Protein AF-A0A0C2DGY7-F1 (afdb_monomer)

InterPro domains:
  IPR026483 CRISPR-associated protein Csx17, subtype I-G [TIGR04113] (2-370)

Solvent-accessible surface area (backbone atoms only — not comparable to full-atom values): 21453 Å² total; per-residue (Å²): 132,53,58,65,59,46,35,42,36,33,30,48,56,20,58,80,65,73,42,65,65,50,71,46,67,45,74,46,78,76,55,97,91,42,62,47,76,42,79,75,48,71,31,62,41,46,85,46,78,60,42,63,58,50,61,74,48,40,79,58,50,55,52,51,49,53,44,41,73,67,69,76,46,54,72,65,42,49,49,31,48,52,50,29,45,48,28,46,50,47,27,54,62,42,89,42,41,67,33,53,42,45,31,33,28,26,50,24,48,32,48,51,43,45,58,69,40,89,80,64,87,67,68,54,75,74,70,35,61,45,66,60,52,73,50,36,69,76,61,86,47,53,43,51,44,46,16,42,6,36,18,22,52,37,40,43,39,28,64,28,57,45,39,65,44,100,83,71,42,64,31,71,40,61,92,85,65,80,67,43,50,54,51,92,90,52,54,72,52,55,30,32,42,41,44,47,53,50,50,53,54,51,54,57,56,49,76,76,47,76,88,85,67,53,45,71,80,68,60,50,39,88,84,31,75,27,38,86,66,59,56,36,43,34,48,57,46,46,49,35,34,59,38,62,24,49,93,70,56,64,50,51,64,68,59,20,52,39,43,20,46,14,49,29,42,43,29,40,72,75,42,82,64,77,78,70,78,87,62,94,52,84,52,56,66,64,38,48,47,46,45,48,52,73,64,39,52,32,88,92,39,86,92,36,71,52,78,79,60,82,62,26,65,62,31,13,60,72,19,36,26,42,61,17,36,30,51,26,41,55,51,32,41,76,66,78,45,75,58,97,62,76,59,43,77,60,57,51,68,48,20,25,28,39,43,19,51,65,58,50,40,66,41,71,68,56,53,54,47,45,47,39,72,71,34,56,77,65,50,59,59,59,60,57,62,60,61,69,72,77,117

Radius of gyration: 24.47 Å; Cα contacts (8 Å, |Δi|>4): 579; chains: 1; bounding box: 64×59×69 Å

Secondary structure (DSSP, 8-state):
--HHHHHHIIIIIHHHTT--EEEEEEEEEEETTEEEEEEEEEEE----THHHHHHHHHHHHHHHHHHHHTT-S-HHHHHHHHHHHHHHHHHTT--SHHHHHHHHHHHHHHHHHHHH-SS--SPPPPPBPHHH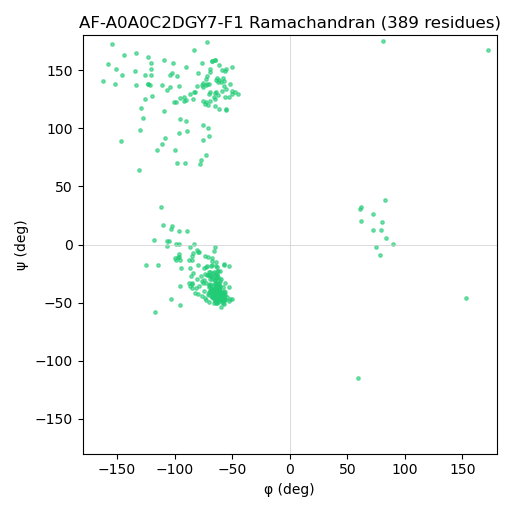HHHHTT---HHHHHHHHHHHTT-HHHHSSEEE-TTS-EEEPPTT-------TTS-HHHHHHHHHHHHHHHHHHHHTS-TTSHHHHTT--TTSTT-SS-SS-B-HHHHHHHHH-HHHH---HHHHHHHHHHHTTB-GGG--PPPPP-------HHHHHHHHHHHPBPTTSTT-BPPP-TTHHHHHHTT-HHHHHHHHHHHHHHTT---S-S-----HHHHHHHHHHTTSPBPHHHHHHHHHHH-HHHHHHHHHHHHTT--

Nearest PDB structures (foldseek):
  8b9z-assembly1_L  TM=2.444E-01  e=4.241E+00  Drosophila melanogaster
  6khi-assembly1_F  TM=2.194E-01  e=5.618E+00  Thermosynechococcus vestitus BP-1

Foldseek 3Di:
DALLVVLCCLQPVCVVVVNQKDWDWDWDDDDDPDTDTDTPDMFGRHNAPVSVQSVLQVVQLVVLCVCVVVVVDPPQLVVLNVQLSVLSNVCRRPVALVSLLSNLLSLLSNQLSLLPDPDNPGFRGWQGELVSVVRNVPPPDLLLLQLLLLLLQQCQVQSGQWAADPVLTIGGHDPPDPSHQDDPPDALLNSLLSVVVVVLVVVVVVVVDDPPPPCNVRVQDLPHQRHDDRQGFRALVSLQLLLVHCVGNVDDRVSSVSSSSSSSSHRSSPHNDDHDDHDDDDHDLLLLLLLCLQADDQPVDPPHGDRRQPCLLVCLLQLNSFVNSQSSQVSCVVSVQHFPDNGDHDGSSSSSSSSSSSSTHHDPVNNVVSSCVRRVPVNVVVVVVVVVVPD

pLDDT: mean 81.15, std 16.97, range [32.69, 97.81]

Mean predicted aligned error: 9.57 Å

Organism: NCBI:txid215803

Structure (mmCIF, N/CA/C/O backbone):
data_AF-A0A0C2DGY7-F1
#
_entry.id   AF-A0A0C2DGY7-F1
#
loop_
_atom_site.group_PDB
_atom_site.id
_atom_site.type_symbol
_atom_site.label_atom_id
_atom_site.label_alt_id
_atom_site.label_comp_id
_atom_site.label_asym_id
_atom_site.label_entity_id
_atom_site.label_seq_id
_atom_site.pdbx_PDB_ins_code
_atom_site.Cartn_x
_atom_site.Cartn_y
_atom_site.Cartn_z
_atom_site.occupancy
_atom_site.B_iso_or_equiv
_atom_site.auth_seq_id
_atom_site.auth_comp_id
_atom_site.auth_asym_id
_atom_site.auth_atom_id
_atom_site.pdbx_PDB_model_num
ATOM 1 N N . MET A 1 1 ? -19.886 1.806 26.743 1.00 57.03 1 MET A N 1
ATOM 2 C CA . MET A 1 1 ? -19.989 0.828 25.649 1.00 57.03 1 MET A CA 1
ATOM 3 C C . MET A 1 1 ? -19.011 1.264 24.586 1.00 57.03 1 MET A C 1
ATOM 5 O O . MET A 1 1 ? -19.081 2.422 24.180 1.00 57.03 1 MET A O 1
ATOM 9 N N . ASP A 1 2 ? -18.044 0.418 24.258 1.00 69.75 2 ASP A N 1
ATOM 10 C CA . ASP A 1 2 ? -17.039 0.745 23.247 1.00 69.75 2 ASP A CA 1
ATOM 11 C C . ASP A 1 2 ? -17.565 0.466 21.818 1.00 69.75 2 ASP A C 1
ATOM 13 O O . ASP A 1 2 ? -18.619 -0.149 21.670 1.00 69.75 2 ASP A O 1
ATOM 17 N N . SER A 1 3 ? -16.888 0.947 20.766 1.00 70.12 3 SER A N 1
ATOM 18 C CA . SER A 1 3 ? -17.344 0.783 19.370 1.00 70.12 3 SER A CA 1
ATOM 19 C C . SER A 1 3 ? -17.321 -0.662 18.844 1.00 70.12 3 SER A C 1
ATOM 21 O O . SER A 1 3 ? -18.153 -1.018 18.018 1.00 70.12 3 SER A O 1
ATOM 23 N N . VAL A 1 4 ? -16.413 -1.504 19.332 1.00 71.94 4 VAL A N 1
ATOM 24 C CA . VAL A 1 4 ? -16.310 -2.944 19.043 1.00 71.94 4 VAL A CA 1
ATOM 25 C C . VAL A 1 4 ? -17.316 -3.730 19.882 1.00 71.94 4 VAL A C 1
ATOM 27 O O . VAL A 1 4 ? -18.007 -4.582 19.338 1.00 71.94 4 VAL A O 1
ATOM 30 N N . ASP A 1 5 ? -17.479 -3.412 21.168 1.00 76.06 5 ASP A N 1
ATOM 31 C CA . ASP A 1 5 ? -18.565 -3.940 22.006 1.00 76.06 5 ASP A CA 1
ATOM 32 C C . ASP A 1 5 ? -19.931 -3.633 21.386 1.00 76.06 5 ASP A C 1
ATOM 34 O O . ASP A 1 5 ? -20.824 -4.477 21.366 1.0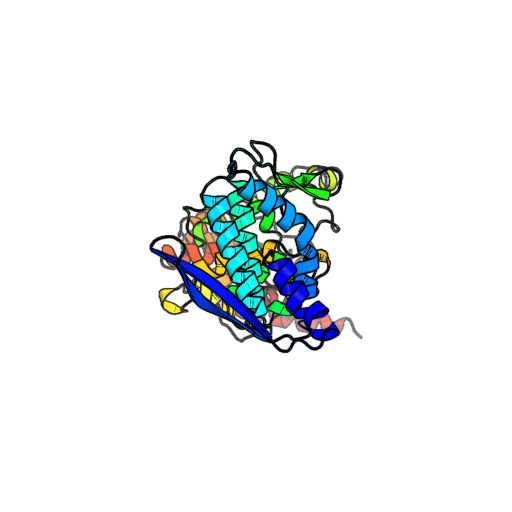0 76.06 5 ASP A O 1
ATOM 38 N N . PHE A 1 6 ? -20.089 -2.423 20.852 1.00 77.06 6 PHE A N 1
ATOM 39 C CA . PHE A 1 6 ? -21.272 -2.005 20.115 1.00 77.06 6 PHE A CA 1
ATOM 40 C C . PHE A 1 6 ? -21.431 -2.781 18.803 1.00 77.06 6 PHE A C 1
ATOM 42 O O . PHE A 1 6 ? -22.516 -3.296 18.544 1.00 77.06 6 PHE A O 1
ATOM 49 N N . ALA A 1 7 ? -20.356 -2.965 18.030 1.00 74.00 7 ALA A N 1
ATOM 50 C CA . ALA A 1 7 ? -20.363 -3.806 16.831 1.00 74.00 7 ALA A CA 1
ATOM 51 C C . ALA A 1 7 ? -20.767 -5.261 17.134 1.00 74.00 7 ALA A C 1
ATOM 53 O O . ALA A 1 7 ? -21.577 -5.853 16.420 1.00 74.00 7 ALA A O 1
ATOM 54 N N . ARG A 1 8 ? -20.245 -5.842 18.222 1.00 73.62 8 ARG A N 1
ATOM 55 C CA . ARG A 1 8 ? -20.605 -7.186 18.704 1.00 73.62 8 ARG A CA 1
ATOM 56 C C . ARG A 1 8 ? -22.051 -7.236 19.188 1.00 73.62 8 ARG A C 1
ATOM 58 O O . ARG A 1 8 ? -22.778 -8.174 18.879 1.00 73.62 8 ARG A O 1
ATOM 65 N N . ALA A 1 9 ? -22.508 -6.209 19.899 1.00 77.69 9 ALA A N 1
ATOM 66 C CA . ALA A 1 9 ? -23.890 -6.136 20.350 1.00 77.69 9 ALA A CA 1
ATOM 67 C C . ALA A 1 9 ? -24.881 -6.057 19.180 1.00 77.69 9 ALA A C 1
ATOM 69 O O . ALA A 1 9 ? -25.907 -6.725 19.224 1.00 77.69 9 ALA A O 1
ATOM 70 N N . ILE A 1 10 ? -24.560 -5.306 18.123 1.00 76.56 10 ILE A N 1
ATOM 71 C CA . ILE A 1 10 ? -25.376 -5.229 16.903 1.00 76.56 10 ILE A CA 1
ATOM 72 C C . ILE A 1 10 ? -25.369 -6.549 16.130 1.00 76.56 10 ILE A C 1
ATOM 74 O O . ILE A 1 10 ? -26.388 -6.920 15.563 1.00 76.56 10 ILE A O 1
ATOM 78 N N . SER A 1 11 ? -24.234 -7.246 16.077 1.00 70.94 11 SER A N 1
ATOM 79 C CA . SER A 1 11 ? -24.074 -8.419 15.206 1.00 70.94 11 SER A CA 1
ATOM 80 C C . SER A 1 11 ? -24.539 -9.735 15.816 1.00 70.94 11 SER A C 1
ATOM 82 O O . SER A 1 11 ? -25.067 -10.582 15.104 1.00 70.94 11 SER A O 1
ATOM 84 N N . THR A 1 12 ? -24.351 -9.916 17.124 1.00 71.38 12 THR A N 1
ATOM 85 C CA . THR A 1 12 ? -24.652 -11.176 17.824 1.00 71.38 12 THR A CA 1
ATOM 86 C C . THR A 1 12 ? -25.738 -10.973 18.872 1.00 71.38 12 THR A C 1
ATOM 88 O O . THR A 1 12 ? -26.809 -11.566 18.799 1.00 71.38 12 THR A O 1
ATOM 91 N N . LEU A 1 13 ? -25.499 -10.072 19.827 1.00 66.94 13 LEU A N 1
ATOM 92 C CA . LEU A 1 13 ? -26.346 -9.953 21.017 1.00 66.94 13 LEU A CA 1
ATOM 93 C C . LEU A 1 13 ? -27.769 -9.465 20.718 1.00 66.94 13 LEU A C 1
ATOM 95 O O . LEU A 1 13 ? -28.711 -9.861 21.401 1.00 66.94 13 LEU A O 1
ATOM 99 N N . GLY A 1 14 ? -27.904 -8.565 19.745 1.00 68.31 14 GLY A N 1
ATOM 100 C CA . GLY A 1 14 ? -29.179 -8.031 19.288 1.00 68.31 14 GLY A CA 1
ATOM 101 C C . GLY A 1 14 ? -29.995 -9.084 18.550 1.00 68.31 14 GLY A C 1
ATOM 102 O O . GLY A 1 14 ? -31.189 -9.197 18.804 1.00 68.31 14 GLY A O 1
ATOM 103 N N . VAL A 1 15 ? -29.337 -9.915 17.731 1.00 70.31 15 VAL A N 1
ATOM 104 C CA . VAL A 1 15 ? -29.977 -11.026 17.009 1.00 70.31 15 VAL A CA 1
ATOM 105 C C . VAL A 1 15 ? -30.527 -12.045 18.005 1.00 70.31 15 VAL A C 1
ATOM 107 O O . VAL A 1 15 ? -31.712 -12.366 17.965 1.00 70.31 15 VAL A O 1
ATOM 110 N N . ASP A 1 16 ? -29.700 -12.472 18.963 1.00 73.88 16 ASP A N 1
ATOM 111 C CA . ASP A 1 16 ? -30.080 -13.464 19.978 1.00 73.88 16 ASP A CA 1
ATOM 112 C C . ASP A 1 16 ? -31.212 -12.979 20.902 1.00 73.88 16 ASP A C 1
ATOM 114 O O . ASP A 1 16 ? -31.904 -13.785 21.524 1.00 73.88 16 ASP A O 1
ATOM 118 N N . ARG A 1 17 ? -31.401 -11.658 21.017 1.00 79.25 17 ARG A N 1
ATOM 119 C CA . ARG A 1 17 ? -32.424 -11.033 21.869 1.00 79.25 17 ARG A CA 1
ATOM 120 C C . ARG A 1 17 ? -33.625 -10.467 21.112 1.00 79.25 17 ARG A C 1
ATOM 122 O O . ARG A 1 17 ? -34.487 -9.877 21.759 1.00 79.25 17 ARG A O 1
ATOM 129 N N . GLY A 1 18 ? -33.695 -10.627 19.789 1.00 79.31 18 GLY A N 1
ATOM 130 C CA . GLY A 1 18 ? -34.777 -10.063 18.974 1.00 79.31 18 GLY A CA 1
ATOM 131 C C . GLY A 1 18 ? -34.839 -8.531 19.016 1.00 79.31 18 GLY A C 1
ATOM 132 O O . GLY A 1 18 ? -35.922 -7.958 18.992 1.00 79.31 18 GLY A O 1
ATOM 133 N N . VAL A 1 19 ? -33.688 -7.866 19.154 1.00 82.38 19 VAL A N 1
ATOM 134 C CA . VAL A 1 19 ? -33.574 -6.407 19.043 1.00 82.38 19 VAL A CA 1
ATOM 135 C C . VAL A 1 19 ? -33.433 -6.060 17.568 1.00 82.38 19 VAL A C 1
ATOM 137 O O . VAL A 1 19 ? -32.510 -6.545 16.925 1.00 82.38 19 VAL A O 1
ATOM 140 N N . ASP A 1 20 ? -34.300 -5.194 17.046 1.00 79.00 20 ASP A N 1
ATOM 141 C CA . ASP A 1 20 ? -34.264 -4.803 15.629 1.00 79.00 20 ASP A CA 1
ATOM 142 C C . ASP A 1 20 ? -33.280 -3.653 15.354 1.00 79.00 20 ASP A C 1
ATOM 144 O O . ASP A 1 20 ? -32.640 -3.595 14.301 1.00 79.00 20 ASP A O 1
ATOM 148 N N . GLU A 1 21 ? -33.127 -2.725 16.304 1.00 83.19 21 GLU A N 1
ATOM 149 C CA . GLU A 1 21 ? -32.278 -1.545 16.139 1.00 83.19 21 GLU A CA 1
ATOM 150 C C . GLU A 1 21 ? -31.681 -1.016 17.449 1.00 83.19 21 GLU A C 1
ATOM 152 O O . GLU A 1 21 ? -32.274 -1.088 18.525 1.00 83.19 21 GLU A O 1
ATOM 157 N N . PHE A 1 22 ? -30.505 -0.403 17.329 1.00 82.38 22 PHE A N 1
ATOM 158 C CA . PHE A 1 22 ? -29.874 0.414 18.357 1.00 82.38 22 PHE A CA 1
ATOM 159 C C . PHE A 1 22 ? -29.872 1.884 17.923 1.00 82.38 22 PHE A C 1
ATOM 161 O O . PHE A 1 22 ? -29.539 2.207 16.783 1.00 82.38 22 PHE A O 1
ATOM 168 N N . VAL A 1 23 ? -30.180 2.803 18.843 1.00 84.38 23 VAL A N 1
ATOM 169 C CA . VAL A 1 23 ? -30.115 4.257 18.611 1.00 84.38 23 VAL A CA 1
ATOM 170 C C . VAL A 1 23 ? -29.124 4.880 19.590 1.00 84.38 23 VAL A C 1
ATOM 172 O O . VAL A 1 23 ? -29.221 4.685 20.802 1.00 84.38 23 VAL A O 1
ATOM 175 N N . ARG A 1 24 ? -28.163 5.656 19.079 1.00 82.94 24 ARG A N 1
ATOM 176 C CA . ARG A 1 24 ? -27.201 6.392 19.913 1.00 82.94 24 ARG A CA 1
ATOM 177 C C . ARG A 1 24 ? -27.749 7.780 20.182 1.00 82.94 24 ARG A C 1
ATOM 179 O O . ARG A 1 24 ? -27.960 8.538 19.242 1.00 82.94 24 ARG A O 1
ATOM 186 N N . TYR A 1 25 ? -27.889 8.142 21.451 1.00 84.19 25 TYR A N 1
ATOM 187 C CA . TYR A 1 25 ? -28.253 9.497 21.857 1.00 84.19 25 TYR A CA 1
ATOM 188 C C . TYR A 1 25 ? -27.041 10.263 22.388 1.00 84.19 25 TYR A C 1
ATOM 190 O O . TYR A 1 25 ? -26.248 9.747 23.176 1.00 84.19 25 TYR A O 1
ATOM 198 N N . GLY A 1 26 ? -26.904 11.511 21.954 1.00 82.44 26 GLY A N 1
ATOM 199 C CA . GLY A 1 26 ? -26.020 12.503 22.546 1.00 82.44 26 GLY A CA 1
ATOM 200 C C . GLY A 1 26 ? -26.806 13.348 23.532 1.00 82.44 26 GLY A C 1
ATOM 201 O O . GLY A 1 26 ? -27.833 13.915 23.168 1.00 82.44 26 GLY A O 1
ATOM 202 N N . PHE A 1 27 ? -26.329 13.443 24.771 1.00 85.06 27 PHE A N 1
ATOM 203 C CA . PHE A 1 27 ? -26.957 14.282 25.785 1.00 85.06 27 PHE A CA 1
ATOM 204 C C . PHE A 1 27 ? -26.263 15.639 25.845 1.00 85.06 27 PHE A C 1
ATOM 206 O O . PHE A 1 27 ? -25.139 15.745 26.336 1.00 85.06 27 PHE A O 1
ATOM 213 N N . GLN A 1 28 ? -26.931 16.686 25.360 1.00 82.69 28 GLN A N 1
ATOM 214 C CA . GLN A 1 28 ? -26.417 18.052 25.428 1.00 82.69 28 GLN A CA 1
ATOM 215 C C . GLN A 1 28 ? -27.073 18.811 26.579 1.00 82.69 28 GLN A C 1
ATOM 217 O O . GLN A 1 28 ? -28.296 18.935 26.662 1.00 82.69 28 GLN A O 1
ATOM 222 N N . LYS A 1 29 ? -26.243 19.319 27.490 1.00 84.38 29 LYS A N 1
ATOM 223 C CA . LYS A 1 29 ? -26.687 20.073 28.661 1.00 84.38 29 LYS A CA 1
ATOM 224 C C . LYS A 1 29 ? -27.171 21.461 28.237 1.00 84.38 29 LYS A C 1
ATOM 226 O O . LYS A 1 29 ? -26.403 22.221 27.657 1.00 84.38 29 LYS A O 1
ATOM 231 N N . ARG A 1 30 ? -28.424 21.795 28.558 1.00 79.44 30 ARG A N 1
ATOM 232 C CA . ARG A 1 30 ? -29.032 23.096 28.228 1.00 79.44 30 ARG A CA 1
ATOM 233 C C . ARG A 1 30 ? -28.926 24.086 29.389 1.00 79.44 30 ARG A C 1
ATOM 235 O O . ARG A 1 30 ? -28.458 25.201 29.207 1.00 79.44 30 ARG A O 1
ATOM 242 N N . PHE A 1 31 ? -29.353 23.673 30.584 1.00 67.12 31 PHE A N 1
ATOM 243 C CA . PHE A 1 31 ? -29.282 24.469 31.815 1.00 67.12 31 PHE A CA 1
ATOM 244 C C . PHE A 1 31 ? -29.442 23.560 33.044 1.00 67.12 31 PHE A C 1
ATOM 246 O O . PHE A 1 31 ? -30.256 22.638 33.028 1.00 67.12 31 PHE A O 1
ATOM 253 N N . GLY A 1 32 ? -28.692 23.791 34.125 1.00 81.56 32 GLY A N 1
ATOM 254 C CA . GLY A 1 32 ? -28.857 23.030 35.375 1.00 81.56 32 GLY A CA 1
ATOM 255 C C . GLY A 1 32 ? -28.642 21.513 35.221 1.00 81.56 32 GLY A C 1
ATOM 256 O O . GLY A 1 32 ? -27.528 21.081 34.951 1.00 81.56 32 GLY A O 1
ATOM 257 N N . ARG A 1 33 ? -29.685 20.694 35.419 1.00 77.62 33 ARG A N 1
ATOM 258 C CA . ARG A 1 33 ? -29.692 19.232 35.166 1.00 77.62 33 ARG A CA 1
ATOM 259 C C . ARG A 1 33 ? -30.566 18.839 33.960 1.00 77.62 33 ARG A C 1
ATOM 261 O O . ARG A 1 33 ? -30.934 17.680 33.827 1.00 77.62 33 ARG A O 1
ATOM 268 N N . MET A 1 34 ? -30.913 19.794 33.095 1.00 76.81 34 MET A N 1
ATOM 269 C CA . MET A 1 34 ? -31.733 19.551 31.904 1.00 76.81 34 MET A CA 1
ATOM 270 C C . MET A 1 34 ? -30.850 19.214 30.699 1.00 76.81 34 MET A C 1
ATOM 272 O O . MET A 1 34 ? -29.966 19.997 30.329 1.00 76.81 34 MET A O 1
ATOM 276 N N . PHE A 1 35 ? -31.117 18.063 30.082 1.00 82.69 35 PHE A N 1
ATOM 277 C CA . PHE A 1 35 ? -30.387 17.543 28.927 1.00 82.69 35 PHE A CA 1
ATOM 278 C C . PHE A 1 35 ? -31.336 17.334 27.747 1.00 82.69 35 PHE A C 1
ATOM 280 O O . PHE A 1 35 ? -32.427 16.797 27.919 1.00 82.69 35 PHE A O 1
ATOM 287 N N . PHE A 1 36 ? -30.907 17.718 26.547 1.00 85.56 36 PHE A N 1
ATOM 288 C CA . PHE A 1 36 ? -31.528 17.258 25.310 1.00 85.56 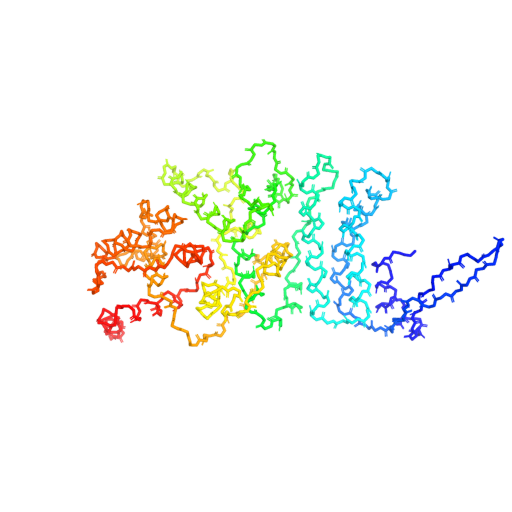36 PHE A CA 1
ATOM 289 C C . PHE A 1 36 ? -30.896 15.939 24.889 1.00 85.56 36 PHE A C 1
ATOM 291 O O . PHE A 1 36 ? -29.672 15.859 24.807 1.00 85.56 36 PHE A O 1
ATOM 298 N N . ALA A 1 37 ? -31.722 14.934 24.602 1.00 87.00 37 ALA A N 1
ATOM 299 C CA . ALA A 1 37 ? -31.288 13.713 23.940 1.00 87.00 37 ALA A CA 1
ATOM 300 C C . ALA A 1 37 ? -31.426 13.906 22.425 1.00 87.00 37 ALA A C 1
ATOM 302 O O . ALA A 1 37 ? -32.534 13.923 21.894 1.00 87.00 37 ALA A O 1
ATOM 303 N N . VAL A 1 38 ? -30.304 14.079 21.733 1.00 84.38 38 VAL A N 1
ATOM 304 C CA . VAL A 1 38 ? -30.269 14.202 20.272 1.00 84.38 38 VAL A CA 1
ATOM 305 C C . VAL A 1 38 ? -29.896 12.840 19.690 1.00 84.38 38 VAL A C 1
ATOM 307 O O . VAL A 1 38 ? -28.849 12.309 20.071 1.00 84.38 38 VAL A O 1
ATOM 310 N N . PRO A 1 39 ? -30.712 12.237 18.807 1.00 82.38 39 PRO A N 1
ATOM 311 C CA . PRO A 1 39 ? -30.316 11.011 18.130 1.00 82.38 39 PRO A CA 1
ATOM 312 C C . PRO A 1 39 ? -29.119 11.315 17.221 1.00 82.38 39 PRO A C 1
ATOM 314 O O . PRO A 1 39 ? -29.192 12.152 16.329 1.00 82.38 39 PRO A O 1
ATOM 317 N N . LEU A 1 40 ? -28.000 10.648 17.481 1.00 81.56 40 LEU A N 1
ATOM 318 C CA . LEU A 1 40 ? -26.749 10.774 16.730 1.00 81.56 40 LEU A CA 1
ATOM 319 C C . LEU A 1 40 ? -26.614 9.706 15.639 1.00 81.56 40 LEU A C 1
ATOM 321 O O . LEU A 1 40 ? -25.730 9.803 14.796 1.00 81.56 40 LEU A O 1
ATOM 325 N N . GLY A 1 41 ? -27.451 8.671 15.674 1.00 80.31 41 GLY A N 1
ATOM 326 C CA . GLY A 1 41 ? -27.474 7.623 14.664 1.00 80.31 41 GLY A CA 1
ATOM 327 C C . GLY A 1 41 ? -28.388 6.470 15.052 1.00 80.31 41 GLY A C 1
ATOM 328 O O . GLY A 1 41 ? -28.815 6.356 16.206 1.00 80.31 41 GLY A O 1
ATOM 329 N N . ARG A 1 42 ? -28.658 5.614 14.072 1.00 81.81 42 ARG A N 1
ATOM 330 C CA . ARG A 1 42 ? -29.452 4.394 14.193 1.00 81.81 42 ARG A CA 1
ATOM 331 C C . ARG A 1 42 ? -28.702 3.264 13.492 1.00 81.81 42 ARG A C 1
ATOM 333 O O . ARG A 1 42 ? -28.142 3.483 12.421 1.00 81.81 42 ARG A O 1
ATOM 340 N N . TRP A 1 43 ? -28.678 2.093 14.111 1.00 83.81 43 TRP A N 1
ATOM 341 C CA . TRP A 1 43 ? -27.994 0.900 13.626 1.00 83.81 43 TRP A CA 1
ATOM 342 C C . TRP A 1 43 ? -28.972 -0.259 13.665 1.00 83.81 43 TRP A C 1
ATOM 344 O O . TRP A 1 43 ? -29.447 -0.623 14.738 1.00 83.81 43 TRP A O 1
ATOM 354 N N . THR A 1 44 ? -29.278 -0.824 12.507 1.00 79.94 44 THR A N 1
ATOM 355 C CA . THR A 1 44 ? -30.095 -2.030 12.422 1.00 79.94 44 THR A CA 1
ATOM 356 C C . THR A 1 44 ? -29.261 -3.241 12.815 1.00 79.94 44 THR A C 1
ATOM 358 O O . THR A 1 44 ? -28.094 -3.374 12.438 1.00 79.94 44 THR A O 1
ATOM 361 N N . VAL A 1 45 ? -29.856 -4.126 13.606 1.00 78.25 45 VAL A N 1
ATOM 362 C CA . VAL A 1 45 ? -29.239 -5.396 13.980 1.00 78.25 45 VAL A CA 1
ATOM 363 C C . VAL A 1 45 ? -29.189 -6.278 12.742 1.00 78.25 45 VAL A C 1
ATOM 365 O O . VAL A 1 45 ? -30.195 -6.526 12.083 1.00 78.25 45 VAL A O 1
ATOM 368 N N . SER A 1 46 ? -27.991 -6.729 12.392 1.00 71.00 46 SER A N 1
ATOM 369 C CA . SER A 1 46 ? -27.775 -7.635 11.270 1.00 71.00 46 SER A CA 1
ATOM 370 C C . SER A 1 46 ? -26.629 -8.571 11.603 1.00 71.00 46 SER A C 1
ATOM 372 O O . SER A 1 46 ? -25.684 -8.178 12.283 1.00 71.00 46 SER A O 1
ATOM 374 N N . ASN A 1 47 ? -26.703 -9.811 11.120 1.00 64.56 47 ASN A N 1
ATOM 375 C CA . ASN A 1 47 ? -25.637 -10.791 11.292 1.00 64.56 47 ASN A CA 1
ATOM 376 C C . ASN A 1 47 ? -24.459 -10.410 10.372 1.00 64.56 47 ASN A C 1
ATOM 378 O O . ASN A 1 47 ? -24.324 -10.920 9.256 1.00 64.56 47 ASN A O 1
ATOM 382 N N . SER A 1 48 ? -23.694 -9.398 10.789 1.00 64.44 48 SER A N 1
ATOM 383 C CA . SER A 1 48 ? -22.690 -8.737 9.962 1.00 64.44 48 SER A CA 1
ATOM 384 C C . SER A 1 48 ? -21.385 -9.516 9.976 1.00 64.44 48 SER A C 1
ATOM 386 O O . SER A 1 48 ? -20.836 -9.871 11.021 1.00 64.44 48 SER A O 1
ATOM 388 N N . LYS A 1 49 ? -20.835 -9.763 8.788 1.00 65.19 49 LYS A N 1
ATOM 389 C CA . LYS A 1 49 ? -19.576 -10.510 8.677 1.00 65.19 49 LYS A CA 1
ATOM 390 C C . LYS A 1 49 ? -18.353 -9.633 8.976 1.00 65.19 49 LYS A C 1
ATOM 392 O O . LYS A 1 49 ? -17.227 -10.134 8.979 1.00 65.19 49 LYS A O 1
ATOM 397 N N . GLY A 1 50 ? -18.553 -8.325 9.158 1.00 65.38 50 GLY A N 1
ATOM 398 C CA . GLY A 1 50 ? -17.540 -7.382 9.630 1.00 65.38 50 GLY A CA 1
ATOM 399 C C . GLY A 1 50 ? -17.222 -7.524 11.124 1.00 65.38 50 GLY A C 1
ATOM 400 O O . GLY A 1 50 ? -16.099 -7.232 11.530 1.00 65.38 50 GLY A O 1
ATOM 401 N N . ALA A 1 51 ? -18.152 -8.035 11.940 1.00 70.06 51 ALA A N 1
ATOM 402 C CA . ALA A 1 51 ? -17.927 -8.219 13.376 1.00 70.06 51 ALA A CA 1
ATOM 403 C C . ALA A 1 51 ? -16.805 -9.228 13.680 1.00 70.06 51 ALA A C 1
ATOM 405 O O . ALA A 1 51 ? -15.995 -8.995 14.580 1.00 70.06 51 ALA A O 1
ATOM 406 N N . ASP A 1 52 ? -16.692 -10.288 12.876 1.00 78.50 52 ASP A N 1
ATOM 407 C CA . ASP A 1 52 ? -15.614 -11.279 12.987 1.00 78.50 52 ASP A CA 1
ATOM 408 C C . ASP A 1 52 ? -14.230 -10.664 12.726 1.00 78.50 52 ASP A C 1
ATOM 410 O O . ASP A 1 52 ? -13.256 -11.009 13.395 1.00 78.50 52 ASP A O 1
ATOM 414 N N . LEU A 1 53 ? -14.135 -9.717 11.783 1.00 87.38 53 LEU A N 1
ATOM 415 C CA . LEU A 1 53 ? -12.891 -8.990 11.510 1.00 87.38 53 LEU A CA 1
ATOM 416 C C . LEU A 1 53 ? -12.498 -8.104 12.696 1.00 87.38 53 LEU A C 1
ATOM 418 O O . LEU A 1 53 ? -11.333 -8.063 13.087 1.00 87.38 53 LEU A O 1
ATOM 422 N N . LEU A 1 54 ? -13.467 -7.415 13.304 1.00 88.06 54 LEU A N 1
ATOM 423 C CA . LEU A 1 54 ? -13.215 -6.565 14.468 1.00 88.06 54 LEU A CA 1
ATOM 424 C C . LEU A 1 54 ? -12.785 -7.376 15.697 1.00 88.06 54 LEU A C 1
ATOM 426 O O . LEU A 1 54 ? -11.926 -6.919 16.451 1.00 88.06 54 LEU A O 1
ATOM 430 N N . ALA A 1 55 ? -13.309 -8.594 15.867 1.00 87.50 55 ALA A N 1
ATOM 431 C CA . ALA A 1 55 ? -12.889 -9.499 16.936 1.00 87.50 55 ALA A CA 1
ATOM 432 C C . ALA A 1 55 ? -11.393 -9.864 16.849 1.00 87.50 55 ALA A C 1
ATOM 434 O O . ALA A 1 55 ? -10.743 -10.041 17.879 1.00 87.50 55 ALA A O 1
ATOM 435 N N . GLU A 1 56 ? -10.824 -9.922 15.640 1.00 91.25 56 GLU A N 1
ATOM 436 C CA . GLU A 1 56 ? -9.396 -10.189 15.424 1.00 91.25 56 GLU A CA 1
ATOM 437 C C . GLU A 1 56 ? -8.497 -9.100 16.038 1.00 91.25 56 GLU A C 1
ATOM 439 O O . GLU A 1 56 ? -7.445 -9.395 16.611 1.00 91.25 56 GLU A O 1
ATOM 444 N N . ILE A 1 57 ? -8.914 -7.835 15.941 1.00 92.12 57 ILE A N 1
ATOM 445 C CA . ILE A 1 57 ? -8.129 -6.674 16.390 1.00 92.12 57 ILE A CA 1
ATOM 446 C C . ILE A 1 57 ? -8.490 -6.197 17.801 1.00 92.12 57 ILE A C 1
ATOM 448 O O . ILE A 1 57 ? -7.746 -5.404 18.386 1.00 92.12 57 ILE A O 1
ATOM 452 N N . ASP A 1 58 ? -9.581 -6.697 18.379 1.00 90.44 58 ASP A N 1
ATOM 453 C CA . ASP A 1 58 ? -10.127 -6.266 19.671 1.00 90.44 58 ASP A CA 1
ATOM 454 C C . ASP A 1 58 ? -9.095 -6.267 20.827 1.00 90.44 58 ASP A C 1
ATOM 456 O O . ASP A 1 58 ? -8.926 -5.238 21.492 1.00 90.44 58 ASP A O 1
ATOM 460 N N . PRO A 1 59 ? -8.265 -7.316 21.032 1.00 92.56 59 PRO A N 1
ATOM 461 C CA . PRO A 1 59 ? -7.264 -7.301 22.105 1.00 92.56 59 PRO A CA 1
ATOM 462 C C . PRO A 1 59 ? -6.192 -6.215 21.944 1.00 92.56 59 PRO A C 1
ATOM 464 O O . PRO A 1 59 ? -5.550 -5.805 22.918 1.00 92.56 59 PRO A O 1
ATOM 467 N N . TRP A 1 60 ? -5.916 -5.787 20.711 1.00 94.62 60 TRP A N 1
ATOM 468 C CA . TRP A 1 60 ? -4.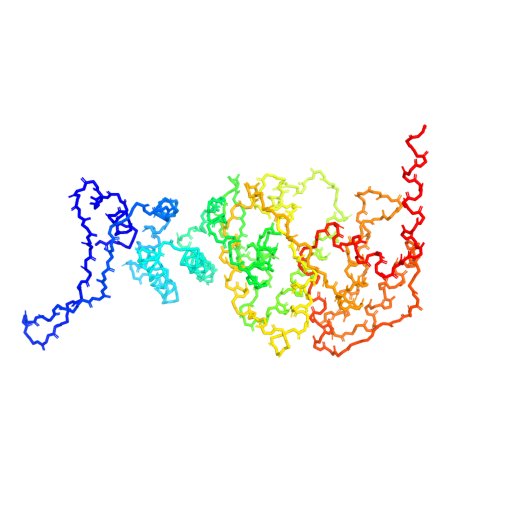995 -4.685 20.442 1.00 94.62 60 TRP A CA 1
ATOM 469 C C . TRP A 1 60 ? -5.695 -3.332 20.616 1.00 94.62 60 TRP A C 1
ATOM 471 O O . TRP A 1 60 ? -5.137 -2.449 21.271 1.00 94.62 60 TRP A O 1
ATOM 481 N N . LEU A 1 61 ? -6.937 -3.198 20.137 1.00 92.88 61 LEU A N 1
ATOM 482 C CA . LEU A 1 61 ? -7.752 -1.991 20.306 1.00 92.88 61 LEU A CA 1
ATOM 483 C C . LEU A 1 61 ? -7.997 -1.655 21.778 1.00 92.88 61 LEU A C 1
ATOM 485 O O . LEU A 1 61 ? -7.862 -0.498 22.169 1.00 92.88 61 LEU A O 1
ATOM 489 N N . ASN A 1 62 ? -8.267 -2.648 22.622 1.00 92.62 62 ASN A N 1
ATOM 490 C CA . ASN A 1 62 ? -8.474 -2.421 24.054 1.00 92.62 62 ASN A CA 1
ATOM 491 C C . ASN A 1 62 ? -7.221 -1.874 24.747 1.00 92.62 62 ASN A C 1
ATOM 493 O O . ASN A 1 62 ? -7.309 -0.983 25.595 1.00 92.62 62 ASN A O 1
ATOM 497 N N . ARG A 1 63 ? -6.030 -2.315 24.323 1.00 93.56 63 ARG A N 1
ATOM 498 C CA . ARG A 1 63 ? -4.762 -1.745 24.803 1.00 93.56 63 ARG A CA 1
ATOM 499 C C . ARG A 1 63 ? -4.529 -0.329 24.276 1.00 93.56 63 ARG A C 1
ATOM 501 O O . ARG A 1 63 ? -4.095 0.527 25.045 1.00 93.56 63 ARG A O 1
ATOM 508 N N . LEU A 1 64 ? -4.851 -0.064 23.008 1.00 92.88 64 LEU A N 1
ATOM 509 C CA . LEU A 1 64 ? -4.796 1.282 22.427 1.00 92.88 64 LEU A CA 1
ATOM 510 C C . LEU A 1 64 ? -5.702 2.255 23.191 1.00 92.88 64 LEU A C 1
ATOM 512 O O . LEU A 1 64 ? -5.261 3.333 23.584 1.00 92.88 64 LEU A O 1
ATOM 516 N N . ARG A 1 65 ? -6.948 1.860 23.458 1.00 91.12 65 ARG A N 1
ATOM 517 C CA . ARG A 1 65 ? -7.906 2.666 24.220 1.00 91.12 65 ARG A CA 1
ATOM 518 C C . ARG A 1 65 ? -7.457 2.885 25.653 1.00 91.12 65 ARG A C 1
ATOM 520 O O . ARG A 1 65 ? -7.542 4.010 26.128 1.00 91.12 65 ARG A O 1
ATOM 527 N N . GLY A 1 66 ? -6.928 1.860 26.323 1.00 91.00 66 GLY A N 1
ATOM 528 C CA . GLY A 1 66 ? -6.336 2.016 27.654 1.00 91.00 66 GLY A CA 1
ATOM 529 C C . GLY A 1 66 ? -5.198 3.042 27.658 1.00 91.00 66 GLY A C 1
ATOM 530 O O . GLY A 1 66 ? -5.137 3.905 28.534 1.00 91.00 66 GLY A O 1
ATOM 531 N N . PHE A 1 67 ? -4.338 3.014 26.635 1.00 90.50 67 PHE A N 1
ATOM 532 C CA . PHE A 1 67 ? -3.265 3.993 26.474 1.00 90.50 67 PHE A CA 1
ATOM 533 C C . PHE A 1 67 ? -3.799 5.416 26.248 1.00 90.50 67 PHE A C 1
ATOM 535 O O . PHE A 1 67 ? -3.377 6.339 26.945 1.00 90.50 67 PHE A O 1
ATOM 542 N N . VAL A 1 68 ? -4.765 5.603 25.343 1.00 91.12 68 VAL A N 1
ATOM 543 C CA . VAL A 1 68 ? -5.382 6.916 25.079 1.00 91.12 68 VAL A CA 1
ATOM 544 C C . VAL A 1 68 ? -6.156 7.432 26.296 1.00 91.12 68 VAL A C 1
ATOM 546 O O . VAL A 1 68 ? -5.980 8.582 26.692 1.00 91.12 68 VAL A O 1
ATOM 549 N N . GLY A 1 69 ? -6.947 6.575 26.941 1.00 89.81 69 GLY A N 1
ATOM 550 C CA . GLY A 1 69 ? -7.738 6.895 28.131 1.00 89.81 69 GLY A CA 1
ATOM 551 C C . GLY A 1 69 ? -6.895 7.231 29.361 1.00 89.81 69 GLY A C 1
ATOM 552 O O . GLY A 1 69 ? -7.353 7.971 30.225 1.00 89.81 69 GLY A O 1
ATOM 553 N N . SER A 1 70 ? -5.641 6.769 29.420 1.00 89.44 70 SER A N 1
ATOM 554 C CA . SER A 1 70 ? -4.700 7.161 30.479 1.00 89.44 70 SER A CA 1
ATOM 555 C C . SER A 1 70 ? -4.276 8.637 30.422 1.00 89.44 70 SER A C 1
ATOM 557 O O . SER A 1 70 ? -3.615 9.115 31.342 1.00 89.44 70 SER A O 1
ATOM 559 N N . GLY A 1 71 ? -4.588 9.352 29.332 1.00 86.06 71 GLY A N 1
ATOM 560 C CA . GLY A 1 71 ? -4.185 10.744 29.112 1.00 86.06 71 GLY A CA 1
ATOM 561 C C . GLY A 1 71 ? -2.708 10.930 28.746 1.00 86.06 71 GLY A C 1
ATOM 562 O O . GLY A 1 71 ? -2.284 12.050 28.483 1.00 86.06 71 GLY A O 1
ATOM 563 N N . LYS A 1 72 ? -1.917 9.849 28.696 1.00 85.88 72 LYS A N 1
ATOM 564 C CA . LYS A 1 72 ? -0.487 9.884 28.339 1.00 85.88 72 LYS A CA 1
ATOM 565 C C . LYS A 1 72 ? -0.231 9.843 26.830 1.00 85.88 72 LYS A C 1
ATOM 567 O O . LYS A 1 72 ? 0.895 10.072 26.396 1.00 85.88 72 LYS A O 1
ATOM 572 N N . ALA A 1 73 ? -1.243 9.518 26.026 1.00 88.50 73 ALA A N 1
ATOM 573 C CA . ALA A 1 73 ? -1.089 9.418 24.581 1.00 88.50 73 ALA A CA 1
ATOM 574 C C . ALA A 1 73 ? -0.929 10.807 23.930 1.00 88.50 73 ALA A C 1
ATOM 576 O O . ALA A 1 73 ? -1.684 11.725 24.258 1.00 88.50 73 ALA A O 1
ATOM 577 N N . PRO A 1 74 ? -0.013 10.971 22.955 1.00 91.81 74 PRO A N 1
ATOM 578 C CA . PRO A 1 74 ? 0.069 12.193 22.163 1.00 91.81 74 PRO A CA 1
ATOM 579 C C . PRO A 1 74 ? -1.259 12.530 21.471 1.00 91.81 74 PRO A C 1
ATOM 581 O O . PRO A 1 74 ? -1.995 11.637 21.042 1.00 91.81 74 PRO A O 1
ATOM 584 N N . ALA A 1 75 ? -1.528 13.824 21.274 1.00 92.38 75 ALA A N 1
ATOM 585 C CA . ALA A 1 75 ? -2.764 14.296 20.643 1.00 92.38 75 ALA A CA 1
ATOM 586 C C . ALA A 1 75 ? -2.999 13.699 19.240 1.00 92.38 75 ALA A C 1
ATOM 588 O O . ALA A 1 75 ? -4.142 13.429 18.872 1.00 92.38 75 ALA A O 1
ATOM 589 N N . SER A 1 76 ? -1.929 13.439 18.479 1.00 92.62 76 SER A N 1
ATOM 590 C CA . SER A 1 76 ? -1.994 12.779 17.168 1.00 92.62 76 SER A CA 1
ATOM 591 C C . SER A 1 76 ? -2.516 11.343 17.261 1.00 92.62 76 SER A C 1
ATOM 593 O O . SER A 1 76 ? -3.402 10.973 16.495 1.00 92.62 76 SER A O 1
ATOM 595 N N . VAL A 1 77 ? -2.048 10.564 18.241 1.00 93.44 77 VAL A N 1
ATOM 596 C CA . VAL A 1 77 ? -2.515 9.190 18.495 1.00 93.44 77 VAL A CA 1
ATOM 597 C C . VAL A 1 77 ? -3.973 9.200 18.954 1.00 93.44 77 VAL A C 1
ATOM 599 O O . VAL A 1 77 ? -4.786 8.424 18.453 1.00 93.44 77 VAL A O 1
ATOM 602 N N . ALA A 1 78 ? -4.341 10.120 19.849 1.00 93.50 78 ALA A N 1
ATOM 603 C CA . ALA A 1 78 ? -5.728 10.281 20.288 1.00 93.50 78 ALA A CA 1
ATOM 604 C C . ALA A 1 78 ? -6.663 10.718 19.142 1.00 93.50 78 ALA A C 1
ATOM 606 O O . ALA A 1 78 ? -7.835 10.349 19.117 1.00 93.50 78 ALA A O 1
ATOM 607 N N . SER A 1 79 ? -6.172 11.516 18.190 1.00 94.81 79 SER A N 1
ATOM 608 C CA . SER A 1 79 ? -6.920 11.912 16.990 1.00 94.81 79 SER A CA 1
ATOM 609 C C . SER A 1 79 ? -7.119 10.740 16.027 1.00 94.81 79 SER A C 1
ATOM 611 O O . SER A 1 79 ? -8.252 10.458 15.645 1.00 94.81 79 SER A O 1
ATOM 613 N N . ALA A 1 80 ? -6.050 10.006 15.703 1.00 95.56 80 ALA A N 1
ATOM 614 C CA . ALA A 1 80 ? -6.121 8.828 14.838 1.00 95.56 80 ALA A CA 1
ATOM 615 C C . ALA A 1 80 ? -7.024 7.733 15.437 1.00 95.56 80 ALA A C 1
ATOM 617 O O . ALA A 1 80 ? -7.829 7.133 14.731 1.00 95.56 80 ALA A O 1
ATOM 618 N N . THR A 1 81 ? -6.974 7.539 16.760 1.00 95.06 81 THR A N 1
ATOM 619 C CA . THR A 1 81 ? -7.854 6.589 17.464 1.00 95.06 81 THR A CA 1
ATOM 620 C C . THR A 1 81 ? -9.328 6.980 17.329 1.00 95.06 81 THR A C 1
ATOM 622 O O . THR A 1 81 ? -10.159 6.127 17.043 1.00 95.06 81 THR A O 1
ATOM 625 N N . ARG A 1 82 ? -9.667 8.272 17.448 1.00 93.94 82 ARG A N 1
ATOM 626 C CA . ARG A 1 82 ? -11.045 8.752 17.232 1.00 93.94 82 ARG A CA 1
ATOM 627 C C . ARG A 1 82 ? -11.523 8.543 15.793 1.00 93.94 82 ARG A C 1
ATOM 629 O O . ARG A 1 82 ? -12.688 8.211 15.596 1.00 93.94 82 ARG A O 1
ATOM 636 N N . ARG A 1 83 ? -10.646 8.716 14.796 1.00 95.56 83 ARG A N 1
ATOM 637 C CA . ARG A 1 83 ? -10.972 8.420 13.387 1.00 95.56 83 ARG A CA 1
ATOM 638 C C . ARG A 1 83 ? -11.253 6.936 13.178 1.00 95.56 83 ARG A C 1
ATOM 640 O O . ARG A 1 83 ? -12.256 6.599 12.562 1.00 95.56 83 ARG A O 1
ATOM 647 N N . LEU A 1 84 ? -10.427 6.068 13.762 1.00 95.81 84 LEU A N 1
ATOM 648 C CA . LEU A 1 84 ? -10.644 4.623 13.745 1.00 95.81 84 LEU A CA 1
ATOM 649 C C . LEU A 1 84 ? -11.975 4.232 14.399 1.00 95.81 84 LEU A C 1
ATOM 651 O O . LEU A 1 84 ? -12.727 3.446 13.834 1.00 95.81 84 LEU A O 1
ATOM 655 N N . GLU A 1 85 ? -12.304 4.805 15.558 1.00 92.38 85 GLU A N 1
ATOM 656 C CA . GLU A 1 85 ? -13.601 4.566 16.199 1.00 92.38 85 GLU A CA 1
ATOM 657 C C . GLU A 1 85 ? -14.770 5.029 15.322 1.00 92.38 85 GLU A C 1
ATOM 659 O O . GLU A 1 85 ? -15.770 4.321 15.235 1.00 92.38 85 GLU A O 1
ATOM 664 N N . GLY A 1 86 ? -14.634 6.165 14.631 1.00 91.44 86 GLY A N 1
ATOM 665 C CA . GLY A 1 86 ? -15.605 6.630 13.639 1.00 91.44 86 GLY A CA 1
ATOM 666 C C . GLY A 1 86 ? -15.809 5.633 12.495 1.00 91.44 86 GLY A C 1
ATOM 667 O O . GLY A 1 86 ? -16.946 5.247 12.234 1.00 91.44 86 GLY A O 1
ATOM 668 N N . ALA A 1 87 ? -14.719 5.153 11.888 1.00 92.50 87 ALA A N 1
ATOM 669 C CA . ALA A 1 87 ? -14.766 4.173 10.800 1.00 92.50 87 ALA A CA 1
ATOM 670 C C . ALA A 1 87 ? -15.418 2.847 11.234 1.00 92.50 87 ALA A C 1
ATOM 672 O O . ALA A 1 87 ? -16.220 2.275 10.500 1.00 92.50 87 ALA A O 1
ATOM 673 N N . ILE A 1 88 ? -15.143 2.382 12.459 1.00 90.12 88 ILE A N 1
ATOM 674 C CA . ILE A 1 88 ? -15.797 1.193 13.031 1.00 90.12 88 ILE A CA 1
ATOM 675 C C . ILE A 1 88 ? -17.306 1.421 13.181 1.00 90.12 88 ILE A C 1
ATOM 677 O O . ILE A 1 88 ? -18.102 0.568 12.793 1.00 90.12 88 ILE A O 1
ATOM 681 N N . MET A 1 89 ? -17.713 2.572 13.726 1.00 85.19 89 MET A N 1
ATOM 682 C CA . MET A 1 89 ? -19.131 2.900 13.910 1.00 85.19 89 MET A CA 1
ATOM 683 C C . MET A 1 89 ? -19.882 2.996 12.579 1.00 85.19 89 MET A C 1
ATOM 685 O O . MET A 1 89 ? -21.049 2.608 12.513 1.00 85.19 89 MET A O 1
ATOM 689 N N . GLU A 1 90 ? -19.223 3.497 11.536 1.00 87.00 90 GLU A N 1
ATOM 690 C CA . GLU A 1 90 ? -19.762 3.590 10.181 1.00 87.00 90 GLU A CA 1
ATOM 691 C C . GLU A 1 90 ? -19.881 2.216 9.511 1.00 87.00 90 GLU A C 1
ATOM 693 O O . GLU A 1 90 ? -20.925 1.904 8.939 1.00 87.00 90 GLU A O 1
ATOM 698 N N . ALA A 1 91 ? -18.879 1.346 9.663 1.00 85.25 91 ALA A N 1
ATOM 699 C CA . ALA A 1 91 ? -18.955 -0.038 9.195 1.00 85.25 91 ALA A CA 1
ATOM 700 C C . ALA A 1 91 ? -20.072 -0.840 9.878 1.00 85.25 91 ALA A C 1
ATOM 702 O O . ALA A 1 91 ? -20.650 -1.737 9.273 1.00 85.25 91 ALA A O 1
ATOM 703 N N . CYS A 1 92 ? -20.432 -0.489 11.116 1.00 80.62 92 CYS A N 1
ATOM 704 C CA . CYS A 1 92 ? -21.595 -1.075 11.785 1.00 80.62 92 CYS A CA 1
ATOM 705 C C . CYS A 1 92 ? -22.933 -0.617 11.183 1.00 80.62 92 CYS A C 1
ATOM 707 O O . CYS A 1 92 ? -23.935 -1.295 11.385 1.00 80.62 92 CYS A O 1
ATOM 709 N N . GLN A 1 93 ? -22.987 0.538 10.507 1.00 80.88 93 GLN A N 1
ATOM 710 C CA . GLN A 1 93 ? -24.195 0.999 9.801 1.00 80.88 93 GLN A CA 1
ATOM 711 C C . GLN A 1 93 ? -24.288 0.396 8.403 1.00 80.88 93 GLN A C 1
ATOM 713 O O . GLN A 1 93 ? -25.382 0.101 7.928 1.00 80.88 93 GLN A O 1
ATOM 718 N N . ARG A 1 94 ? -23.139 0.256 7.735 1.00 80.44 94 ARG A N 1
ATOM 719 C CA . ARG A 1 94 ? -23.022 -0.199 6.349 1.00 80.44 94 ARG A CA 1
ATOM 720 C C . ARG A 1 94 ? -21.978 -1.313 6.282 1.00 80.44 94 ARG A C 1
ATOM 722 O O . ARG A 1 94 ? -20.781 -1.025 6.261 1.00 80.44 94 ARG A O 1
ATOM 729 N N . ASP A 1 95 ? -22.424 -2.573 6.264 1.00 79.44 95 ASP A N 1
ATOM 730 C CA . ASP A 1 95 ? -21.547 -3.753 6.120 1.00 79.44 95 ASP A CA 1
ATOM 731 C C . ASP A 1 95 ? -21.116 -3.917 4.650 1.00 79.44 95 ASP A C 1
ATOM 733 O O . ASP A 1 95 ? -21.606 -4.767 3.906 1.00 79.44 95 ASP A O 1
ATOM 737 N N . GLU A 1 96 ? -20.226 -3.027 4.211 1.00 86.62 96 GLU A N 1
ATOM 738 C CA . GLU A 1 96 ? -19.743 -2.913 2.837 1.00 86.62 96 GLU A CA 1
ATOM 739 C C . GLU A 1 96 ? -18.212 -3.039 2.773 1.00 86.62 96 GLU A C 1
ATOM 741 O O . GLU A 1 96 ? -17.473 -2.845 3.744 1.00 86.62 96 GLU A O 1
ATOM 746 N N . TRP A 1 97 ? -17.697 -3.341 1.580 1.00 87.69 97 TRP A N 1
ATOM 747 C CA . TRP A 1 97 ? -16.252 -3.393 1.344 1.00 87.69 97 TRP A CA 1
ATOM 748 C C . TRP A 1 97 ? -15.582 -2.030 1.581 1.00 87.69 97 TRP A C 1
ATOM 750 O O . TRP A 1 97 ? -14.464 -1.981 2.090 1.00 87.69 97 TRP A O 1
ATOM 760 N N . ALA A 1 98 ? -16.276 -0.933 1.256 1.00 90.50 98 ALA A N 1
ATOM 761 C CA . ALA A 1 98 ? -15.759 0.426 1.380 1.00 90.50 98 ALA A CA 1
ATOM 762 C C . ALA A 1 98 ? -15.547 0.827 2.846 1.00 90.50 98 ALA A C 1
ATOM 764 O O . ALA A 1 98 ? -14.489 1.334 3.199 1.00 90.50 98 ALA A O 1
ATOM 765 N N . THR A 1 99 ? -16.496 0.524 3.734 1.00 90.62 99 THR A N 1
ATOM 766 C CA . THR A 1 99 ? -16.353 0.826 5.167 1.00 90.62 99 THR A CA 1
ATOM 767 C C . THR A 1 99 ? -15.280 -0.037 5.835 1.00 90.62 99 THR A C 1
ATOM 769 O O . THR A 1 99 ? -14.534 0.446 6.685 1.00 90.62 99 THR A O 1
ATOM 772 N N . THR A 1 100 ? -15.115 -1.291 5.397 1.00 92.75 100 THR A N 1
ATOM 773 C CA . THR A 1 100 ? -13.989 -2.143 5.831 1.00 92.75 100 THR A CA 1
ATOM 774 C C . THR A 1 100 ? -12.639 -1.552 5.405 1.00 92.75 100 THR A C 1
ATOM 776 O O . THR A 1 100 ? -11.656 -1.627 6.146 1.00 92.75 100 THR A O 1
ATOM 779 N N . LEU A 1 101 ? -12.582 -0.943 4.219 1.00 94.69 101 LEU A N 1
ATOM 780 C CA . LEU A 1 101 ? -11.381 -0.294 3.704 1.00 94.69 101 LEU A CA 1
ATOM 781 C C . LEU A 1 101 ? -11.016 0.957 4.512 1.00 94.69 101 LEU A C 1
ATOM 783 O O . LEU A 1 101 ? -9.846 1.129 4.850 1.00 94.69 101 LEU A O 1
ATOM 787 N N . GLU A 1 102 ? -12.005 1.758 4.911 1.00 95.62 102 GLU A N 1
ATOM 788 C CA . GLU A 1 102 ? -11.797 2.903 5.809 1.00 95.62 102 GLU A CA 1
ATOM 789 C C . GLU A 1 102 ? -11.258 2.475 7.181 1.00 95.62 102 GLU A C 1
ATOM 791 O O . GLU A 1 102 ? -10.366 3.125 7.729 1.00 95.62 102 GLU A O 1
ATOM 796 N N . ILE A 1 103 ? -11.710 1.332 7.718 1.00 96.00 103 ILE A N 1
ATOM 797 C CA . ILE A 1 103 ? -11.123 0.764 8.942 1.00 96.00 103 ILE A CA 1
ATOM 798 C C . ILE A 1 103 ? -9.640 0.429 8.726 1.00 96.00 103 ILE A C 1
ATOM 800 O O . ILE A 1 103 ? -8.811 0.777 9.569 1.00 96.00 103 ILE A O 1
ATOM 804 N N . LEU A 1 104 ? -9.278 -0.217 7.610 1.00 97.00 104 LEU A N 1
ATOM 805 C CA . LEU A 1 104 ? -7.875 -0.532 7.302 1.00 97.00 104 LEU A CA 1
ATOM 806 C C . LEU A 1 104 ? -7.020 0.731 7.164 1.00 97.00 104 LEU A C 1
ATOM 808 O O . LEU A 1 104 ? -5.919 0.779 7.717 1.00 97.00 104 LEU A O 1
ATOM 812 N N . ILE A 1 105 ? -7.517 1.751 6.460 1.00 97.75 105 ILE A N 1
ATOM 813 C CA . ILE A 1 105 ? -6.844 3.048 6.322 1.00 97.75 105 ILE A CA 1
ATOM 814 C C . ILE A 1 105 ? -6.608 3.666 7.706 1.00 97.75 105 ILE A C 1
ATOM 816 O O . ILE A 1 105 ? -5.474 4.022 8.040 1.00 97.75 105 ILE A O 1
ATOM 820 N N . ALA A 1 106 ? -7.647 3.725 8.543 1.00 97.75 106 ALA A N 1
ATOM 821 C CA . ALA A 1 106 ? -7.560 4.293 9.884 1.00 97.75 106 ALA A CA 1
ATOM 822 C C . ALA A 1 106 ? -6.605 3.502 10.797 1.00 97.75 106 ALA A C 1
ATOM 824 O O . ALA A 1 106 ? -5.818 4.101 11.531 1.00 97.75 106 ALA A O 1
ATOM 825 N N . LEU A 1 107 ? -6.596 2.166 10.724 1.00 97.38 107 LEU A N 1
ATOM 826 C CA . LEU A 1 107 ? -5.616 1.329 11.428 1.00 97.38 107 LEU A CA 1
ATOM 827 C C . LEU A 1 107 ? -4.184 1.639 10.977 1.00 97.38 107 LEU A C 1
ATOM 829 O O . LEU A 1 107 ? -3.281 1.764 11.810 1.00 97.38 107 LEU A O 1
ATOM 833 N N . GLY A 1 108 ? -3.978 1.794 9.666 1.00 96.44 108 GLY A N 1
ATOM 834 C CA . GLY A 1 108 ? -2.693 2.181 9.094 1.00 96.44 108 GLY A CA 1
ATOM 835 C C . GLY A 1 108 ? -2.227 3.546 9.600 1.00 96.44 108 GLY A C 1
ATOM 836 O O . GLY A 1 108 ? -1.047 3.714 9.919 1.00 96.44 108 GLY A O 1
ATOM 837 N N . GLU A 1 109 ? -3.146 4.506 9.731 1.00 95.69 109 GLU A N 1
ATOM 838 C CA . GLU A 1 109 ? -2.874 5.822 10.311 1.00 95.69 109 GLU A CA 1
ATOM 839 C C . GLU A 1 109 ? -2.487 5.724 11.796 1.00 95.69 109 GLU A C 1
ATOM 841 O O . GLU A 1 109 ? -1.476 6.304 12.212 1.00 95.69 109 GLU A O 1
ATOM 846 N N . VAL A 1 110 ? -3.235 4.960 12.600 1.00 95.75 110 VAL A N 1
ATOM 847 C CA . VAL A 1 110 ? -2.913 4.758 14.021 1.00 95.75 110 VAL A CA 1
ATOM 848 C C . VAL A 1 110 ? -1.522 4.144 14.173 1.00 95.75 110 VAL A C 1
ATOM 850 O O . VAL A 1 110 ? -0.709 4.662 14.936 1.00 95.75 110 VAL A O 1
ATOM 853 N N . GLU A 1 111 ? -1.191 3.089 13.428 1.00 94.56 111 GLU A N 1
ATOM 854 C CA . GLU A 1 111 ? 0.136 2.478 13.536 1.00 94.56 111 GLU A CA 1
ATOM 855 C C . GLU A 1 111 ? 1.256 3.441 13.113 1.00 94.56 111 GLU A C 1
ATOM 857 O O . GLU A 1 111 ? 2.280 3.540 13.793 1.00 94.56 111 GLU A O 1
ATOM 862 N N . SER A 1 112 ? 1.065 4.196 12.029 1.00 92.62 112 SER A N 1
ATOM 863 C CA . SER A 1 112 ? 2.045 5.193 11.590 1.00 92.62 112 SER A CA 1
ATOM 864 C C . SER A 1 112 ? 2.231 6.311 12.625 1.00 92.62 112 SER A C 1
ATOM 866 O O . SER A 1 112 ? 3.359 6.724 12.891 1.00 92.62 112 SER A O 1
ATOM 868 N N . THR A 1 113 ? 1.156 6.786 13.266 1.00 93.19 113 THR A N 1
ATOM 869 C CA . THR A 1 113 ? 1.256 7.793 14.341 1.00 93.19 113 THR A CA 1
ATOM 870 C C . THR A 1 113 ? 1.939 7.244 15.594 1.00 93.19 113 THR A C 1
ATOM 872 O O . THR A 1 113 ? 2.775 7.942 16.172 1.00 93.19 113 THR A O 1
ATOM 875 N N . LEU A 1 114 ? 1.681 5.987 15.968 1.00 92.44 114 LEU A N 1
ATOM 876 C CA . LEU A 1 114 ? 2.391 5.300 17.054 1.00 92.44 114 LEU A CA 1
ATOM 877 C C . LEU A 1 114 ? 3.888 5.148 16.756 1.00 92.44 114 LEU A C 1
ATOM 879 O O . LEU A 1 114 ? 4.711 5.390 17.636 1.00 92.44 114 LEU A O 1
ATOM 883 N N . GLY A 1 115 ? 4.262 4.824 15.515 1.00 89.75 115 GLY A N 1
ATOM 884 C CA . GLY A 1 115 ? 5.668 4.683 15.119 1.00 89.75 115 GLY A CA 1
ATOM 885 C C . GLY A 1 115 ? 6.480 5.976 15.237 1.00 89.75 115 GLY A C 1
ATOM 886 O O . GLY A 1 115 ? 7.693 5.931 15.461 1.00 89.75 115 GLY A O 1
ATOM 887 N N . ARG A 1 116 ? 5.816 7.132 15.145 1.00 87.75 116 ARG A N 1
ATOM 888 C CA . ARG A 1 116 ? 6.422 8.464 15.313 1.00 87.75 116 ARG A CA 1
ATOM 889 C C . ARG A 1 116 ? 6.466 8.926 16.767 1.00 87.75 116 ARG A C 1
ATOM 891 O O . ARG A 1 116 ? 7.243 9.821 17.094 1.00 87.75 116 ARG A O 1
ATOM 898 N N . ALA A 1 117 ? 5.637 8.351 17.635 1.00 86.44 117 ALA A N 1
ATOM 899 C CA . ALA A 1 117 ? 5.637 8.696 19.047 1.00 86.44 117 ALA A CA 1
ATOM 900 C C . ALA A 1 117 ? 6.982 8.317 19.688 1.00 86.44 117 ALA A C 1
ATOM 902 O O . ALA A 1 117 ? 7.566 7.275 19.375 1.00 86.44 117 ALA A O 1
ATOM 903 N N . LYS A 1 118 ? 7.470 9.174 20.595 1.00 78.19 118 LYS A N 1
ATOM 904 C CA . LYS A 1 118 ? 8.684 8.904 21.382 1.00 78.19 118 LYS A CA 1
ATOM 905 C C . LYS A 1 118 ? 8.466 7.716 22.320 1.00 78.19 118 LYS A C 1
ATOM 907 O O . LYS A 1 118 ? 9.269 6.789 22.336 1.00 78.19 118 LYS A O 1
ATOM 912 N N . ASP A 1 119 ? 7.333 7.720 23.019 1.00 76.31 119 ASP A N 1
ATOM 913 C CA . ASP A 1 119 ? 6.962 6.676 23.968 1.00 76.31 119 ASP A CA 1
ATOM 914 C C . ASP A 1 119 ? 6.052 5.643 23.300 1.00 76.31 119 ASP A C 1
ATOM 916 O O . ASP A 1 119 ? 4.834 5.807 23.196 1.00 76.31 119 ASP A O 1
ATOM 920 N N . ARG A 1 120 ? 6.661 4.555 22.826 1.00 80.25 120 ARG A N 1
ATOM 921 C CA . ARG A 1 120 ? 5.979 3.483 22.090 1.00 80.25 120 ARG A CA 1
ATOM 922 C C . ARG A 1 120 ? 5.476 2.389 23.034 1.00 80.25 120 ARG A C 1
ATOM 924 O O . ARG A 1 120 ? 6.002 1.281 23.066 1.00 80.25 120 ARG A O 1
ATOM 931 N N . TRP A 1 121 ? 4.450 2.719 23.818 1.00 77.56 121 TRP A N 1
ATOM 932 C CA . TRP A 1 121 ? 3.864 1.828 24.834 1.00 77.56 121 TRP A CA 1
ATOM 933 C C . TRP A 1 121 ? 3.152 0.599 24.262 1.00 77.56 121 TRP A C 1
ATOM 935 O O . TRP A 1 121 ? 3.063 -0.438 24.919 1.00 77.56 121 TRP A O 1
ATOM 945 N N . LEU A 1 122 ? 2.625 0.715 23.046 1.00 89.69 122 LEU A N 1
ATOM 946 C CA . LEU A 1 122 ? 1.901 -0.351 22.369 1.00 89.69 122 LEU A CA 1
ATOM 947 C C . LEU A 1 122 ? 2.771 -0.931 21.261 1.00 89.69 122 LEU A C 1
ATOM 949 O O . LEU A 1 122 ? 3.325 -0.175 20.466 1.00 89.69 122 LEU A O 1
ATOM 953 N N . ARG A 1 123 ? 2.866 -2.261 21.179 1.00 91.44 123 ARG A N 1
ATOM 954 C CA . ARG A 1 123 ? 3.497 -2.929 20.032 1.00 91.44 123 ARG A CA 1
ATOM 955 C C . ARG A 1 123 ? 2.742 -2.612 18.731 1.00 91.44 123 ARG A C 1
ATOM 957 O O . ARG A 1 123 ? 1.531 -2.364 18.790 1.00 91.44 123 ARG A O 1
ATOM 964 N N . PRO A 1 124 ? 3.414 -2.677 17.568 1.00 93.75 124 PRO A N 1
ATOM 965 C CA . PRO A 1 124 ? 2.732 -2.627 16.280 1.00 93.75 124 PRO A CA 1
ATOM 966 C C . PRO A 1 124 ? 1.574 -3.634 16.217 1.00 93.75 124 PRO A C 1
ATOM 968 O O . PRO A 1 124 ? 1.586 -4.664 16.902 1.00 93.75 124 PRO A O 1
ATOM 971 N N . LEU A 1 125 ? 0.572 -3.329 15.399 1.00 93.88 125 LEU A N 1
ATOM 972 C CA . LEU A 1 125 ? -0.581 -4.187 15.172 1.00 93.88 125 LEU A CA 1
ATOM 973 C C . LEU A 1 125 ? -0.101 -5.576 14.707 1.00 93.88 125 LEU A C 1
ATOM 975 O O . LEU A 1 125 ? 0.762 -5.675 13.828 1.00 93.88 125 LEU A O 1
ATOM 979 N N . PRO A 1 126 ? -0.623 -6.680 15.256 1.00 92.31 126 PRO A N 1
ATOM 980 C CA . PRO A 1 126 ? -0.378 -7.996 14.681 1.00 92.31 126 PRO A CA 1
ATOM 981 C C . PRO A 1 126 ? -0.783 -8.033 13.195 1.00 92.31 126 PRO A C 1
ATOM 983 O O . PRO A 1 126 ? -1.650 -7.265 12.777 1.00 92.31 126 PRO A O 1
ATOM 986 N N . PRO A 1 127 ? -0.139 -8.865 12.362 1.00 92.06 127 PRO A N 1
ATOM 987 C CA . PRO A 1 127 ? -0.510 -8.954 10.958 1.00 92.06 127 PRO A CA 1
ATOM 988 C C . PRO A 1 127 ? -1.944 -9.492 10.825 1.00 92.06 127 PRO A C 1
ATOM 990 O O . PRO A 1 127 ? -2.293 -10.479 11.470 1.00 92.06 127 PRO A O 1
ATOM 993 N N . LEU A 1 128 ? -2.756 -8.815 10.014 1.00 94.50 128 LEU A N 1
ATOM 994 C CA . LEU A 1 128 ? -4.183 -9.090 9.858 1.00 94.50 128 LEU A CA 1
ATOM 995 C C . LEU A 1 128 ? -4.432 -10.279 8.931 1.00 94.50 128 LEU A C 1
ATOM 997 O O . LEU A 1 128 ? -3.710 -10.494 7.959 1.00 94.50 128 LEU A O 1
ATOM 1001 N N . SER A 1 129 ? -5.489 -11.035 9.184 1.00 93.50 129 SER A N 1
ATOM 1002 C CA . SER A 1 129 ? -5.839 -12.209 8.399 1.00 93.50 129 SER A CA 1
ATOM 1003 C C . SER A 1 129 ? -6.204 -11.865 6.948 1.00 93.50 129 SER A C 1
ATOM 1005 O O . SER A 1 129 ? -6.646 -10.765 6.609 1.00 93.50 129 SER A O 1
ATOM 1007 N N . LYS A 1 130 ? -6.108 -12.866 6.062 1.00 93.19 130 LYS A N 1
ATOM 1008 C CA . LYS A 1 130 ? -6.527 -12.758 4.652 1.00 93.19 130 LYS A CA 1
ATOM 1009 C C . LYS A 1 130 ? -8.002 -12.363 4.466 1.00 93.19 130 LYS A C 1
ATOM 1011 O O . LYS A 1 130 ? -8.380 -11.955 3.372 1.00 93.19 130 LYS A O 1
ATOM 1016 N N . ALA A 1 131 ? -8.837 -12.510 5.500 1.00 92.88 131 ALA A N 1
ATOM 1017 C CA . ALA A 1 131 ? -10.254 -12.161 5.445 1.00 92.88 131 ALA A CA 1
ATOM 1018 C C . ALA A 1 131 ? -10.465 -10.657 5.199 1.00 92.88 131 ALA A C 1
ATOM 1020 O O . ALA A 1 131 ? -11.368 -10.296 4.445 1.00 92.88 131 ALA A O 1
ATOM 1021 N N . TRP A 1 132 ? -9.581 -9.807 5.735 1.00 94.75 132 TRP A N 1
ATOM 1022 C CA . TRP A 1 132 ? -9.575 -8.367 5.471 1.00 94.75 132 TRP A CA 1
ATOM 1023 C C . TRP A 1 132 ? -9.407 -8.062 3.981 1.00 94.75 132 TRP A C 1
ATOM 1025 O O . TRP A 1 132 ? -10.190 -7.303 3.422 1.00 94.75 132 TRP A O 1
ATOM 1035 N N . PHE A 1 133 ? -8.458 -8.728 3.310 1.00 94.25 133 PHE A N 1
ATOM 1036 C CA . PHE A 1 133 ? -8.242 -8.559 1.870 1.00 94.25 133 PHE A CA 1
ATOM 1037 C C . PHE A 1 133 ? -9.463 -8.983 1.046 1.00 94.25 133 PHE A C 1
ATOM 1039 O O . PHE A 1 133 ? -9.899 -8.243 0.171 1.00 94.25 133 PHE A O 1
ATOM 1046 N N . TYR A 1 134 ? -10.038 -10.161 1.312 1.00 92.75 134 TYR A N 1
ATOM 1047 C CA . TYR A 1 134 ? -11.180 -10.652 0.525 1.00 92.75 134 TYR A CA 1
ATOM 1048 C C . TYR A 1 134 ? -12.460 -9.834 0.724 1.00 92.75 134 TYR A C 1
ATOM 1050 O O . TYR A 1 134 ? -13.376 -9.926 -0.090 1.00 92.75 134 TYR A O 1
ATOM 1058 N N . ARG A 1 135 ? -12.538 -9.037 1.794 1.00 91.00 135 ARG A N 1
ATOM 1059 C CA . ARG A 1 135 ? -13.618 -8.068 1.985 1.00 91.00 135 ARG A CA 1
ATOM 1060 C C . ARG A 1 135 ? -13.412 -6.803 1.173 1.00 91.00 135 ARG A C 1
ATOM 1062 O O . ARG A 1 135 ? -14.395 -6.279 0.671 1.00 91.00 135 ARG A O 1
ATOM 1069 N N . THR A 1 136 ? -12.177 -6.340 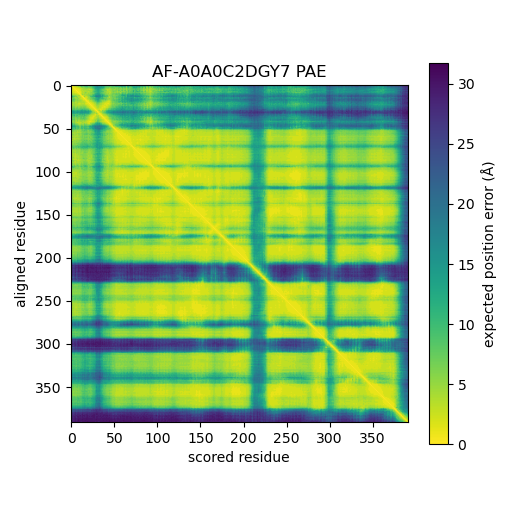1.012 1.00 92.69 136 THR A N 1
ATOM 1070 C CA . THR A 1 136 ? -11.875 -5.059 0.359 1.00 92.69 136 THR A CA 1
ATOM 1071 C C . THR A 1 136 ? -11.460 -5.178 -1.107 1.00 92.69 136 THR A C 1
ATOM 1073 O O . THR A 1 136 ? -11.491 -4.184 -1.825 1.00 92.69 136 THR A O 1
ATOM 1076 N N . CYS A 1 137 ? -11.143 -6.380 -1.603 1.00 90.06 137 CYS A N 1
ATOM 1077 C CA . CYS A 1 137 ? -10.633 -6.602 -2.963 1.00 90.06 137 CYS A CA 1
ATOM 1078 C C . CYS A 1 137 ? -11.597 -6.257 -4.111 1.00 90.06 137 CYS A C 1
ATOM 1080 O O . CYS A 1 137 ? -11.225 -6.423 -5.270 1.00 90.06 137 CYS A O 1
ATOM 1082 N N . ASN A 1 138 ? -12.822 -5.828 -3.804 1.00 87.56 138 ASN A N 1
ATOM 1083 C CA . ASN A 1 138 ? -13.815 -5.402 -4.788 1.00 87.56 138 ASN A CA 1
ATOM 1084 C C . ASN A 1 138 ? -13.658 -3.936 -5.214 1.00 87.56 138 ASN A C 1
ATOM 1086 O O . ASN A 1 138 ? -14.359 -3.522 -6.134 1.00 87.56 138 ASN A O 1
ATOM 1090 N N . ASP A 1 139 ? -12.774 -3.162 -4.574 1.00 90.31 139 ASP A N 1
ATOM 1091 C CA . ASP A 1 139 ? -12.481 -1.792 -4.996 1.00 90.31 139 ASP A CA 1
ATOM 1092 C C . ASP A 1 139 ? -11.895 -1.802 -6.430 1.00 90.31 139 ASP A C 1
ATOM 1094 O O . ASP A 1 139 ? -10.830 -2.389 -6.663 1.00 90.31 139 ASP A O 1
ATOM 1098 N N . PRO A 1 140 ? -12.587 -1.196 -7.418 1.00 89.50 140 PRO A N 1
ATOM 1099 C CA . PRO A 1 140 ? -12.157 -1.215 -8.811 1.00 89.50 140 PRO A CA 1
ATOM 1100 C C . PRO A 1 140 ? -11.111 -0.140 -9.133 1.00 89.50 140 PRO A C 1
ATOM 1102 O O . PRO A 1 140 ? -10.698 -0.037 -10.290 1.00 89.50 140 PRO A O 1
ATOM 1105 N N . SER A 1 141 ? -10.704 0.674 -8.159 1.00 92.88 141 SER A N 1
ATOM 1106 C CA . SER A 1 141 ? -9.830 1.821 -8.379 1.00 92.88 141 SER A CA 1
ATOM 1107 C C . SER A 1 141 ? -8.380 1.414 -8.702 1.00 92.88 141 SER A C 1
ATOM 1109 O O . SER A 1 141 ? -7.871 0.411 -8.174 1.00 92.88 141 SER A O 1
ATOM 1111 N N . PRO A 1 142 ? -7.679 2.170 -9.570 1.00 93.75 142 PRO A N 1
ATOM 1112 C CA . PRO A 1 142 ? -6.254 1.959 -9.813 1.00 93.75 142 PRO A CA 1
ATOM 1113 C C . PRO A 1 142 ? -5.420 2.182 -8.541 1.00 93.75 142 PRO A C 1
ATOM 1115 O O . PRO A 1 142 ? -4.448 1.458 -8.317 1.00 93.75 142 PRO A O 1
ATOM 1118 N N . GLU A 1 143 ? -5.823 3.108 -7.664 1.00 96.75 143 GLU A N 1
ATOM 1119 C CA . GLU A 1 143 ? -5.176 3.384 -6.377 1.00 96.75 143 GLU A CA 1
ATOM 1120 C C . GLU A 1 143 ? -5.135 2.131 -5.505 1.00 96.75 143 GLU A C 1
ATOM 1122 O O . GLU A 1 143 ? -4.076 1.786 -4.978 1.00 96.75 143 GLU A O 1
ATOM 1127 N N . TYR A 1 144 ? -6.259 1.411 -5.392 1.00 96.31 144 TYR A N 1
ATOM 1128 C CA . TYR A 1 144 ? -6.327 0.171 -4.624 1.00 96.31 144 TYR A CA 1
ATOM 1129 C C . TYR A 1 144 ? -5.405 -0.906 -5.199 1.00 96.31 144 TYR A C 1
ATOM 1131 O O . TYR A 1 144 ? -4.650 -1.536 -4.453 1.00 96.31 144 TYR A O 1
ATOM 1139 N N . ARG A 1 145 ? -5.419 -1.115 -6.522 1.00 94.56 145 ARG A N 1
ATOM 1140 C CA . ARG A 1 145 ? -4.579 -2.135 -7.175 1.00 94.56 145 ARG A CA 1
ATOM 1141 C C . ARG A 1 145 ? -3.086 -1.836 -7.023 1.00 94.56 145 ARG A C 1
ATOM 1143 O O . ARG A 1 145 ? -2.311 -2.733 -6.675 1.00 94.56 145 ARG A O 1
ATOM 1150 N N . LEU A 1 146 ? -2.683 -0.580 -7.210 1.00 95.81 146 LEU A N 1
ATOM 1151 C CA . LEU A 1 146 ? -1.303 -0.130 -7.009 1.00 95.81 146 LEU A CA 1
ATOM 1152 C C . LEU A 1 146 ? -0.878 -0.269 -5.544 1.00 95.81 146 LEU A C 1
ATOM 1154 O O . LEU A 1 146 ? 0.171 -0.857 -5.264 1.00 95.81 146 LEU A O 1
ATOM 1158 N N . ALA A 1 147 ? -1.713 0.184 -4.607 1.00 97.12 147 ALA A N 1
ATOM 1159 C CA . ALA A 1 147 ? -1.477 0.051 -3.174 1.00 97.12 147 ALA A CA 1
ATOM 1160 C C . ALA A 1 147 ? -1.337 -1.416 -2.742 1.00 97.12 147 ALA A C 1
ATOM 1162 O O . ALA A 1 147 ? -0.402 -1.757 -2.015 1.00 97.12 147 ALA A O 1
ATOM 1163 N N . ALA A 1 148 ? -2.213 -2.302 -3.227 1.00 95.25 148 ALA A N 1
ATOM 1164 C CA . ALA A 1 148 ? -2.159 -3.734 -2.951 1.00 95.25 148 ALA A CA 1
ATOM 1165 C C . ALA A 1 148 ? -0.867 -4.373 -3.486 1.00 95.25 148 ALA A C 1
ATOM 1167 O O . ALA A 1 148 ? -0.263 -5.204 -2.801 1.00 95.25 148 ALA A O 1
ATOM 1168 N N . SER A 1 149 ? -0.403 -3.967 -4.676 1.00 92.56 149 SER A N 1
ATOM 1169 C CA . SER A 1 149 ? 0.858 -4.458 -5.247 1.00 92.56 149 SER A CA 1
ATOM 1170 C C . SER A 1 149 ? 2.055 -4.122 -4.343 1.00 92.56 149 SER A C 1
ATOM 1172 O O . SER A 1 149 ? 2.820 -5.018 -3.982 1.00 92.56 149 SER A O 1
ATOM 1174 N N . LEU A 1 150 ? 2.154 -2.877 -3.858 1.00 93.25 150 LEU A N 1
ATOM 1175 C CA . LEU A 1 150 ? 3.204 -2.446 -2.929 1.00 93.25 150 LEU A CA 1
ATOM 1176 C C . LEU A 1 150 ? 3.073 -3.110 -1.554 1.00 93.25 150 LEU A C 1
ATOM 1178 O O . LEU A 1 150 ? 4.063 -3.610 -1.014 1.00 93.25 150 LEU A O 1
ATOM 1182 N N . ALA A 1 151 ? 1.861 -3.155 -0.996 1.00 93.69 151 ALA A N 1
ATOM 1183 C CA . ALA A 1 151 ? 1.579 -3.784 0.291 1.00 93.69 151 ALA A CA 1
ATOM 1184 C C . ALA A 1 151 ? 2.024 -5.251 0.313 1.00 93.69 151 ALA A C 1
ATOM 1186 O O . ALA A 1 151 ? 2.768 -5.665 1.208 1.00 93.69 151 ALA A O 1
ATOM 1187 N N . SER A 1 152 ? 1.658 -6.001 -0.728 1.00 90.12 152 SER A N 1
ATOM 1188 C CA . SER A 1 152 ? 2.025 -7.408 -0.877 1.00 90.12 152 SER A CA 1
ATOM 1189 C C . SER A 1 152 ? 3.518 -7.645 -1.129 1.00 90.12 152 SER A C 1
ATOM 1191 O O . SER A 1 152 ? 4.010 -8.747 -0.905 1.00 90.12 152 SER A O 1
ATOM 1193 N N . ALA A 1 153 ? 4.252 -6.613 -1.557 1.00 84.56 153 ALA A N 1
ATOM 1194 C CA . ALA A 1 153 ? 5.698 -6.638 -1.763 1.00 84.56 153 ALA A CA 1
ATOM 1195 C C . ALA A 1 153 ? 6.507 -6.256 -0.508 1.00 84.56 153 ALA A C 1
ATOM 1197 O O . ALA A 1 153 ? 7.714 -6.010 -0.603 1.00 84.56 153 ALA A O 1
ATOM 1198 N N . GLY A 1 154 ? 5.862 -6.173 0.661 1.00 84.94 154 GLY A N 1
ATOM 1199 C CA . GLY A 1 154 ? 6.551 -5.966 1.936 1.00 84.94 154 GLY A CA 1
ATOM 1200 C C . GLY A 1 154 ? 6.888 -4.511 2.246 1.00 84.94 154 GLY A C 1
ATOM 1201 O O . GLY A 1 154 ? 7.957 -4.224 2.786 1.00 84.94 154 GLY A O 1
ATOM 1202 N N . ILE A 1 155 ? 5.999 -3.572 1.914 1.00 89.25 155 ILE A N 1
ATOM 1203 C CA . ILE A 1 155 ? 6.242 -2.136 2.135 1.00 89.25 155 ILE A CA 1
ATOM 1204 C C . ILE A 1 155 ? 6.156 -1.703 3.612 1.00 89.25 155 ILE A C 1
ATOM 1206 O O . ILE A 1 155 ? 6.717 -0.675 3.984 1.00 89.25 155 ILE A O 1
ATOM 1210 N N . ARG A 1 156 ? 5.513 -2.486 4.490 1.00 91.88 156 ARG A N 1
ATOM 1211 C CA . ARG A 1 156 ? 5.240 -2.100 5.890 1.00 91.88 156 ARG A CA 1
ATOM 1212 C C . ARG A 1 156 ? 6.489 -1.633 6.673 1.00 91.88 156 ARG A C 1
ATOM 1214 O O . ARG A 1 156 ? 6.440 -0.542 7.241 1.00 91.88 156 ARG A O 1
ATOM 1221 N N . PRO A 1 157 ? 7.637 -2.351 6.661 1.00 90.19 157 PRO A N 1
ATOM 1222 C CA . PRO A 1 157 ? 8.859 -1.916 7.356 1.00 90.19 157 PRO A CA 1
ATOM 1223 C C . PRO A 1 157 ? 9.584 -0.751 6.671 1.00 90.19 157 PRO A C 1
ATOM 1225 O O . PRO A 1 157 ? 10.533 -0.196 7.218 1.00 90.19 157 PRO A O 1
ATOM 1228 N N . ARG A 1 158 ? 9.168 -0.394 5.450 1.00 89.81 158 ARG A N 1
ATOM 1229 C CA . ARG A 1 158 ? 9.663 0.779 4.719 1.00 89.81 158 ARG A CA 1
ATOM 1230 C C . ARG A 1 158 ? 8.908 2.035 5.129 1.00 89.81 158 ARG A C 1
ATOM 1232 O O . ARG A 1 158 ? 9.520 3.097 5.175 1.00 89.81 158 ARG A O 1
ATOM 1239 N N . GLN A 1 159 ? 7.621 1.887 5.452 1.00 90.81 159 GLN A N 1
ATOM 1240 C CA . GLN A 1 159 ? 6.734 2.956 5.924 1.00 90.81 159 GLN A CA 1
ATOM 1241 C C . GLN A 1 159 ? 6.901 3.274 7.407 1.00 90.81 159 GLN A C 1
ATOM 1243 O O . GLN A 1 159 ? 6.638 4.395 7.830 1.00 90.81 159 GLN A O 1
ATOM 1248 N N . ARG A 1 160 ? 7.283 2.280 8.214 1.00 90.38 160 ARG A N 1
ATOM 1249 C CA . ARG A 1 160 ? 7.267 2.386 9.674 1.00 90.38 160 ARG A CA 1
ATOM 1250 C C . ARG A 1 160 ? 8.559 1.837 10.270 1.00 90.38 160 ARG A C 1
ATOM 1252 O O . ARG A 1 160 ? 9.122 0.892 9.716 1.00 90.38 160 ARG A O 1
ATOM 1259 N N . PRO A 1 161 ? 9.013 2.362 11.421 1.00 90.94 161 PRO A N 1
ATOM 1260 C CA . PRO A 1 161 ? 10.219 1.884 12.080 1.00 90.94 161 PRO A CA 1
ATOM 1261 C C . PRO A 1 161 ? 9.913 0.583 12.831 1.00 90.94 161 PRO A C 1
ATOM 1263 O O . PRO A 1 161 ? 9.881 0.567 14.058 1.00 90.94 161 PRO A O 1
ATOM 1266 N N . ILE A 1 162 ? 9.648 -0.499 12.099 1.00 90.31 162 ILE A N 1
ATOM 1267 C CA . ILE A 1 162 ? 9.310 -1.820 12.642 1.00 90.31 162 ILE A CA 1
ATOM 1268 C C . ILE A 1 162 ? 10.317 -2.877 12.189 1.00 90.31 162 ILE A C 1
ATOM 1270 O O . ILE A 1 162 ? 10.919 -2.775 11.119 1.00 90.31 162 ILE A O 1
ATOM 1274 N N . ALA A 1 163 ? 10.493 -3.898 13.017 1.00 89.00 163 ALA A N 1
ATOM 1275 C CA . ALA A 1 163 ? 11.307 -5.072 12.743 1.00 89.00 163 ALA A CA 1
ATOM 1276 C C . ALA A 1 163 ? 10.640 -6.312 13.354 1.00 89.00 163 ALA A C 1
ATOM 1278 O O . ALA A 1 163 ? 9.747 -6.196 14.194 1.00 89.00 163 ALA A O 1
ATOM 1279 N N . LEU A 1 164 ? 11.052 -7.501 12.922 1.00 85.19 164 LEU A N 1
ATOM 1280 C CA . LEU A 1 164 ? 10.605 -8.742 13.546 1.00 85.19 164 LEU A CA 1
ATOM 1281 C C . LEU A 1 164 ? 11.446 -9.019 14.798 1.00 85.19 164 LEU A C 1
ATOM 1283 O O . LEU A 1 164 ? 12.673 -8.964 14.744 1.00 85.19 164 LEU A O 1
ATOM 1287 N N . ASP A 1 165 ? 10.788 -9.324 15.918 1.00 85.06 165 ASP A N 1
ATOM 1288 C CA . ASP A 1 165 ? 11.453 -9.833 17.118 1.00 85.06 165 ASP A CA 1
ATOM 1289 C C . ASP A 1 165 ? 11.929 -11.288 16.914 1.00 85.06 165 ASP A C 1
ATOM 1291 O O . ASP A 1 165 ? 11.617 -11.945 15.916 1.00 85.06 165 ASP A O 1
ATOM 1295 N N . LYS A 1 166 ? 12.658 -11.836 17.894 1.00 83.06 166 LYS A N 1
ATOM 1296 C CA . LYS A 1 166 ? 13.131 -13.237 17.881 1.00 83.06 166 LYS A CA 1
ATOM 1297 C C . LYS A 1 166 ? 12.014 -14.287 17.751 1.00 83.06 166 LYS A C 1
ATOM 1299 O O . LYS A 1 166 ? 12.289 -15.441 17.446 1.00 83.06 166 LYS A O 1
ATOM 1304 N N . HIS A 1 167 ? 10.762 -13.902 18.002 1.00 82.75 167 HIS A N 1
ATOM 1305 C CA . HIS A 1 167 ? 9.573 -14.744 17.869 1.00 82.75 167 HIS A CA 1
ATOM 1306 C C . HIS A 1 167 ? 8.776 -14.431 16.597 1.00 82.75 167 HIS A C 1
ATOM 1308 O O . HIS A 1 167 ? 7.638 -14.879 16.469 1.00 82.75 167 HIS A O 1
ATOM 1314 N N . ARG A 1 168 ? 9.359 -13.674 15.658 1.00 81.19 168 ARG A N 1
ATOM 1315 C CA . ARG A 1 168 ? 8.752 -13.286 14.378 1.00 81.19 168 ARG A CA 1
ATOM 1316 C C . ARG A 1 168 ? 7.479 -12.458 14.530 1.00 81.19 168 ARG A C 1
ATOM 1318 O O . ARG A 1 168 ? 6.588 -12.516 13.684 1.00 81.19 168 ARG A O 1
ATOM 1325 N N . ARG A 1 169 ? 7.383 -11.676 15.601 1.00 85.44 169 ARG A N 1
ATOM 1326 C CA . ARG A 1 169 ? 6.303 -10.704 15.791 1.00 85.44 169 ARG A CA 1
ATOM 1327 C C . ARG A 1 169 ? 6.819 -9.316 15.481 1.00 85.44 169 ARG A C 1
ATOM 1329 O O . ARG A 1 169 ? 7.977 -9.016 15.756 1.00 85.44 169 ARG A O 1
ATOM 1336 N N . TRP A 1 170 ? 5.951 -8.463 14.953 1.00 89.00 170 TRP A N 1
ATOM 1337 C CA . TRP A 1 170 ? 6.298 -7.063 14.762 1.00 89.00 170 TRP A CA 1
ATOM 1338 C C . TRP A 1 170 ? 6.582 -6.393 16.105 1.00 89.00 170 TRP A C 1
ATOM 1340 O O . TRP A 1 170 ? 5.784 -6.468 17.044 1.00 89.00 170 TRP A O 1
ATOM 1350 N N . ASP A 1 171 ? 7.731 -5.739 16.170 1.00 91.81 171 ASP A N 1
ATOM 1351 C CA . ASP A 1 171 ? 8.136 -4.853 17.247 1.00 91.81 171 ASP A CA 1
ATOM 1352 C C . ASP A 1 171 ? 8.704 -3.564 16.648 1.00 91.81 171 ASP A C 1
ATOM 1354 O O . ASP A 1 171 ? 9.006 -3.481 15.451 1.00 91.81 171 ASP A O 1
ATOM 1358 N N . TRP A 1 172 ? 8.827 -2.532 17.469 1.00 92.06 172 TRP A N 1
ATOM 1359 C CA . TRP A 1 172 ? 9.442 -1.290 17.032 1.00 92.06 172 TRP A CA 1
ATOM 1360 C C . TRP A 1 172 ? 10.939 -1.494 16.827 1.00 92.06 172 TRP A C 1
ATOM 1362 O O . TRP A 1 172 ? 11.645 -2.001 17.696 1.00 92.06 172 TRP A O 1
ATOM 1372 N N . ALA A 1 173 ? 11.431 -1.077 15.666 1.00 88.25 173 ALA A N 1
ATOM 1373 C CA . ALA A 1 173 ? 12.839 -1.163 15.339 1.00 88.25 173 ALA A CA 1
ATOM 1374 C C . ALA A 1 173 ? 13.666 -0.300 16.300 1.00 88.25 173 ALA A C 1
ATOM 1376 O O . ALA A 1 173 ? 13.264 0.810 16.677 1.00 88.25 173 ALA A O 1
ATOM 1377 N N . SER A 1 174 ? 14.848 -0.805 16.653 1.00 82.69 174 SER A N 1
ATOM 1378 C CA . SER A 1 174 ? 15.816 -0.080 17.469 1.00 82.69 174 SER A CA 1
ATOM 1379 C C . SER A 1 174 ? 16.226 1.242 16.803 1.00 82.69 174 SER A C 1
ATOM 1381 O O . SER A 1 174 ? 16.251 1.332 15.566 1.00 82.69 174 SER A O 1
ATOM 1383 N N . PRO A 1 175 ? 16.578 2.271 17.597 1.00 75.69 175 PRO A N 1
ATOM 1384 C CA . PRO A 1 175 ? 17.112 3.521 17.068 1.00 75.69 175 PRO A CA 1
ATOM 1385 C C . PRO A 1 175 ? 18.272 3.266 16.093 1.00 75.69 175 PRO A C 1
ATOM 1387 O O . PRO A 1 175 ? 19.168 2.477 16.382 1.00 75.69 175 PRO A O 1
ATOM 1390 N N . GLY A 1 176 ? 18.243 3.912 14.924 1.00 70.81 176 GLY A N 1
ATOM 1391 C CA . GLY A 1 176 ? 19.267 3.749 13.884 1.00 70.81 176 GLY A CA 1
ATOM 1392 C C . GLY A 1 176 ? 19.012 2.631 12.865 1.00 70.81 176 GLY A C 1
ATOM 1393 O O . GLY A 1 176 ? 19.815 2.474 11.942 1.00 70.81 176 GLY A O 1
ATOM 1394 N N . SER A 1 177 ? 17.902 1.887 12.969 1.00 77.50 177 SER A N 1
ATOM 1395 C CA . SER A 1 177 ? 17.473 0.976 11.898 1.00 77.50 177 SER A CA 1
ATOM 1396 C C . SER A 1 177 ? 17.314 1.724 10.570 1.00 77.50 177 SER A C 1
ATOM 1398 O O . SER A 1 177 ? 16.609 2.728 10.488 1.00 77.50 177 SER A O 1
ATOM 1400 N N . LYS A 1 178 ? 17.968 1.219 9.518 1.00 79.56 178 LYS A N 1
ATOM 1401 C CA . LYS A 1 178 ? 17.987 1.827 8.174 1.00 79.56 178 LYS A CA 1
ATOM 1402 C C . LYS A 1 178 ? 16.945 1.220 7.226 1.00 79.56 178 LYS A C 1
ATOM 1404 O O . LYS A 1 178 ? 17.033 1.424 6.018 1.00 79.56 178 LYS A O 1
ATOM 1409 N N . THR A 1 179 ? 16.011 0.424 7.747 1.00 80.88 179 THR A N 1
ATOM 1410 C CA . THR A 1 179 ? 15.001 -0.266 6.930 1.00 80.88 179 THR A CA 1
ATOM 1411 C C . THR A 1 179 ? 13.920 0.692 6.436 1.00 80.88 179 THR A C 1
ATOM 1413 O O . THR A 1 179 ? 13.515 0.596 5.275 1.00 80.88 179 THR A O 1
ATOM 1416 N N . MET A 1 180 ? 13.493 1.622 7.296 1.00 88.62 180 MET A N 1
ATOM 1417 C CA . MET A 1 180 ? 12.498 2.643 6.974 1.00 88.62 180 MET A CA 1
ATOM 1418 C C . MET A 1 180 ? 13.078 3.653 5.981 1.00 88.62 180 MET A C 1
ATOM 1420 O O . MET A 1 180 ? 14.181 4.163 6.172 1.00 88.62 180 MET A O 1
ATOM 1424 N N . THR A 1 181 ? 12.326 3.934 4.921 1.00 87.50 181 THR A N 1
ATOM 1425 C CA . THR A 1 181 ? 12.697 4.892 3.867 1.00 87.50 181 THR A CA 1
ATOM 1426 C C . THR A 1 181 ? 11.649 5.973 3.659 1.00 87.50 181 THR A C 1
ATOM 1428 O O . THR A 1 181 ? 11.950 6.974 3.019 1.00 87.50 181 THR A O 1
ATOM 1431 N N . TRP A 1 182 ? 10.423 5.748 4.135 1.00 91.06 182 TRP A N 1
ATOM 1432 C CA . TRP A 1 182 ? 9.297 6.645 3.917 1.00 91.06 182 TRP A CA 1
ATOM 1433 C C . TRP A 1 182 ? 9.411 7.883 4.799 1.00 91.06 182 TRP A C 1
ATOM 1435 O O . TRP A 1 182 ? 9.711 7.779 5.990 1.00 91.06 182 TRP A O 1
ATOM 1445 N N . VAL A 1 183 ? 9.151 9.044 4.210 1.00 89.94 183 VAL A N 1
ATOM 1446 C CA . VAL A 1 183 ? 9.136 10.343 4.876 1.00 89.94 183 VAL A CA 1
ATOM 1447 C C . VAL A 1 183 ? 7.795 11.000 4.587 1.00 89.94 183 VAL A C 1
ATOM 1449 O O . VAL A 1 183 ? 7.427 11.182 3.431 1.00 89.94 183 VAL A O 1
ATOM 1452 N N . ASP A 1 184 ? 7.071 11.388 5.633 1.00 84.69 184 ASP A N 1
ATOM 1453 C CA . ASP A 1 184 ? 5.691 11.883 5.498 1.00 84.69 184 ASP A CA 1
ATOM 1454 C C . ASP A 1 184 ? 5.584 13.246 4.813 1.00 84.69 184 ASP A C 1
ATOM 1456 O O . ASP A 1 184 ? 4.536 13.598 4.289 1.00 84.69 184 ASP A O 1
ATOM 1460 N N . THR A 1 185 ? 6.657 14.037 4.850 1.00 88.50 185 THR A N 1
ATOM 1461 C CA . THR A 1 185 ? 6.713 15.344 4.182 1.00 88.50 185 THR A CA 1
ATOM 1462 C C . THR A 1 185 ? 7.103 15.236 2.710 1.00 88.50 185 THR A C 1
ATOM 1464 O O . THR A 1 185 ? 7.081 16.245 2.012 1.00 88.50 185 THR A O 1
ATOM 1467 N N . ALA A 1 186 ? 7.536 14.057 2.257 1.00 92.44 186 ALA A N 1
ATOM 1468 C CA . ALA A 1 186 ? 7.934 13.819 0.877 1.00 92.44 186 ALA A CA 1
ATOM 1469 C C . ALA A 1 186 ? 6.732 13.363 0.042 1.00 92.44 186 ALA A C 1
ATOM 1471 O O . ALA A 1 186 ? 5.802 12.747 0.556 1.00 92.44 186 ALA A O 1
ATOM 1472 N N . SER A 1 187 ? 6.773 13.641 -1.259 1.00 95.19 187 SER A N 1
ATOM 1473 C CA . SER A 1 187 ? 5.754 13.145 -2.194 1.00 95.19 187 SER A CA 1
ATOM 1474 C C . SER A 1 187 ? 5.814 11.618 -2.357 1.00 95.19 187 SER A C 1
ATOM 1476 O O . SER A 1 187 ? 6.879 11.012 -2.187 1.00 95.19 187 SER A O 1
ATOM 1478 N N . LEU A 1 188 ? 4.711 10.996 -2.796 1.00 96.12 188 LEU A N 1
ATOM 1479 C CA . LEU A 1 188 ? 4.665 9.568 -3.140 1.00 96.12 188 LEU A CA 1
ATOM 1480 C C . LEU A 1 188 ? 5.808 9.181 -4.088 1.00 96.12 188 LEU A C 1
ATOM 1482 O O . LEU A 1 188 ? 6.536 8.216 -3.850 1.00 96.12 188 LEU A O 1
ATOM 1486 N N . VAL A 1 189 ? 6.019 9.979 -5.139 1.00 97.00 189 VAL A N 1
ATOM 1487 C CA . VAL A 1 189 ? 7.101 9.784 -6.115 1.00 97.00 189 VAL A CA 1
ATOM 1488 C C . VAL A 1 189 ? 8.469 9.747 -5.422 1.00 97.00 189 VAL A C 1
ATOM 1490 O O . VAL A 1 189 ? 9.269 8.851 -5.684 1.00 97.00 189 VAL A O 1
ATOM 1493 N N . GLU A 1 190 ? 8.759 10.676 -4.511 1.00 96.25 190 GLU A N 1
ATOM 1494 C CA . GLU A 1 190 ? 10.039 10.720 -3.789 1.00 96.25 190 GLU A CA 1
ATOM 1495 C C . GLU A 1 190 ? 10.237 9.543 -2.838 1.00 96.25 190 GLU A C 1
ATOM 1497 O O . GLU A 1 190 ? 11.345 8.996 -2.753 1.00 96.25 190 GLU A O 1
ATOM 1502 N N . ASN A 1 191 ? 9.173 9.122 -2.160 1.00 96.25 191 ASN A N 1
ATOM 1503 C CA . ASN A 1 191 ? 9.197 7.966 -1.277 1.00 96.25 191 ASN A CA 1
ATOM 1504 C C . ASN A 1 191 ? 9.444 6.663 -2.052 1.00 96.25 191 ASN A C 1
ATOM 1506 O O . ASN A 1 191 ? 10.287 5.856 -1.648 1.00 96.25 191 ASN A O 1
ATOM 1510 N N . LEU A 1 192 ? 8.809 6.487 -3.216 1.00 95.50 192 LEU A N 1
ATOM 1511 C CA . LEU A 1 192 ? 9.048 5.343 -4.103 1.00 95.50 192 LEU A CA 1
ATOM 1512 C C . LEU A 1 192 ? 10.469 5.345 -4.686 1.00 95.50 192 LEU A C 1
ATOM 1514 O O . LEU A 1 192 ? 11.124 4.303 -4.733 1.00 95.50 192 LEU A O 1
ATOM 1518 N N . LEU A 1 193 ? 11.004 6.509 -5.067 1.00 94.12 193 LEU A N 1
ATOM 1519 C CA . LEU A 1 193 ? 12.402 6.619 -5.502 1.00 94.12 193 LEU A CA 1
ATOM 1520 C C . LEU A 1 193 ? 13.385 6.284 -4.370 1.00 94.12 193 LEU A C 1
ATOM 1522 O O . LEU A 1 193 ? 14.402 5.629 -4.606 1.00 94.12 193 LEU A O 1
ATOM 1526 N N . SER A 1 194 ? 13.090 6.708 -3.140 1.00 92.06 194 SER A N 1
ATOM 1527 C CA . SER A 1 194 ? 13.909 6.406 -1.959 1.00 92.06 194 SER A CA 1
ATOM 1528 C C . SER A 1 194 ? 13.874 4.916 -1.614 1.00 92.06 194 SER A C 1
ATOM 1530 O O . SER A 1 194 ? 14.917 4.329 -1.319 1.00 92.06 194 SER A O 1
ATOM 1532 N N . LEU A 1 195 ? 12.704 4.283 -1.745 1.00 89.56 195 LEU A N 1
ATOM 1533 C CA . LEU A 1 195 ? 12.535 2.835 -1.643 1.00 89.56 195 LEU A CA 1
ATOM 1534 C C . LEU A 1 195 ? 13.412 2.094 -2.660 1.00 89.56 195 LEU A C 1
ATOM 1536 O O . LEU A 1 195 ? 14.152 1.185 -2.283 1.00 89.56 195 LEU A O 1
ATOM 1540 N N . LEU A 1 196 ? 13.348 2.476 -3.938 1.00 87.38 196 LEU A N 1
ATOM 1541 C CA . LEU A 1 196 ? 14.113 1.828 -5.007 1.00 87.38 196 LEU A CA 1
ATOM 1542 C C . LEU A 1 196 ? 15.624 1.967 -4.796 1.00 87.38 196 LEU A C 1
ATOM 1544 O O . LEU A 1 196 ? 16.351 0.979 -4.877 1.00 87.38 196 LEU A O 1
ATOM 1548 N N . ARG A 1 197 ? 16.098 3.168 -4.441 1.00 86.56 197 ARG A N 1
ATOM 1549 C CA . ARG A 1 197 ? 17.515 3.406 -4.110 1.00 86.56 197 ARG A CA 1
ATOM 1550 C C . ARG A 1 197 ? 17.969 2.546 -2.939 1.00 86.56 197 ARG A C 1
ATOM 1552 O O . ARG A 1 197 ? 19.068 1.997 -2.959 1.00 86.56 197 ARG A O 1
ATOM 1559 N N . ARG A 1 198 ? 17.126 2.413 -1.912 1.00 85.44 198 ARG A N 1
ATOM 1560 C CA . ARG A 1 198 ? 17.439 1.574 -0.757 1.00 85.44 198 ARG A CA 1
ATOM 1561 C C . ARG A 1 198 ? 17.534 0.096 -1.139 1.00 85.44 198 ARG A C 1
ATOM 1563 O O . ARG A 1 198 ? 18.461 -0.563 -0.677 1.00 85.44 198 ARG A O 1
ATOM 1570 N N . ARG A 1 199 ? 16.625 -0.401 -1.986 1.00 80.19 199 ARG A N 1
ATOM 1571 C CA . ARG A 1 199 ? 16.675 -1.775 -2.518 1.00 80.19 199 ARG A CA 1
ATOM 1572 C C . ARG A 1 199 ? 17.962 -2.025 -3.308 1.00 80.19 199 ARG A C 1
ATOM 1574 O O . ARG A 1 199 ? 18.628 -3.018 -3.054 1.00 80.19 199 ARG A O 1
ATOM 1581 N N . GLU A 1 200 ? 18.371 -1.089 -4.166 1.00 77.81 200 GLU A N 1
ATOM 1582 C CA . GLU A 1 200 ? 19.618 -1.204 -4.938 1.00 77.81 200 GLU A CA 1
ATOM 1583 C C . GLU A 1 200 ? 20.856 -1.328 -4.030 1.00 77.81 200 GLU A C 1
ATOM 1585 O O . GLU A 1 200 ? 21.702 -2.196 -4.248 1.00 77.81 200 GLU A O 1
ATOM 1590 N N . VAL A 1 201 ? 20.938 -0.518 -2.967 1.00 79.94 201 VAL A N 1
ATOM 1591 C CA . VAL A 1 201 ? 22.026 -0.603 -1.974 1.00 79.94 201 VAL A CA 1
ATOM 1592 C C . VAL A 1 201 ? 22.015 -1.946 -1.238 1.00 79.94 201 VAL A C 1
ATOM 1594 O O . VAL A 1 201 ? 23.069 -2.548 -1.038 1.00 79.94 201 VAL A O 1
ATOM 1597 N N . GLU A 1 202 ? 20.843 -2.431 -0.830 1.00 77.38 202 GLU A N 1
ATOM 1598 C CA . GLU A 1 202 ? 20.708 -3.722 -0.143 1.00 77.38 202 GLU A CA 1
ATOM 1599 C C . GLU A 1 202 ? 21.091 -4.899 -1.052 1.00 77.38 202 GLU A C 1
ATOM 1601 O O . GLU A 1 202 ? 21.777 -5.819 -0.607 1.00 77.38 202 GLU A O 1
ATOM 1606 N N . ASP A 1 203 ? 20.736 -4.854 -2.336 1.00 69.81 203 ASP A N 1
ATOM 1607 C CA . ASP A 1 203 ? 21.100 -5.891 -3.303 1.00 69.81 203 ASP A CA 1
ATOM 1608 C C . ASP A 1 203 ? 22.601 -5.889 -3.630 1.00 69.81 203 ASP A C 1
ATOM 1610 O O . ASP A 1 203 ? 23.200 -6.954 -3.795 1.00 69.81 203 ASP A O 1
ATOM 1614 N N . GLN A 1 204 ? 23.246 -4.717 -3.658 1.00 70.31 204 GLN A N 1
ATOM 1615 C CA . GLN A 1 204 ? 24.708 -4.617 -3.755 1.00 70.31 204 GLN A CA 1
ATOM 1616 C C . GLN A 1 204 ? 25.400 -5.210 -2.519 1.00 70.31 204 GLN A C 1
ATOM 1618 O O . GLN A 1 204 ? 26.374 -5.950 -2.656 1.00 70.31 204 GLN A O 1
ATOM 1623 N N . GLN A 1 205 ? 24.878 -4.942 -1.317 1.00 69.94 205 GLN A N 1
ATOM 1624 C CA . GLN A 1 205 ? 25.410 -5.503 -0.069 1.00 69.94 205 GLN A CA 1
ATOM 1625 C C . GLN A 1 205 ? 25.258 -7.029 -0.006 1.00 69.94 205 GLN A C 1
ATOM 1627 O O . GLN A 1 205 ? 26.179 -7.712 0.441 1.00 69.94 205 GLN A O 1
ATOM 1632 N N . ARG A 1 206 ? 24.133 -7.570 -0.494 1.00 65.44 206 ARG A N 1
ATOM 1633 C CA . ARG A 1 206 ? 23.884 -9.020 -0.577 1.00 65.44 206 ARG A CA 1
ATOM 1634 C C . ARG A 1 206 ? 24.856 -9.729 -1.513 1.00 65.44 206 ARG A C 1
ATOM 1636 O O . ARG A 1 206 ? 25.371 -10.778 -1.154 1.00 65.44 206 ARG A O 1
ATOM 1643 N N . LYS A 1 207 ? 25.156 -9.154 -2.684 1.00 59.41 207 LYS A N 1
ATOM 1644 C CA . LYS A 1 207 ? 26.109 -9.739 -3.650 1.00 59.41 207 LYS A CA 1
ATOM 1645 C C . LYS A 1 207 ? 27.533 -9.873 -3.099 1.00 59.41 207 LYS A C 1
ATOM 1647 O O . LYS A 1 207 ? 28.290 -10.700 -3.593 1.00 59.41 207 LYS A O 1
ATOM 1652 N N . GLY A 1 208 ? 27.887 -9.089 -2.079 1.00 50.88 208 GLY A N 1
ATOM 1653 C CA . GLY A 1 208 ? 29.168 -9.181 -1.376 1.00 50.88 208 GLY A CA 1
ATOM 1654 C C . GLY A 1 208 ? 29.209 -10.188 -0.218 1.00 50.88 208 GLY A C 1
ATOM 1655 O O . GLY A 1 208 ? 30.261 -10.325 0.402 1.00 50.88 208 GLY A O 1
ATOM 1656 N N . ARG A 1 209 ? 28.103 -10.873 0.115 1.00 44.47 209 ARG A N 1
ATOM 1657 C CA . ARG A 1 209 ? 28.011 -11.809 1.251 1.00 44.47 209 ARG A CA 1
ATOM 1658 C C . ARG A 1 209 ? 27.579 -13.203 0.795 1.00 44.47 209 ARG A C 1
ATOM 1660 O O . ARG A 1 209 ? 26.691 -13.352 -0.037 1.00 44.47 209 ARG A O 1
ATOM 1667 N N . ALA A 1 210 ? 28.207 -14.241 1.351 1.00 38.75 210 ALA A N 1
ATOM 1668 C CA . ALA A 1 210 ? 27.851 -15.627 1.056 1.00 38.75 210 ALA A CA 1
ATOM 1669 C C . ALA A 1 210 ? 26.394 -15.929 1.489 1.00 38.75 210 ALA A C 1
ATOM 1671 O O . ALA A 1 210 ? 25.992 -15.521 2.582 1.00 38.75 210 ALA A O 1
ATOM 1672 N N . PRO A 1 211 ? 25.614 -16.686 0.694 1.00 40.56 211 PRO A N 1
ATOM 1673 C CA . PRO A 1 211 ? 24.158 -16.825 0.847 1.00 40.56 211 PRO A CA 1
ATOM 1674 C C . PRO A 1 211 ? 23.679 -17.525 2.133 1.00 40.56 211 PRO A C 1
ATOM 1676 O O . PRO A 1 211 ? 22.478 -17.579 2.383 1.00 40.56 211 PRO A O 1
ATOM 1679 N N . HIS A 1 212 ? 24.576 -18.063 2.966 1.00 33.69 212 HIS A N 1
ATOM 1680 C CA . HIS A 1 212 ? 24.198 -19.030 4.000 1.00 33.69 212 HIS A CA 1
ATOM 1681 C C . HIS A 1 212 ? 23.948 -18.458 5.412 1.00 33.69 212 HIS A C 1
ATOM 1683 O O . HIS A 1 212 ? 23.486 -19.208 6.271 1.00 33.69 212 HIS A O 1
ATOM 1689 N N . ARG A 1 213 ? 24.228 -17.169 5.682 1.00 32.69 213 ARG A N 1
ATOM 1690 C CA . ARG A 1 213 ? 24.131 -16.592 7.048 1.00 32.69 213 ARG A CA 1
ATOM 1691 C C . ARG A 1 213 ? 23.054 -15.513 7.266 1.00 32.69 213 ARG A C 1
ATOM 1693 O O . ARG A 1 213 ? 22.643 -15.322 8.405 1.00 32.69 213 ARG A O 1
ATOM 1700 N N . ASP A 1 214 ? 22.512 -14.888 6.219 1.00 38.78 214 ASP A N 1
ATOM 1701 C CA . ASP A 1 214 ? 21.769 -13.618 6.376 1.00 38.78 214 ASP A CA 1
ATOM 1702 C C . ASP A 1 214 ? 20.228 -13.736 6.409 1.00 38.78 214 ASP A C 1
ATOM 1704 O O . ASP A 1 214 ? 19.545 -12.781 6.783 1.00 38.78 214 ASP A O 1
ATOM 1708 N N . ALA A 1 215 ? 19.643 -14.894 6.074 1.00 34.91 215 ALA A N 1
ATOM 1709 C CA . ALA A 1 215 ? 18.184 -15.077 6.153 1.00 34.91 215 ALA A CA 1
ATOM 1710 C C . ALA A 1 215 ? 17.657 -14.966 7.603 1.00 34.91 215 ALA A C 1
ATOM 1712 O O . ALA A 1 215 ? 16.527 -14.527 7.831 1.00 34.91 215 ALA A O 1
ATOM 1713 N N . ALA A 1 216 ? 18.500 -15.315 8.581 1.00 34.28 216 ALA A N 1
ATOM 1714 C CA . ALA A 1 216 ? 18.210 -15.198 10.007 1.00 34.28 216 ALA A CA 1
ATOM 1715 C C . ALA A 1 216 ? 18.441 -13.774 10.549 1.00 34.28 216 ALA A C 1
ATOM 1717 O O . ALA A 1 216 ? 17.639 -13.301 11.350 1.00 34.28 216 ALA A O 1
ATOM 1718 N N . ASP A 1 217 ? 19.470 -13.067 10.068 1.00 35.62 217 ASP A N 1
ATOM 1719 C CA . ASP A 1 217 ? 19.894 -11.762 10.611 1.00 35.62 217 ASP A CA 1
ATOM 1720 C C . ASP A 1 217 ? 19.040 -10.574 10.128 1.00 35.62 217 ASP A C 1
ATOM 1722 O O . ASP A 1 217 ? 19.025 -9.511 10.746 1.00 35.62 217 ASP A O 1
ATOM 1726 N N . LEU A 1 218 ? 18.273 -10.754 9.046 1.00 38.97 218 LEU A N 1
ATOM 1727 C CA . LEU A 1 218 ? 17.272 -9.780 8.587 1.00 38.97 218 LEU A CA 1
ATOM 1728 C C . LEU A 1 218 ? 15.823 -10.223 8.861 1.00 38.97 218 LEU A C 1
ATOM 1730 O O . LEU A 1 218 ? 14.888 -9.496 8.522 1.00 38.97 218 LEU A O 1
ATOM 1734 N N . GLY A 1 219 ? 15.608 -11.412 9.438 1.00 34.41 219 GLY A N 1
ATOM 1735 C CA . GLY A 1 219 ? 14.268 -11.993 9.601 1.00 34.41 219 GLY A CA 1
ATOM 1736 C C . GLY A 1 219 ? 13.549 -12.262 8.269 1.00 34.41 219 GLY A C 1
ATOM 1737 O O . GLY A 1 219 ? 12.322 -12.383 8.235 1.00 34.41 219 GLY A O 1
ATOM 1738 N N . ILE A 1 220 ? 14.299 -12.345 7.167 1.00 39.00 220 ILE A N 1
ATOM 1739 C CA . ILE A 1 220 ? 13.797 -12.556 5.808 1.00 39.00 220 ILE A CA 1
ATOM 1740 C C . ILE A 1 220 ? 13.971 -14.035 5.472 1.00 39.00 220 ILE A C 1
ATOM 1742 O O . ILE A 1 220 ? 14.930 -14.449 4.827 1.00 39.00 220 ILE A O 1
ATOM 1746 N N . THR A 1 221 ? 13.031 -14.845 5.942 1.00 33.28 221 THR A N 1
ATOM 1747 C CA . THR A 1 221 ? 12.823 -16.205 5.437 1.00 33.28 221 THR A CA 1
ATOM 1748 C C . THR A 1 221 ? 11.522 -16.233 4.642 1.00 33.28 221 THR A C 1
ATOM 1750 O O . THR A 1 221 ? 10.655 -15.383 4.840 1.00 33.28 221 THR A O 1
ATOM 1753 N N . ARG A 1 222 ? 11.375 -17.232 3.764 1.00 34.88 222 ARG A N 1
ATOM 1754 C CA . ARG A 1 222 ? 10.189 -17.487 2.920 1.00 34.88 222 ARG A CA 1
ATOM 1755 C C . ARG A 1 222 ? 8.866 -17.557 3.709 1.00 34.88 222 ARG A C 1
ATOM 1757 O O . ARG A 1 222 ? 7.801 -17.373 3.133 1.00 34.88 222 ARG A O 1
ATOM 1764 N N . ASP A 1 223 ? 8.967 -17.774 5.020 1.00 34.00 223 ASP A N 1
ATOM 1765 C CA . ASP A 1 223 ? 7.855 -17.887 5.963 1.00 34.00 223 ASP A CA 1
ATOM 1766 C C . ASP A 1 223 ? 7.532 -16.575 6.701 1.00 34.00 223 ASP A C 1
ATOM 1768 O O . ASP A 1 223 ? 6.692 -16.570 7.602 1.00 34.00 223 ASP A O 1
ATOM 1772 N N . SER A 1 224 ? 8.253 -15.477 6.430 1.00 39.59 224 SER A N 1
ATOM 1773 C CA . SER A 1 224 ? 7.981 -14.199 7.098 1.00 39.59 224 SER A CA 1
ATOM 1774 C C . SER A 1 224 ? 6.797 -13.524 6.424 1.00 39.59 224 SER A C 1
ATOM 1776 O O . SER A 1 224 ? 6.759 -13.479 5.190 1.00 39.59 224 SER A O 1
ATOM 1778 N N . PRO A 1 225 ? 5.850 -12.962 7.198 1.00 41.28 225 PRO A N 1
ATOM 1779 C CA . PRO A 1 225 ? 4.748 -12.211 6.624 1.00 41.28 225 PRO A CA 1
ATOM 1780 C C . PRO A 1 225 ? 5.332 -11.095 5.751 1.00 41.28 225 PRO A C 1
ATOM 1782 O O . PRO A 1 225 ? 6.030 -10.203 6.233 1.00 41.28 225 PRO A O 1
ATOM 1785 N N . ASN A 1 226 ? 5.060 -11.181 4.450 1.00 49.03 226 ASN A N 1
ATOM 1786 C CA . ASN A 1 226 ? 5.354 -10.162 3.440 1.00 49.03 226 ASN A CA 1
ATOM 1787 C C . ASN A 1 226 ? 6.829 -9.981 3.047 1.00 49.03 226 ASN A C 1
ATOM 1789 O O . ASN A 1 226 ? 7.183 -8.900 2.578 1.00 49.03 226 ASN A O 1
ATOM 1793 N N . VAL A 1 227 ? 7.698 -10.994 3.176 1.00 45.94 227 VAL A N 1
ATOM 1794 C CA . VAL A 1 227 ? 9.067 -10.882 2.637 1.00 45.94 227 VAL A CA 1
ATOM 1795 C C . VAL A 1 227 ? 9.426 -12.049 1.724 1.00 45.94 227 VAL A C 1
ATOM 1797 O O . VAL A 1 227 ? 9.638 -13.168 2.175 1.00 45.94 227 VAL A O 1
ATOM 1800 N N . GLY A 1 228 ? 9.523 -11.780 0.421 1.00 51.75 228 GLY A N 1
ATOM 1801 C CA . GLY A 1 228 ? 10.110 -12.724 -0.532 1.00 51.75 228 GLY A CA 1
ATOM 1802 C C . GLY A 1 228 ? 9.588 -12.577 -1.952 1.00 51.75 228 GLY A C 1
ATOM 1803 O O . GLY A 1 228 ? 10.391 -12.511 -2.870 1.00 51.75 228 GLY A O 1
ATOM 1804 N N . HIS A 1 229 ? 8.272 -12.455 -2.142 1.00 64.50 229 HIS A N 1
ATOM 1805 C CA . HIS A 1 229 ? 7.668 -12.293 -3.467 1.00 64.50 229 HIS A CA 1
ATOM 1806 C C . HIS A 1 229 ? 6.355 -11.504 -3.373 1.00 64.50 229 HIS A C 1
ATOM 1808 O O . HIS A 1 229 ? 5.576 -11.760 -2.451 1.00 64.50 229 HIS A O 1
ATOM 1814 N N . PRO A 1 230 ? 6.093 -10.567 -4.303 1.00 77.00 230 PRO A N 1
ATOM 1815 C CA . PRO A 1 230 ? 4.810 -9.875 -4.374 1.00 77.00 230 PRO A CA 1
ATOM 1816 C C . PRO A 1 230 ? 3.683 -10.892 -4.594 1.00 77.00 230 PRO A C 1
ATOM 1818 O O . PRO A 1 230 ? 3.845 -11.848 -5.354 1.00 77.00 230 PRO A O 1
ATOM 1821 N N . ARG A 1 231 ? 2.545 -10.697 -3.922 1.00 85.38 231 ARG A N 1
ATOM 1822 C CA . ARG A 1 231 ? 1.338 -11.516 -4.143 1.00 85.38 231 ARG A CA 1
ATOM 1823 C C . ARG A 1 231 ? 0.386 -10.855 -5.122 1.00 85.38 231 ARG A C 1
ATOM 1825 O O . ARG A 1 231 ? -0.258 -11.548 -5.892 1.00 85.38 231 ARG A O 1
ATOM 1832 N N . CYS A 1 232 ? 0.306 -9.532 -5.079 1.00 88.62 232 CYS A N 1
ATOM 1833 C CA . CYS A 1 232 ? -0.424 -8.713 -6.030 1.00 88.62 232 CYS A CA 1
ATOM 1834 C C . CYS A 1 232 ? 0.564 -8.055 -6.989 1.00 88.62 232 CYS A C 1
ATOM 1836 O O . CYS A 1 232 ? 1.655 -7.642 -6.590 1.00 88.62 232 CYS A O 1
ATOM 1838 N N . TRP A 1 233 ? 0.139 -7.890 -8.234 1.00 88.50 233 TRP A N 1
ATOM 1839 C CA . TRP A 1 233 ? 0.910 -7.216 -9.269 1.00 88.50 233 TRP A CA 1
ATOM 1840 C C . TRP A 1 233 ? 0.137 -6.018 -9.793 1.00 88.50 233 TRP A C 1
ATOM 1842 O O . TRP A 1 233 ? -1.090 -6.059 -9.886 1.00 88.50 233 TRP A O 1
ATOM 1852 N N . ALA A 1 234 ? 0.862 -4.964 -10.144 1.00 90.75 234 ALA A N 1
ATOM 1853 C CA . ALA A 1 234 ? 0.284 -3.823 -10.827 1.00 90.75 234 ALA A CA 1
ATOM 1854 C C . ALA A 1 234 ? 0.021 -4.174 -12.297 1.00 90.75 234 ALA A C 1
ATOM 1856 O O . ALA A 1 234 ? 0.836 -4.836 -12.954 1.00 90.75 234 ALA A O 1
ATOM 1857 N N . SER A 1 235 ? -1.122 -3.732 -12.824 1.00 91.31 235 SER A N 1
ATOM 1858 C CA . SER A 1 235 ? -1.386 -3.827 -14.257 1.00 91.31 235 SER A CA 1
ATOM 1859 C C . SER A 1 235 ? -0.604 -2.745 -15.011 1.00 91.31 235 SER A C 1
ATOM 1861 O O . SER A 1 235 ? -0.268 -1.697 -14.456 1.00 91.31 235 SER A O 1
ATOM 1863 N N . LEU A 1 236 ? -0.325 -2.970 -16.299 1.00 91.81 236 LEU A N 1
ATOM 1864 C CA . LEU A 1 236 ? 0.313 -1.941 -17.130 1.00 91.81 236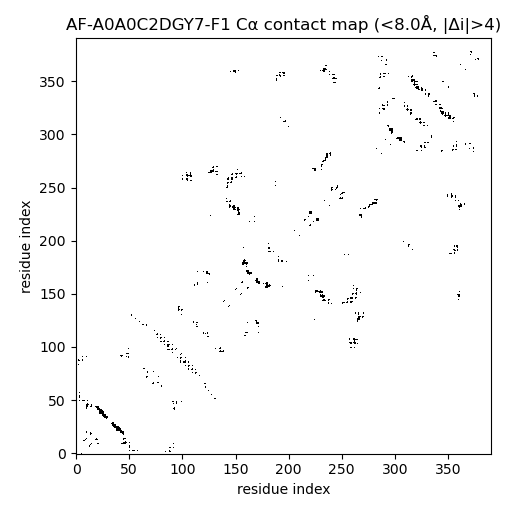 LEU A CA 1
ATOM 1865 C C . LEU A 1 236 ? -0.578 -0.696 -17.282 1.00 91.81 236 LEU A C 1
ATOM 1867 O O . LEU A 1 236 ? -0.045 0.401 -17.430 1.00 91.81 236 LEU A O 1
ATOM 1871 N N . ALA A 1 237 ? -1.906 -0.855 -17.215 1.00 93.44 237 ALA A N 1
ATOM 1872 C CA . ALA A 1 237 ? -2.860 0.252 -17.239 1.00 93.44 237 ALA A CA 1
ATOM 1873 C C . ALA A 1 237 ? -2.718 1.135 -15.991 1.00 93.44 237 ALA A C 1
ATOM 1875 O O . ALA A 1 237 ? -2.504 2.338 -16.119 1.00 93.44 237 ALA A O 1
ATOM 1876 N N . ASP A 1 238 ? -2.722 0.530 -14.799 1.00 94.69 238 ASP A N 1
ATOM 1877 C CA . ASP A 1 238 ? -2.589 1.263 -13.533 1.00 94.69 238 ASP A CA 1
ATOM 1878 C C . ASP A 1 238 ? -1.231 1.971 -13.434 1.00 94.69 238 ASP A C 1
ATOM 1880 O O . ASP A 1 238 ? -1.136 3.116 -12.998 1.00 94.69 238 ASP A O 1
ATOM 1884 N N . VAL A 1 239 ? -0.162 1.306 -13.885 1.00 95.00 239 VAL A N 1
ATOM 1885 C CA . VAL A 1 239 ? 1.174 1.912 -13.917 1.00 95.00 239 VAL A CA 1
ATOM 1886 C C . VAL A 1 239 ? 1.232 3.087 -14.892 1.00 95.00 239 VAL A C 1
ATOM 1888 O O . VAL A 1 239 ? 1.843 4.106 -14.580 1.00 95.00 239 VAL A O 1
ATOM 1891 N N . THR A 1 240 ? 0.578 2.976 -16.050 1.00 95.12 240 THR A N 1
ATOM 1892 C CA . THR A 1 240 ? 0.485 4.085 -17.010 1.00 95.12 240 THR A CA 1
ATOM 1893 C C . THR A 1 240 ? -0.276 5.260 -16.400 1.00 95.12 240 THR A C 1
ATOM 1895 O O . THR A 1 240 ? 0.237 6.375 -16.418 1.00 95.12 240 THR A O 1
ATOM 1898 N N . ALA A 1 241 ? -1.411 5.000 -15.741 1.00 95.06 241 ALA A N 1
ATOM 1899 C CA . ALA A 1 241 ? -2.174 6.019 -15.025 1.00 95.06 241 ALA A CA 1
ATOM 1900 C C . ALA A 1 241 ? -1.327 6.734 -13.954 1.00 95.06 241 ALA A C 1
ATOM 1902 O O . ALA A 1 241 ? -1.342 7.962 -13.867 1.00 95.06 241 ALA A O 1
ATOM 1903 N N . PHE A 1 242 ? -0.519 5.999 -13.185 1.00 97.00 242 PHE A N 1
ATOM 1904 C CA . PHE A 1 242 ? 0.414 6.597 -12.224 1.00 97.00 242 PHE A CA 1
ATOM 1905 C C . PHE A 1 242 ? 1.487 7.477 -12.893 1.00 97.00 242 PHE A C 1
ATOM 1907 O O . PHE A 1 242 ? 1.827 8.551 -12.382 1.00 97.00 242 PHE A O 1
ATOM 1914 N N . ILE A 1 243 ? 2.034 7.030 -14.030 1.00 96.62 243 ILE A N 1
ATOM 1915 C CA . ILE A 1 243 ? 3.061 7.774 -14.773 1.00 96.62 243 ILE A CA 1
ATOM 1916 C C . ILE A 1 243 ? 2.499 9.073 -15.351 1.00 96.62 243 ILE A C 1
ATOM 1918 O O . ILE A 1 243 ? 3.182 10.095 -15.294 1.00 96.62 243 ILE A O 1
ATOM 1922 N N . ASP A 1 244 ? 1.280 9.034 -15.882 1.00 94.81 244 ASP A N 1
ATOM 1923 C CA . ASP A 1 244 ? 0.602 10.208 -16.432 1.00 94.81 244 ASP A CA 1
ATOM 1924 C C . ASP A 1 244 ? 0.222 11.214 -15.332 1.00 94.81 244 ASP A C 1
ATOM 1926 O O . ASP A 1 244 ? 0.226 12.422 -15.561 1.00 94.81 244 ASP A O 1
ATOM 1930 N N . GLY A 1 245 ? 0.014 10.728 -14.106 1.00 93.94 245 GLY A N 1
ATOM 1931 C CA . GLY A 1 245 ? -0.151 11.547 -12.909 1.00 93.94 245 GLY A CA 1
ATOM 1932 C C . GLY A 1 245 ? -1.557 12.124 -12.711 1.00 93.94 245 GLY A C 1
ATOM 1933 O O . GLY A 1 245 ? -2.431 11.949 -13.559 1.00 93.94 245 GLY A O 1
ATOM 1934 N N . PRO A 1 246 ? -1.788 12.807 -11.573 1.00 93.56 246 PRO A N 1
ATOM 1935 C CA . PRO A 1 246 ? -3.124 13.176 -11.096 1.00 93.56 246 PRO A CA 1
ATOM 1936 C C . PRO A 1 246 ? -3.874 14.095 -12.064 1.00 93.56 246 PRO A C 1
ATOM 1938 O O . PRO A 1 246 ? -5.086 13.982 -12.199 1.00 93.56 246 PRO A O 1
ATOM 1941 N N . GLU A 1 247 ? -3.160 14.971 -12.774 1.00 92.12 247 GLU A N 1
ATOM 1942 C CA . GLU A 1 247 ? -3.757 15.924 -13.717 1.00 92.12 247 GLU A CA 1
ATOM 1943 C C . GLU A 1 247 ? -4.329 15.249 -14.972 1.00 92.12 247 GLU A C 1
ATOM 1945 O O . GLU A 1 247 ? -5.287 15.753 -15.551 1.00 92.12 247 GLU A O 1
ATOM 1950 N N . VAL A 1 248 ? -3.757 14.115 -15.392 1.00 92.69 248 VAL A N 1
ATOM 1951 C CA . VAL A 1 248 ? -4.120 13.440 -16.649 1.00 92.69 248 VAL A CA 1
ATOM 1952 C C . VAL A 1 248 ? -4.996 12.217 -16.398 1.00 92.69 248 VAL A C 1
ATOM 1954 O O . VAL A 1 248 ? -6.003 12.031 -17.076 1.00 92.69 248 VAL A O 1
ATOM 1957 N N . SER A 1 249 ? -4.623 11.371 -15.435 1.00 91.25 249 SER A N 1
ATOM 1958 C CA . SER A 1 249 ? -5.319 10.109 -15.158 1.00 91.25 249 SER A CA 1
ATOM 1959 C C . SER A 1 249 ? -6.339 10.201 -14.023 1.00 91.25 249 SER A C 1
ATOM 1961 O O . SER A 1 249 ? -7.105 9.261 -13.826 1.00 91.25 249 SER A O 1
ATOM 1963 N N . GLY A 1 250 ? -6.351 11.308 -13.272 1.00 93.38 250 GLY A N 1
ATOM 1964 C CA . GLY A 1 250 ? -7.203 11.475 -12.096 1.00 93.38 250 GLY A CA 1
ATOM 1965 C C . GLY A 1 250 ? -6.769 10.642 -10.888 1.00 93.38 250 GLY A C 1
ATOM 1966 O O . GLY A 1 250 ? -7.550 10.518 -9.949 1.00 93.38 250 GLY A O 1
ATOM 1967 N N . ILE A 1 251 ? -5.558 10.065 -10.905 1.00 95.31 251 ILE A N 1
ATOM 1968 C CA . ILE A 1 251 ? -5.079 9.214 -9.813 1.00 95.31 251 ILE A CA 1
ATOM 1969 C C . ILE A 1 251 ? -4.905 10.007 -8.510 1.00 95.31 251 ILE A C 1
ATOM 1971 O O . ILE A 1 251 ? -4.174 10.998 -8.461 1.00 95.31 251 ILE A O 1
ATOM 1975 N N . ASP A 1 252 ? -5.536 9.549 -7.434 1.00 96.69 252 ASP A N 1
ATOM 1976 C CA . ASP A 1 252 ? -5.402 10.147 -6.106 1.00 96.69 252 ASP A CA 1
ATOM 1977 C C . ASP A 1 252 ? -4.230 9.507 -5.345 1.00 96.69 252 ASP A C 1
ATOM 1979 O O . ASP A 1 252 ? -4.329 8.439 -4.734 1.00 96.69 252 ASP A O 1
ATOM 1983 N N . GLU A 1 253 ? -3.082 10.184 -5.372 1.00 95.94 253 GLU A N 1
ATOM 1984 C CA . GLU A 1 253 ? -1.864 9.726 -4.697 1.00 95.94 253 GLU A CA 1
ATOM 1985 C C . GLU A 1 253 ? -2.006 9.688 -3.167 1.00 95.94 253 GLU A C 1
ATOM 1987 O O . GLU A 1 253 ? -1.404 8.825 -2.523 1.00 95.94 253 GLU A O 1
ATOM 1992 N N . GLN A 1 254 ? -2.823 10.569 -2.575 1.00 95.88 254 GLN A N 1
ATOM 1993 C CA . GLN A 1 254 ? -3.059 10.574 -1.128 1.00 95.88 254 GLN A CA 1
ATOM 1994 C C . GLN A 1 254 ? -3.878 9.351 -0.724 1.00 95.88 254 GLN A C 1
ATOM 1996 O O . GLN A 1 254 ? -3.537 8.659 0.242 1.00 95.88 254 GLN A O 1
ATOM 2001 N N . ARG A 1 255 ? -4.920 9.038 -1.502 1.00 96.56 255 ARG A N 1
ATOM 2002 C CA . ARG A 1 255 ? -5.709 7.817 -1.328 1.00 96.56 255 ARG A CA 1
ATOM 2003 C C . ARG A 1 255 ? -4.851 6.572 -1.537 1.00 96.56 255 ARG A C 1
ATOM 2005 O O . ARG A 1 255 ? -4.931 5.654 -0.725 1.00 96.56 255 ARG A O 1
ATOM 2012 N N . LEU A 1 256 ? -3.989 6.541 -2.556 1.00 97.50 256 LEU A N 1
ATOM 2013 C CA . LEU A 1 256 ? -3.055 5.432 -2.787 1.00 97.50 256 LEU A CA 1
ATOM 2014 C C . LEU A 1 256 ? -2.150 5.199 -1.567 1.00 97.50 256 LEU A C 1
ATOM 2016 O O . L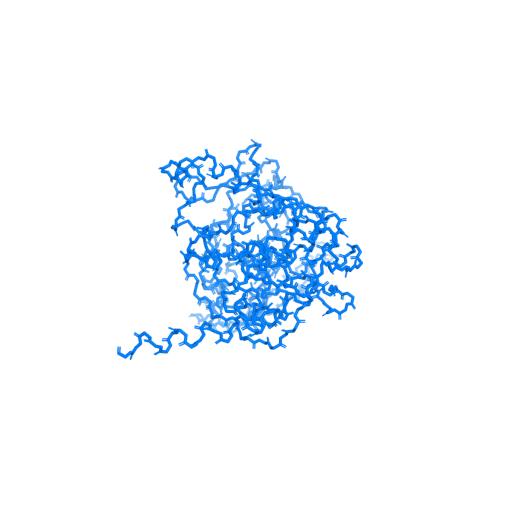EU A 1 256 ? -2.035 4.064 -1.100 1.00 97.50 256 LEU A O 1
ATOM 2020 N N . GLU A 1 257 ? -1.542 6.250 -1.007 1.00 96.69 257 GLU A N 1
ATOM 2021 C CA . GLU A 1 257 ? -0.704 6.133 0.195 1.00 96.69 257 GLU A CA 1
ATOM 2022 C C . GLU A 1 257 ? -1.481 5.637 1.419 1.00 96.69 257 GLU A C 1
ATOM 2024 O O . GLU A 1 257 ? -1.002 4.753 2.142 1.00 96.69 257 GLU A O 1
ATOM 2029 N N . ALA A 1 258 ? -2.689 6.162 1.635 1.00 97.12 258 ALA A N 1
ATOM 2030 C CA . ALA A 1 258 ? -3.573 5.750 2.720 1.00 97.12 258 ALA A CA 1
ATOM 2031 C C . ALA A 1 258 ? -3.954 4.262 2.604 1.00 97.12 258 ALA A C 1
ATOM 2033 O O . ALA A 1 258 ? -3.809 3.498 3.565 1.00 97.12 258 ALA A O 1
ATOM 2034 N N . LEU A 1 259 ? -4.344 3.827 1.403 1.00 97.81 259 LEU A N 1
ATOM 2035 C CA . LEU A 1 259 ? -4.658 2.435 1.088 1.00 97.81 259 LEU A CA 1
ATOM 2036 C C . LEU A 1 259 ? -3.445 1.532 1.284 1.00 97.81 259 LEU A C 1
ATOM 2038 O O . LEU A 1 259 ? -3.547 0.493 1.931 1.00 97.81 259 LEU A O 1
ATOM 2042 N N . MET A 1 260 ? -2.278 1.934 0.782 1.00 96.38 260 MET A N 1
ATOM 2043 C CA . MET A 1 260 ? -1.034 1.178 0.930 1.00 96.38 260 MET A CA 1
ATOM 2044 C C . MET A 1 260 ? -0.674 1.006 2.410 1.00 96.38 260 MET A C 1
ATOM 2046 O O . MET A 1 260 ? -0.294 -0.086 2.828 1.00 96.38 260 MET A O 1
ATOM 2050 N N . SER A 1 261 ? -0.817 2.068 3.208 1.00 95.62 261 SER A N 1
ATOM 2051 C CA . SER A 1 261 ? -0.596 2.056 4.657 1.00 95.62 261 SER A CA 1
ATOM 2052 C C . SER A 1 261 ? -1.526 1.073 5.381 1.00 95.62 261 SER A C 1
ATOM 2054 O O . SER A 1 261 ? -1.065 0.336 6.257 1.00 95.62 261 SER A O 1
ATOM 2056 N N . GLY A 1 262 ? -2.810 1.023 5.017 1.00 97.19 262 GLY A N 1
ATOM 2057 C CA . GLY A 1 262 ? -3.771 0.084 5.604 1.00 97.19 262 GLY A CA 1
ATOM 2058 C C . GLY A 1 262 ? -3.563 -1.360 5.142 1.00 97.19 262 GLY A C 1
ATOM 2059 O O . GLY A 1 262 ? -3.459 -2.279 5.953 1.00 97.19 262 GLY A O 1
ATOM 2060 N N . LEU A 1 263 ? -3.415 -1.572 3.834 1.00 96.94 263 LEU A N 1
ATOM 2061 C CA . LEU A 1 263 ? -3.209 -2.889 3.225 1.00 96.94 263 LEU A CA 1
ATOM 2062 C C . LEU A 1 263 ? -1.881 -3.539 3.638 1.00 96.94 263 LEU A C 1
ATOM 2064 O O . LEU A 1 263 ? -1.772 -4.768 3.650 1.00 96.94 263 LEU A O 1
ATOM 2068 N N . SER A 1 264 ? -0.864 -2.752 4.006 1.00 94.69 264 SER A N 1
ATOM 2069 C CA . SER A 1 264 ? 0.416 -3.284 4.491 1.00 94.69 264 SER A CA 1
ATOM 2070 C C . SER A 1 264 ? 0.307 -3.990 5.850 1.00 94.69 264 SER A C 1
ATOM 2072 O O . SER A 1 264 ? 1.219 -4.732 6.223 1.00 94.69 264 SER A O 1
ATOM 2074 N N . LEU A 1 265 ? -0.809 -3.813 6.571 1.00 95.44 265 LEU A N 1
ATOM 2075 C CA . LEU A 1 265 ? -1.107 -4.508 7.827 1.00 95.44 265 LEU A CA 1
ATOM 2076 C C . LEU A 1 265 ? -1.511 -5.974 7.625 1.00 95.44 265 LEU A C 1
ATOM 2078 O O . LEU A 1 265 ? -1.395 -6.758 8.566 1.00 95.44 265 LEU A O 1
ATOM 2082 N N . ILE A 1 266 ? -1.954 -6.352 6.424 1.00 94.81 266 ILE A N 1
ATOM 2083 C CA . ILE A 1 266 ? -2.416 -7.707 6.101 1.00 94.81 266 ILE A CA 1
ATOM 2084 C C . ILE A 1 266 ? -1.233 -8.683 6.026 1.00 94.81 266 ILE A C 1
ATOM 2086 O O . ILE A 1 266 ? -0.151 -8.356 5.530 1.00 94.81 266 ILE A O 1
ATOM 2090 N N . ASP A 1 267 ? -1.448 -9.905 6.508 1.00 91.38 267 ASP A N 1
ATOM 2091 C CA . ASP A 1 267 ? -0.585 -11.058 6.275 1.00 91.38 267 ASP A CA 1
ATOM 2092 C C . ASP A 1 267 ? -0.774 -11.588 4.847 1.00 91.38 267 ASP A C 1
ATOM 2094 O O . ASP A 1 267 ? -1.591 -12.477 4.580 1.00 91.38 267 ASP A O 1
ATOM 2098 N N . TRP A 1 268 ? 0.012 -11.066 3.908 1.00 88.56 268 TRP A N 1
ATOM 2099 C CA . TRP A 1 268 ? -0.010 -11.503 2.518 1.00 88.56 268 TRP A CA 1
ATOM 2100 C C . TRP A 1 268 ? 0.585 -12.899 2.324 1.00 88.56 268 TRP A C 1
ATOM 2102 O O . TRP A 1 268 ? 0.394 -13.484 1.260 1.00 88.56 268 TRP A O 1
ATOM 2112 N N . ALA A 1 269 ? 1.247 -13.504 3.320 1.00 84.06 269 ALA A N 1
ATOM 2113 C CA . ALA A 1 269 ? 1.778 -14.860 3.165 1.00 84.06 269 ALA A CA 1
ATOM 2114 C C . ALA A 1 269 ? 0.668 -15.883 2.863 1.00 84.06 269 ALA A C 1
ATOM 2116 O O . ALA A 1 269 ? 0.912 -16.859 2.154 1.00 84.06 269 ALA A O 1
ATOM 2117 N N . ARG A 1 270 ? -0.550 -15.626 3.361 1.00 83.06 270 ARG A N 1
ATOM 2118 C CA . ARG A 1 270 ? -1.731 -16.497 3.234 1.00 83.06 270 ARG A CA 1
ATOM 2119 C C . ARG A 1 270 ? -2.781 -15.978 2.246 1.00 83.06 270 ARG A C 1
ATOM 2121 O O . ARG A 1 270 ? -3.856 -16.575 2.132 1.00 83.06 270 ARG A O 1
ATOM 2128 N N . VAL A 1 271 ? -2.507 -14.864 1.569 1.00 88.12 271 VAL A N 1
ATOM 2129 C CA . VAL A 1 271 ? -3.406 -14.270 0.574 1.00 88.12 271 VAL A CA 1
ATOM 2130 C C . VAL A 1 271 ? -3.050 -14.821 -0.803 1.00 88.12 271 VAL A C 1
ATOM 2132 O O . VAL A 1 271 ? -1.903 -14.736 -1.234 1.00 88.12 271 VAL A O 1
ATOM 2135 N N . ASN A 1 272 ? -4.056 -15.349 -1.500 1.00 86.44 272 ASN A N 1
ATOM 2136 C CA . ASN A 1 272 ? -3.948 -15.818 -2.878 1.00 86.44 272 ASN A CA 1
ATOM 2137 C C . ASN A 1 272 ? -4.849 -14.929 -3.739 1.00 86.44 272 ASN A C 1
ATOM 2139 O O . ASN A 1 272 ? -6.008 -15.280 -3.981 1.00 86.44 272 ASN A O 1
ATOM 2143 N N . PRO A 1 273 ? -4.372 -13.736 -4.124 1.00 84.75 273 PRO A N 1
ATOM 2144 C CA . PRO A 1 273 ? -5.169 -12.833 -4.930 1.00 84.75 273 PRO A CA 1
ATOM 2145 C C . PRO A 1 273 ? -5.337 -13.425 -6.330 1.00 84.75 273 PRO A C 1
ATOM 2147 O O . PRO A 1 273 ? -4.481 -14.158 -6.832 1.00 84.75 273 PRO A O 1
ATOM 2150 N N . ARG A 1 274 ? -6.451 -13.095 -6.981 1.00 78.25 274 ARG A N 1
ATOM 2151 C CA . ARG A 1 274 ? -6.582 -13.374 -8.411 1.00 78.25 274 ARG A CA 1
ATOM 2152 C C . ARG A 1 274 ? -5.632 -12.438 -9.166 1.00 78.25 274 ARG A C 1
ATOM 2154 O O . ARG A 1 274 ? -5.568 -11.261 -8.801 1.00 78.25 274 ARG A O 1
ATOM 2161 N N . PRO A 1 275 ? -4.911 -12.921 -10.193 1.00 67.25 275 PRO A N 1
ATOM 2162 C CA . PRO A 1 275 ? -4.104 -12.039 -11.021 1.00 67.25 275 PRO A CA 1
ATOM 2163 C C . PRO A 1 275 ? -5.005 -10.955 -11.633 1.00 67.25 275 PRO A C 1
ATOM 2165 O O . PRO A 1 275 ? -6.169 -11.239 -11.950 1.00 67.25 275 PRO A O 1
ATOM 2168 N N . PRO A 1 276 ? -4.509 -9.712 -11.773 1.00 65.38 276 PRO A N 1
ATOM 2169 C CA . PRO A 1 276 ? -5.285 -8.651 -12.396 1.00 65.38 276 PRO A CA 1
ATOM 2170 C C . PRO A 1 276 ? -5.691 -9.082 -13.808 1.00 65.38 276 PRO A C 1
ATOM 2172 O O . PRO A 1 276 ? -4.909 -9.710 -14.528 1.00 65.38 276 PRO A O 1
ATOM 2175 N N . ARG A 1 277 ? -6.919 -8.746 -14.221 1.00 64.94 277 ARG A N 1
ATOM 2176 C CA . ARG A 1 277 ? -7.305 -8.915 -15.626 1.00 64.94 277 ARG A CA 1
ATOM 2177 C C . ARG A 1 277 ? -6.350 -8.078 -16.474 1.00 64.94 277 ARG A C 1
ATOM 2179 O O . ARG A 1 277 ? -6.082 -6.925 -16.146 1.00 64.94 277 ARG A O 1
ATOM 2186 N N . SER A 1 278 ? -5.803 -8.676 -17.530 1.00 60.31 278 SER A N 1
ATOM 2187 C CA . SER A 1 278 ? -4.889 -7.974 -18.430 1.00 60.31 278 SER A CA 1
ATOM 2188 C C . SER A 1 278 ? -5.679 -6.946 -19.233 1.00 60.31 278 SER A C 1
ATOM 2190 O O . SER A 1 278 ? -6.256 -7.265 -20.270 1.00 60.31 278 SER A O 1
ATOM 2192 N N . GLU A 1 279 ? -5.735 -5.714 -18.742 1.00 67.75 279 GLU A N 1
ATOM 2193 C CA . GLU A 1 279 ? -6.218 -4.595 -19.540 1.00 67.75 279 GLU A CA 1
ATOM 2194 C C . GLU A 1 279 ? -5.170 -4.245 -20.598 1.00 67.75 279 GLU A C 1
ATOM 2196 O O . GLU A 1 279 ? -3.954 -4.285 -20.365 1.00 67.75 279 GLU A O 1
ATOM 2201 N N . TYR A 1 280 ? -5.634 -3.981 -21.818 1.00 71.19 280 TYR A N 1
ATOM 2202 C CA . TYR A 1 280 ? -4.745 -3.655 -22.920 1.00 71.19 280 TYR A CA 1
ATOM 2203 C C . TYR A 1 280 ? -4.247 -2.218 -22.746 1.00 71.19 280 TYR A C 1
ATOM 2205 O O . TYR A 1 280 ? -4.974 -1.276 -23.032 1.00 71.19 280 TYR A O 1
ATOM 2213 N N . ALA A 1 281 ? -3.009 -2.053 -22.279 1.00 82.88 281 ALA A N 1
ATOM 2214 C CA . ALA A 1 281 ? -2.367 -0.750 -22.141 1.00 82.88 281 ALA A CA 1
ATOM 2215 C C . ALA A 1 281 ? -1.024 -0.727 -22.872 1.00 82.88 281 ALA A C 1
ATOM 2217 O O . ALA A 1 281 ? -0.309 -1.735 -22.918 1.00 82.88 281 ALA A O 1
ATOM 2218 N N . VAL A 1 282 ? -0.689 0.435 -23.432 1.00 87.06 282 VAL A N 1
ATOM 2219 C CA . VAL A 1 282 ? 0.609 0.717 -24.049 1.00 87.06 282 VAL A CA 1
ATOM 2220 C C . VAL A 1 282 ? 1.347 1.680 -23.122 1.00 87.06 282 VAL A C 1
ATOM 2222 O O . VAL A 1 282 ? 1.150 2.890 -23.229 1.00 87.06 282 VAL A O 1
ATOM 2225 N N . PRO A 1 283 ? 2.154 1.172 -22.176 1.00 90.69 283 PRO A N 1
ATOM 2226 C CA . PRO A 1 283 ? 2.886 2.047 -21.277 1.00 90.69 283 PRO A CA 1
ATOM 2227 C C . PRO A 1 283 ? 3.957 2.840 -22.037 1.00 90.69 283 PRO A C 1
ATOM 2229 O O . PRO A 1 283 ? 4.431 2.391 -23.088 1.00 90.69 283 PRO A O 1
ATOM 2232 N N . PRO A 1 284 ? 4.406 3.988 -21.497 1.00 92.00 284 PRO A N 1
ATOM 2233 C CA . PRO A 1 284 ? 5.452 4.788 -22.119 1.00 92.00 284 PRO A CA 1
ATOM 2234 C C . PRO A 1 284 ? 6.695 3.953 -22.449 1.00 92.00 284 PRO A C 1
ATOM 2236 O O . PRO A 1 284 ? 7.151 3.130 -21.646 1.00 92.00 284 PRO A O 1
ATOM 2239 N N . ALA A 1 285 ? 7.281 4.178 -23.627 1.00 90.81 285 ALA A N 1
ATOM 2240 C CA . ALA A 1 285 ? 8.447 3.421 -24.087 1.00 90.81 285 ALA A CA 1
ATOM 2241 C C . ALA A 1 285 ? 9.629 3.531 -23.106 1.00 90.81 285 ALA A C 1
ATOM 2243 O O . ALA A 1 285 ? 10.319 2.544 -22.855 1.00 90.81 285 ALA A O 1
ATOM 2244 N N . GLY A 1 286 ? 9.813 4.710 -22.495 1.00 91.94 286 GLY A N 1
ATOM 2245 C CA . GLY A 1 286 ? 10.829 4.941 -21.467 1.00 91.94 286 GLY A CA 1
ATOM 2246 C C . GLY A 1 286 ? 10.641 4.041 -20.247 1.00 91.94 286 GLY A C 1
ATOM 2247 O O . GLY A 1 286 ? 11.596 3.410 -19.803 1.00 91.94 286 GLY A O 1
ATOM 2248 N N . PHE A 1 287 ? 9.406 3.911 -19.754 1.00 93.69 287 PHE A N 1
ATOM 2249 C CA . PHE A 1 287 ? 9.092 2.979 -18.672 1.00 93.69 287 PHE A CA 1
ATOM 2250 C C . PHE A 1 287 ? 9.354 1.535 -19.082 1.00 93.69 287 PHE A C 1
ATOM 2252 O O . PHE A 1 287 ? 10.058 0.825 -18.375 1.00 93.69 287 PHE A O 1
ATOM 2259 N N . SER A 1 288 ? 8.847 1.122 -20.242 1.00 91.38 288 SER A N 1
ATOM 2260 C CA . SER A 1 288 ? 8.986 -0.251 -20.737 1.00 91.38 288 SER A CA 1
ATOM 2261 C C . SER A 1 288 ? 10.455 -0.680 -20.827 1.00 91.38 288 SER A C 1
ATOM 2263 O O . SER A 1 288 ? 10.829 -1.764 -20.383 1.00 91.38 288 SER A O 1
ATOM 2265 N N . LEU A 1 289 ? 11.302 0.212 -21.344 1.00 90.75 289 LEU A N 1
ATOM 2266 C CA . LEU A 1 289 ? 12.741 0.017 -21.460 1.00 90.75 289 LEU A CA 1
ATOM 2267 C C . LEU A 1 289 ? 13.419 -0.112 -20.087 1.00 90.75 289 LEU A C 1
ATOM 2269 O O . LEU A 1 289 ? 14.185 -1.052 -19.865 1.00 90.75 289 LEU A O 1
ATOM 2273 N N . LEU A 1 290 ? 13.144 0.822 -19.166 1.00 90.50 290 LEU A N 1
ATOM 2274 C CA . LEU A 1 290 ? 13.734 0.792 -17.827 1.00 90.50 290 LEU A CA 1
ATOM 2275 C C . LEU A 1 290 ? 13.237 -0.405 -17.012 1.00 90.50 290 LEU A C 1
ATOM 2277 O O . LEU A 1 290 ? 14.035 -1.010 -16.307 1.00 90.50 290 LEU A O 1
ATOM 2281 N N . ALA A 1 291 ? 11.960 -0.777 -17.126 1.00 87.94 291 ALA A N 1
ATOM 2282 C CA . ALA A 1 291 ? 11.371 -1.921 -16.435 1.00 87.94 291 ALA A CA 1
ATOM 2283 C C . ALA A 1 291 ? 12.034 -3.235 -16.857 1.00 87.94 291 ALA A C 1
ATOM 2285 O O . ALA A 1 291 ? 12.404 -4.032 -15.999 1.00 87.94 291 ALA A O 1
ATOM 2286 N N . LEU A 1 292 ? 12.274 -3.428 -18.158 1.00 84.25 292 LEU A N 1
ATOM 2287 C CA . LEU A 1 292 ? 13.033 -4.579 -18.646 1.00 84.25 292 LEU A CA 1
ATOM 2288 C C . LEU A 1 292 ? 14.486 -4.538 -18.156 1.00 84.25 292 LEU A C 1
ATOM 2290 O O . LEU A 1 292 ? 14.969 -5.514 -17.599 1.00 84.25 292 LEU A O 1
ATOM 2294 N N . ALA A 1 293 ? 15.182 -3.407 -18.281 1.00 81.44 293 ALA A N 1
ATOM 2295 C CA . ALA A 1 293 ? 16.574 -3.305 -17.832 1.00 81.44 293 ALA A CA 1
ATOM 2296 C C . ALA A 1 293 ? 16.750 -3.424 -16.302 1.00 81.44 293 ALA A C 1
ATOM 2298 O O . ALA A 1 293 ? 17.833 -3.784 -15.838 1.00 81.44 293 ALA A O 1
ATOM 2299 N N . HIS A 1 294 ? 15.710 -3.105 -15.526 1.00 74.75 294 HIS A N 1
ATOM 2300 C CA . HIS A 1 294 ? 15.681 -3.213 -14.067 1.00 74.75 294 HIS A CA 1
ATOM 2301 C C . HIS A 1 294 ? 15.248 -4.605 -13.580 1.00 74.75 294 HIS A C 1
ATOM 2303 O O . HIS A 1 294 ? 15.722 -5.046 -12.538 1.00 74.75 294 HIS A O 1
ATOM 2309 N N . GLY A 1 295 ? 14.358 -5.279 -14.318 1.00 61.81 295 GLY A N 1
ATOM 2310 C CA . GLY A 1 295 ? 13.666 -6.499 -13.888 1.00 61.81 295 GLY A CA 1
ATOM 2311 C C . GLY A 1 295 ? 13.932 -7.756 -14.719 1.00 61.81 295 GLY A C 1
ATOM 2312 O O . GLY A 1 295 ? 13.300 -8.775 -14.459 1.00 61.81 295 GLY A O 1
ATOM 2313 N N . LEU A 1 296 ? 14.818 -7.721 -15.718 1.00 52.03 296 LEU A N 1
ATOM 2314 C CA . LEU A 1 296 ? 15.150 -8.918 -16.492 1.00 52.03 296 LEU A CA 1
ATOM 2315 C C . LEU A 1 296 ? 15.969 -9.910 -15.658 1.00 52.03 296 LEU A C 1
ATOM 2317 O O . LEU A 1 296 ? 17.095 -9.635 -15.231 1.00 52.03 296 LEU A O 1
ATOM 2321 N N . GLU A 1 297 ? 15.405 -11.104 -15.504 1.00 46.91 297 GLU A N 1
ATOM 2322 C CA . GLU A 1 297 ? 16.207 -12.316 -15.417 1.00 46.91 297 GLU A CA 1
ATOM 2323 C C . GLU A 1 297 ? 16.995 -12.489 -16.726 1.00 46.91 297 GLU A C 1
ATOM 2325 O O . GLU A 1 297 ? 16.525 -12.150 -17.814 1.00 46.91 297 GLU A O 1
ATOM 2330 N N . ASP A 1 298 ? 18.232 -12.947 -16.592 1.00 39.28 298 ASP A N 1
ATOM 2331 C CA . ASP A 1 298 ? 19.198 -13.182 -17.649 1.00 39.28 298 ASP A CA 1
ATOM 2332 C C . ASP A 1 298 ? 18.589 -14.125 -18.700 1.00 39.28 298 ASP A C 1
ATOM 2334 O O . ASP A 1 298 ? 18.298 -15.282 -18.387 1.00 39.28 298 ASP A O 1
ATOM 2338 N N . PRO A 1 299 ? 18.393 -13.672 -19.953 1.00 37.19 299 PRO A N 1
ATOM 2339 C CA . PRO A 1 299 ? 17.833 -14.517 -21.001 1.00 37.19 299 PRO A CA 1
ATOM 2340 C C . PRO A 1 299 ? 18.727 -15.718 -21.345 1.00 37.19 299 PRO A C 1
ATOM 2342 O O . PRO A 1 299 ? 18.226 -16.683 -21.912 1.00 37.19 299 PRO A O 1
ATOM 2345 N N . ALA A 1 300 ? 20.017 -15.700 -20.985 1.00 34.50 300 ALA A N 1
ATOM 2346 C CA . ALA A 1 300 ? 20.920 -16.839 -21.146 1.00 34.50 300 ALA A CA 1
ATOM 2347 C C . ALA A 1 300 ? 20.896 -17.810 -19.948 1.00 34.50 300 ALA A C 1
ATOM 2349 O O . ALA A 1 300 ? 21.439 -18.912 -20.037 1.00 34.50 300 ALA A O 1
ATOM 2350 N N . ARG A 1 301 ? 20.304 -17.413 -18.810 1.00 37.53 301 ARG A N 1
ATOM 2351 C CA . ARG A 1 301 ? 20.263 -18.189 -17.561 1.00 37.53 301 ARG A CA 1
ATOM 2352 C C . ARG A 1 301 ? 18.955 -17.944 -16.813 1.00 37.53 301 ARG A C 1
ATOM 2354 O O . ARG A 1 301 ? 18.888 -17.091 -15.925 1.00 37.53 301 ARG A O 1
ATOM 2361 N N . ALA A 1 302 ? 17.942 -18.752 -17.124 1.00 34.59 302 ALA A N 1
ATOM 2362 C CA . ALA A 1 302 ? 16.688 -18.787 -16.373 1.00 34.59 302 ALA A CA 1
ATOM 2363 C C . ALA A 1 302 ? 16.954 -18.793 -14.850 1.00 34.59 302 ALA A C 1
ATOM 2365 O O . ALA A 1 302 ? 17.793 -19.556 -14.358 1.00 34.59 302 ALA A O 1
ATOM 2366 N N . GLY A 1 303 ? 16.291 -17.902 -14.106 1.00 38.56 303 GLY A N 1
ATOM 2367 C CA . GLY A 1 303 ? 16.447 -17.774 -12.655 1.00 38.56 303 GLY A CA 1
ATOM 2368 C C . GLY A 1 303 ? 17.631 -16.927 -12.160 1.00 38.56 303 GLY A C 1
ATOM 2369 O O . GLY A 1 303 ? 17.853 -16.873 -10.951 1.00 38.56 303 GLY A O 1
ATOM 2370 N N . HIS A 1 304 ? 18.394 -16.253 -13.032 1.00 38.00 304 HIS A N 1
ATOM 2371 C CA . HIS A 1 304 ? 19.448 -15.317 -12.611 1.00 38.00 304 HIS A CA 1
ATOM 2372 C C . HIS A 1 304 ? 19.046 -13.871 -12.897 1.00 38.00 304 HIS A C 1
ATOM 2374 O O . HIS A 1 304 ? 18.963 -13.479 -14.047 1.00 38.00 304 HIS A O 1
ATOM 2380 N N . LEU A 1 305 ? 18.853 -13.029 -11.879 1.00 48.91 305 LEU A N 1
ATOM 2381 C CA . LEU A 1 305 ? 18.630 -11.593 -12.100 1.00 48.91 305 LEU A CA 1
ATOM 2382 C C . LEU A 1 305 ? 19.878 -10.947 -12.717 1.00 48.91 305 LEU A C 1
ATOM 2384 O O . LEU A 1 305 ? 20.987 -11.101 -12.190 1.00 48.91 305 LEU A O 1
ATOM 2388 N N . LEU A 1 306 ? 19.710 -10.178 -13.797 1.00 50.91 306 LEU A N 1
ATOM 2389 C CA . LEU A 1 306 ? 20.807 -9.400 -14.366 1.00 50.91 306 LEU A CA 1
ATOM 2390 C C . LEU A 1 306 ? 21.381 -8.452 -13.290 1.00 50.91 306 LEU A C 1
ATOM 2392 O O . LEU A 1 306 ? 20.631 -7.796 -12.564 1.00 50.91 306 LEU A O 1
ATOM 2396 N N . PRO A 1 307 ? 22.718 -8.334 -13.163 1.00 51.69 307 PRO A N 1
ATOM 2397 C CA . PRO A 1 307 ? 23.333 -7.315 -12.323 1.00 51.69 307 PRO A CA 1
ATOM 2398 C C . PRO A 1 307 ? 22.732 -5.922 -12.551 1.00 51.69 307 PRO A C 1
ATOM 2400 O O . PRO A 1 307 ? 22.601 -5.496 -13.698 1.00 51.69 307 PRO A O 1
ATOM 2403 N N . ALA A 1 308 ? 22.379 -5.235 -11.456 1.00 58.19 308 ALA A N 1
ATOM 2404 C CA . ALA A 1 308 ? 21.798 -3.897 -11.481 1.00 58.19 308 ALA A CA 1
ATOM 2405 C C . ALA A 1 308 ? 22.673 -2.948 -12.310 1.00 58.19 308 ALA A C 1
ATOM 2407 O O . ALA A 1 308 ? 23.881 -2.841 -12.078 1.00 58.19 308 ALA A O 1
ATOM 2408 N N . THR A 1 309 ? 22.063 -2.271 -13.283 1.00 65.88 309 THR A N 1
ATOM 2409 C CA . THR A 1 309 ? 22.761 -1.297 -14.126 1.00 65.88 309 THR A CA 1
ATOM 2410 C C . THR A 1 309 ? 23.083 -0.065 -13.289 1.00 65.88 309 THR A C 1
ATOM 2412 O O . THR A 1 309 ? 22.214 0.780 -13.058 1.00 65.88 309 THR A O 1
ATOM 2415 N N . SER A 1 310 ? 24.333 0.020 -12.827 1.00 69.25 310 SER A N 1
ATOM 2416 C CA . SER A 1 310 ? 24.803 1.106 -11.966 1.00 69.25 310 SER A CA 1
ATOM 2417 C C . SER A 1 310 ? 24.446 2.472 -12.556 1.00 69.25 310 SER A C 1
ATOM 2419 O O . SER A 1 310 ? 24.675 2.747 -13.735 1.00 69.25 310 SER A O 1
ATOM 2421 N N . GLY A 1 311 ? 23.838 3.327 -11.737 1.00 81.12 311 GLY A N 1
ATOM 2422 C CA . GLY A 1 311 ? 23.508 4.702 -12.105 1.00 81.12 311 GLY A CA 1
ATOM 2423 C C . GLY A 1 311 ? 22.271 4.879 -12.992 1.00 81.12 311 GLY A C 1
ATOM 2424 O O . GLY A 1 311 ? 21.824 6.016 -13.136 1.00 81.12 311 GLY A O 1
ATOM 2425 N N . MET A 1 312 ? 21.661 3.822 -13.545 1.00 88.44 312 MET A N 1
ATOM 2426 C CA . MET A 1 312 ? 20.433 3.941 -14.352 1.00 88.44 312 MET A CA 1
ATOM 2427 C C . MET A 1 312 ? 19.291 4.553 -13.531 1.00 88.44 312 MET A C 1
ATOM 2429 O O . MET A 1 312 ? 18.736 5.590 -13.903 1.00 88.44 312 MET A O 1
ATOM 2433 N N . LEU A 1 313 ? 18.996 3.956 -12.372 1.00 86.69 313 LEU A N 1
ATOM 2434 C CA . LEU A 1 313 ? 17.953 4.432 -11.467 1.00 86.69 313 LEU A CA 1
ATOM 2435 C C . LEU A 1 313 ? 18.276 5.831 -10.927 1.00 86.69 313 LEU A C 1
ATOM 2437 O O . LEU A 1 313 ? 17.398 6.688 -10.864 1.00 86.69 313 LEU A O 1
ATOM 2441 N N . ALA A 1 314 ? 19.539 6.096 -10.579 1.00 89.69 314 ALA A N 1
ATOM 2442 C CA . ALA A 1 314 ? 19.969 7.405 -10.090 1.00 89.69 314 ALA A CA 1
ATOM 2443 C C . ALA A 1 314 ? 19.726 8.519 -11.125 1.00 89.69 314 ALA A C 1
ATOM 2445 O O . ALA A 1 314 ? 19.242 9.595 -10.767 1.00 89.69 314 ALA A O 1
ATOM 2446 N N . ASN A 1 315 ? 20.006 8.252 -12.405 1.00 92.56 315 ASN A N 1
ATOM 2447 C CA . ASN A 1 315 ? 19.745 9.184 -13.501 1.00 92.56 315 ASN A CA 1
ATOM 2448 C C . ASN A 1 315 ? 18.247 9.394 -13.742 1.00 92.56 315 ASN A C 1
ATOM 2450 O O . ASN A 1 315 ? 17.807 10.540 -13.835 1.00 92.56 315 ASN A O 1
ATOM 2454 N N . ALA A 1 316 ? 17.460 8.317 -13.770 1.00 91.94 316 ALA A N 1
ATOM 2455 C CA . ALA A 1 316 ? 16.014 8.403 -13.952 1.00 91.94 316 ALA A CA 1
ATOM 2456 C C . ALA A 1 316 ? 15.351 9.174 -12.790 1.00 91.94 316 ALA A C 1
ATOM 2458 O O . ALA A 1 316 ? 14.557 10.085 -13.008 1.00 91.94 316 ALA A O 1
ATOM 2459 N N . ALA A 1 317 ? 15.788 8.925 -11.551 1.00 91.38 317 ALA A N 1
ATOM 2460 C CA . ALA A 1 317 ? 15.353 9.653 -10.358 1.00 91.38 317 ALA A CA 1
ATOM 2461 C C . ALA A 1 317 ? 15.749 11.144 -10.370 1.00 91.38 317 ALA A C 1
ATOM 2463 O O . ALA A 1 317 ? 15.084 11.971 -9.743 1.00 91.38 317 ALA A O 1
ATOM 2464 N N . ALA A 1 318 ? 16.825 11.515 -11.071 1.00 93.75 318 ALA A N 1
ATOM 2465 C CA . ALA A 1 318 ? 17.203 12.913 -11.295 1.00 93.75 318 ALA A CA 1
ATOM 2466 C C . ALA A 1 318 ? 16.370 13.591 -12.405 1.00 93.75 318 ALA A C 1
ATOM 2468 O O . ALA A 1 318 ? 16.478 14.804 -12.591 1.00 93.75 318 ALA A O 1
ATOM 2469 N N . GLY A 1 319 ? 15.528 12.827 -13.110 1.00 93.88 319 GLY A N 1
ATOM 2470 C CA . GLY A 1 319 ? 14.749 13.264 -14.268 1.00 93.88 319 GLY A CA 1
ATOM 2471 C C . GLY A 1 319 ? 15.551 13.299 -15.573 1.00 93.88 319 GLY A C 1
ATOM 2472 O O . GLY A 1 319 ? 15.155 13.977 -16.512 1.00 93.88 319 GLY A O 1
ATOM 2473 N N . ARG A 1 320 ? 16.686 12.587 -15.635 1.00 94.81 320 ARG A N 1
ATOM 2474 C CA . ARG A 1 320 ? 17.533 12.449 -16.833 1.00 94.81 320 ARG A CA 1
ATOM 2475 C C . ARG A 1 320 ? 17.215 11.141 -17.556 1.00 94.81 320 ARG A C 1
ATOM 2477 O O . ARG A 1 320 ? 17.997 10.185 -17.504 1.00 94.81 320 ARG A O 1
ATOM 2484 N N . LEU A 1 321 ? 16.029 11.070 -18.168 1.00 94.44 321 LEU A N 1
ATOM 2485 C CA . LEU A 1 321 ? 15.579 9.860 -18.870 1.00 94.44 321 LEU A CA 1
ATOM 2486 C C . LEU A 1 321 ? 16.458 9.535 -20.083 1.00 94.44 321 LEU A C 1
ATOM 2488 O O . LEU A 1 321 ? 16.681 8.368 -20.384 1.00 94.44 321 LEU A O 1
ATOM 2492 N N . ASP A 1 322 ? 17.027 10.546 -20.729 1.00 93.88 322 ASP A N 1
ATOM 2493 C CA . ASP A 1 322 ? 17.946 10.406 -21.860 1.00 93.88 322 ASP A CA 1
ATOM 2494 C C . ASP A 1 322 ? 19.217 9.621 -21.496 1.00 93.88 322 ASP A C 1
ATOM 2496 O O . ASP A 1 322 ? 19.666 8.762 -22.256 1.00 93.88 322 ASP A O 1
ATOM 2500 N N . VAL A 1 323 ? 19.780 9.880 -20.314 1.00 93.75 323 VAL A N 1
ATOM 2501 C CA . VAL A 1 323 ? 20.953 9.165 -19.801 1.00 93.75 323 VAL A CA 1
ATOM 2502 C C . VAL A 1 323 ? 20.555 7.778 -19.305 1.00 93.75 323 VAL A C 1
ATOM 2504 O O . VAL A 1 323 ? 21.229 6.796 -19.613 1.00 93.75 323 VAL A O 1
ATOM 2507 N N . ALA A 1 324 ? 19.452 7.682 -18.559 1.00 92.75 324 ALA A N 1
ATOM 2508 C CA . ALA A 1 324 ? 18.978 6.412 -18.017 1.00 92.75 324 ALA A CA 1
ATOM 2509 C C . ALA A 1 324 ? 18.604 5.413 -19.124 1.00 92.75 324 ALA A C 1
ATOM 2511 O O . ALA A 1 324 ? 18.992 4.248 -19.059 1.00 92.75 324 ALA A O 1
ATOM 2512 N N . SER A 1 325 ? 17.907 5.874 -20.165 1.00 93.38 325 SER A N 1
ATOM 2513 C CA . SER A 1 325 ? 17.522 5.051 -21.313 1.00 93.38 325 SER A CA 1
ATOM 2514 C C . SER A 1 325 ? 18.737 4.561 -22.094 1.00 93.38 325 SER A C 1
ATOM 2516 O O . SER A 1 325 ? 18.773 3.393 -22.461 1.00 93.38 325 SER A O 1
ATOM 2518 N N . ARG A 1 326 ? 19.775 5.387 -22.280 1.00 92.88 326 ARG A N 1
ATOM 2519 C CA . ARG A 1 326 ? 21.024 4.952 -22.927 1.00 92.88 326 ARG A CA 1
ATOM 2520 C C . ARG A 1 326 ? 21.698 3.808 -22.166 1.00 92.88 326 ARG A C 1
ATOM 2522 O O . ARG A 1 326 ? 22.105 2.824 -22.779 1.00 92.88 326 ARG A O 1
ATOM 2529 N N . LEU A 1 327 ? 21.777 3.913 -20.836 1.00 90.69 327 LEU A N 1
ATOM 2530 C CA . LEU A 1 327 ? 22.321 2.851 -19.978 1.00 90.69 327 LEU A CA 1
ATOM 2531 C C . LEU A 1 327 ? 21.484 1.566 -20.077 1.00 90.69 327 LEU A C 1
ATOM 2533 O O . LEU A 1 327 ? 22.040 0.476 -20.205 1.00 90.69 327 LEU A O 1
ATOM 2537 N N . ALA A 1 328 ? 20.155 1.695 -20.079 1.00 88.88 328 ALA A N 1
ATOM 2538 C CA . ALA A 1 328 ? 19.244 0.569 -20.258 1.00 88.88 328 ALA A CA 1
ATOM 2539 C C . ALA A 1 328 ? 19.409 -0.096 -21.635 1.00 88.88 328 ALA A C 1
ATOM 2541 O O . ALA A 1 328 ? 19.538 -1.313 -21.718 1.00 88.88 328 ALA A O 1
ATOM 2542 N N . ILE A 1 329 ? 19.484 0.687 -22.714 1.00 89.50 329 ILE A N 1
ATOM 2543 C CA . ILE A 1 329 ? 19.694 0.190 -24.082 1.00 89.50 329 ILE A CA 1
ATOM 2544 C C . ILE A 1 329 ? 21.028 -0.542 -24.193 1.00 89.50 329 ILE A C 1
ATOM 2546 O O . ILE A 1 329 ? 21.074 -1.645 -24.735 1.00 89.50 329 ILE A O 1
ATOM 2550 N N . GLN A 1 330 ? 22.107 0.031 -23.653 1.00 87.44 330 GLN A N 1
ATOM 2551 C CA . GLN A 1 330 ? 23.420 -0.614 -23.645 1.00 87.44 330 GLN A CA 1
ATOM 2552 C C . GLN A 1 330 ? 23.369 -1.962 -22.914 1.00 87.44 330 GLN A C 1
ATOM 2554 O O . GLN A 1 330 ? 23.929 -2.947 -23.396 1.00 87.44 330 GLN A O 1
ATOM 2559 N N . ARG A 1 331 ? 22.650 -2.030 -21.787 1.00 83.44 331 ARG A N 1
ATOM 2560 C CA . ARG A 1 331 ? 22.463 -3.267 -21.021 1.00 83.44 331 ARG A CA 1
ATOM 2561 C C . ARG A 1 331 ? 21.678 -4.324 -21.795 1.00 83.44 331 ARG A C 1
ATOM 2563 O O . ARG A 1 331 ? 22.080 -5.487 -21.813 1.00 83.44 331 ARG A O 1
ATOM 2570 N N . LEU A 1 332 ? 20.581 -3.925 -22.432 1.00 82.69 332 LEU A N 1
ATOM 2571 C CA . LEU A 1 332 ? 19.735 -4.821 -23.221 1.00 82.69 332 LEU A CA 1
ATOM 2572 C C . LEU A 1 332 ? 20.480 -5.340 -24.457 1.00 82.69 332 LEU A C 1
ATOM 2574 O O . LEU A 1 332 ? 20.464 -6.543 -24.700 1.00 82.69 332 LEU A O 1
ATOM 2578 N N . ARG A 1 333 ? 21.235 -4.480 -25.157 1.00 85.25 333 ARG A N 1
ATOM 2579 C CA . ARG A 1 333 ? 22.121 -4.878 -26.268 1.00 85.25 333 ARG A CA 1
ATOM 2580 C C . ARG A 1 333 ? 23.161 -5.907 -25.820 1.00 85.25 333 ARG A C 1
ATOM 2582 O O . ARG A 1 333 ? 23.320 -6.926 -26.481 1.00 85.25 333 ARG A O 1
ATOM 2589 N N . ALA A 1 334 ? 23.804 -5.687 -24.671 1.00 81.06 334 ALA A N 1
ATOM 2590 C CA . ALA A 1 334 ? 24.746 -6.649 -24.090 1.00 81.06 334 ALA A CA 1
ATOM 2591 C C . ALA A 1 334 ? 24.090 -7.990 -23.701 1.00 81.06 334 ALA A C 1
ATOM 2593 O O . ALA A 1 334 ? 24.788 -8.986 -23.558 1.00 81.06 334 ALA A O 1
ATOM 2594 N N . SER A 1 335 ? 22.763 -8.014 -23.550 1.00 75.94 335 SER A N 1
ATOM 2595 C CA . SER A 1 335 ? 21.966 -9.205 -23.225 1.00 75.94 335 SER A CA 1
ATOM 2596 C C . SER A 1 335 ? 21.245 -9.787 -24.454 1.00 75.94 335 SER A C 1
ATOM 2598 O O . SER A 1 335 ? 20.290 -10.542 -24.301 1.00 75.94 335 SER A O 1
ATOM 2600 N N . GLY A 1 336 ? 21.646 -9.406 -25.676 1.00 79.38 336 GLY A N 1
ATOM 2601 C CA . GLY A 1 336 ? 21.078 -9.931 -26.926 1.00 79.38 336 GLY A CA 1
ATOM 2602 C C . GLY A 1 336 ? 19.729 -9.328 -27.343 1.00 79.38 336 GLY A C 1
ATOM 2603 O O . GLY A 1 336 ? 19.079 -9.852 -28.242 1.00 79.38 336 GLY A O 1
ATOM 2604 N N . LEU A 1 337 ? 19.297 -8.226 -26.723 1.00 81.44 337 LEU A N 1
ATOM 2605 C CA . LEU A 1 337 ? 18.034 -7.540 -27.019 1.00 81.44 337 LEU A CA 1
ATOM 2606 C C . LEU A 1 337 ? 18.308 -6.172 -27.677 1.00 81.44 337 LEU A C 1
ATOM 2608 O O . LEU A 1 337 ? 18.419 -5.157 -26.981 1.00 81.44 337 LEU A O 1
ATOM 2612 N N . PRO A 1 338 ? 18.463 -6.110 -29.015 1.00 78.94 338 PRO A N 1
ATOM 2613 C CA . PRO A 1 338 ? 18.790 -4.871 -29.711 1.00 78.94 338 PRO A CA 1
ATOM 2614 C C . PRO A 1 338 ? 17.588 -3.926 -29.769 1.00 78.94 338 PRO A C 1
ATOM 2616 O O . PRO A 1 338 ? 16.539 -4.259 -30.316 1.00 78.94 338 PRO A O 1
ATOM 2619 N N . PHE A 1 339 ? 17.749 -2.722 -29.217 1.00 81.50 339 PHE A N 1
ATOM 2620 C CA . PHE A 1 339 ? 16.743 -1.662 -29.275 1.00 81.50 339 PHE A CA 1
ATOM 2621 C C . PHE A 1 339 ? 17.040 -0.687 -30.422 1.00 81.50 339 PHE A C 1
ATOM 2623 O O . PHE A 1 339 ? 18.196 -0.296 -30.615 1.00 81.50 339 PHE A O 1
ATOM 2630 N N . ALA A 1 340 ? 15.995 -0.306 -31.166 1.00 81.44 340 ALA A N 1
ATOM 2631 C CA . ALA A 1 340 ? 16.105 0.472 -32.405 1.00 81.44 340 ALA A CA 1
ATOM 2632 C C . ALA A 1 340 ? 16.559 1.925 -32.193 1.00 81.44 340 ALA A C 1
ATOM 2634 O O . ALA A 1 340 ? 17.153 2.518 -33.086 1.00 81.44 340 ALA A O 1
ATOM 2635 N N . LEU A 1 341 ? 16.283 2.498 -31.020 1.00 82.75 341 LEU A N 1
ATOM 2636 C CA . LEU A 1 341 ? 16.689 3.858 -30.665 1.00 82.75 341 LEU A CA 1
ATOM 2637 C C . LEU A 1 341 ? 17.921 3.828 -29.755 1.00 82.75 341 LEU A C 1
ATOM 2639 O O . LEU A 1 341 ? 18.144 2.853 -29.042 1.00 82.75 341 LEU A O 1
ATOM 2643 N N . ASP A 1 342 ? 18.690 4.919 -29.737 1.00 81.12 342 ASP A N 1
ATOM 2644 C CA . ASP A 1 342 ? 19.870 5.059 -28.866 1.00 81.12 342 ASP A CA 1
ATOM 2645 C C . ASP A 1 342 ? 19.574 5.769 -27.538 1.00 81.12 342 ASP A C 1
ATOM 2647 O O . ASP A 1 342 ? 20.329 5.641 -26.570 1.00 81.12 342 ASP A O 1
ATOM 2651 N N . ARG A 1 343 ? 18.477 6.531 -27.479 1.00 86.69 343 ARG A N 1
ATOM 2652 C CA . ARG A 1 343 ? 17.984 7.194 -26.266 1.00 86.69 343 ARG A CA 1
ATOM 2653 C C . ARG A 1 343 ? 16.498 7.516 -26.377 1.00 86.69 343 ARG A C 1
ATOM 2655 O O . ARG A 1 343 ? 15.979 7.712 -27.472 1.00 86.69 343 ARG A O 1
ATOM 2662 N N . LEU A 1 344 ? 15.854 7.636 -25.224 1.00 90.06 344 LEU A N 1
ATOM 2663 C CA . LEU A 1 344 ? 14.496 8.141 -25.048 1.00 90.06 344 LEU A CA 1
ATOM 2664 C C . LEU A 1 344 ? 14.531 9.327 -24.086 1.00 90.06 344 LEU A C 1
ATOM 2666 O O . LEU A 1 344 ? 15.245 9.287 -23.088 1.00 90.06 344 LEU A O 1
ATOM 2670 N N . GLY A 1 345 ? 13.775 10.375 -24.391 1.00 87.88 345 GLY A N 1
ATOM 2671 C CA . GLY A 1 345 ? 13.638 11.557 -23.545 1.00 87.88 345 GLY A CA 1
ATOM 2672 C C . GLY A 1 345 ? 12.186 11.770 -23.143 1.00 87.88 345 GLY A C 1
ATOM 2673 O O . GLY A 1 345 ? 11.282 11.298 -23.825 1.00 87.88 345 GLY A O 1
ATOM 2674 N N . ASP A 1 346 ? 11.996 12.467 -22.032 1.00 90.94 346 ASP A N 1
ATOM 2675 C CA . ASP A 1 346 ? 10.705 12.956 -21.554 1.00 90.94 346 ASP A CA 1
ATOM 2676 C C . ASP A 1 346 ? 10.966 14.184 -20.668 1.00 90.94 346 ASP A C 1
ATOM 2678 O O . ASP A 1 346 ? 12.130 14.490 -20.366 1.00 90.94 346 ASP A O 1
ATOM 2682 N N . ASP A 1 347 ? 9.923 14.892 -20.245 1.00 93.31 347 ASP A N 1
ATOM 2683 C CA . ASP A 1 347 ? 10.086 15.995 -19.301 1.00 93.31 347 ASP A CA 1
ATOM 2684 C C . ASP A 1 347 ? 10.593 15.501 -17.930 1.00 93.31 347 ASP A C 1
ATOM 2686 O O . ASP A 1 347 ? 10.479 14.328 -17.558 1.00 93.31 347 ASP A O 1
ATOM 2690 N N . ARG A 1 348 ? 11.185 16.410 -17.146 1.00 94.88 348 ARG A N 1
ATOM 2691 C CA . ARG A 1 348 ? 11.839 16.057 -15.877 1.00 94.88 348 ARG A CA 1
ATOM 2692 C C . ARG A 1 348 ? 10.870 15.439 -14.862 1.00 94.88 348 ARG A C 1
ATOM 2694 O O . ARG A 1 348 ? 11.284 14.564 -14.095 1.00 94.88 348 ARG A O 1
ATOM 2701 N N . ALA A 1 349 ? 9.626 15.911 -14.806 1.00 93.75 349 ALA A N 1
ATOM 2702 C CA . ALA A 1 349 ? 8.638 15.442 -13.841 1.00 93.75 349 ALA A CA 1
ATOM 2703 C C . ALA A 1 349 ? 8.135 14.047 -14.229 1.00 93.75 349 ALA A C 1
ATOM 2705 O O . ALA A 1 349 ? 8.161 13.132 -13.399 1.00 93.75 349 ALA A O 1
ATOM 2706 N N . ARG A 1 350 ? 7.797 13.842 -15.504 1.00 94.75 350 ARG A N 1
ATOM 2707 C CA . ARG A 1 350 ? 7.377 12.541 -16.028 1.00 94.75 350 ARG A CA 1
ATOM 2708 C C . ARG A 1 350 ? 8.494 11.506 -15.988 1.00 94.75 350 ARG A C 1
ATOM 2710 O O . ARG A 1 350 ? 8.259 10.378 -15.566 1.00 94.75 350 ARG A O 1
ATOM 2717 N N . ALA A 1 351 ? 9.739 11.890 -16.273 1.00 95.38 351 ALA A N 1
ATOM 2718 C CA . ALA A 1 351 ? 10.907 11.023 -16.106 1.00 95.38 351 ALA A CA 1
ATOM 2719 C C . ALA A 1 351 ? 11.060 10.499 -14.663 1.00 95.38 351 ALA A C 1
ATOM 2721 O O . ALA A 1 351 ? 11.379 9.326 -14.452 1.00 95.38 351 ALA A O 1
ATOM 2722 N N . ARG A 1 352 ? 10.795 11.345 -13.656 1.00 96.81 352 ARG A N 1
ATOM 2723 C CA . ARG A 1 352 ? 10.797 10.932 -12.241 1.00 96.81 352 ARG A CA 1
ATOM 2724 C C . ARG A 1 352 ? 9.646 9.984 -11.916 1.00 96.81 352 ARG A C 1
ATOM 2726 O O . ARG A 1 352 ? 9.869 9.027 -11.178 1.00 96.81 352 ARG A O 1
ATOM 2733 N N . ARG A 1 353 ? 8.454 10.206 -12.480 1.00 96.69 353 ARG A N 1
ATOM 2734 C CA . ARG A 1 353 ? 7.308 9.288 -12.343 1.00 96.69 353 ARG A CA 1
ATOM 2735 C C . ARG A 1 353 ? 7.584 7.933 -12.991 1.00 9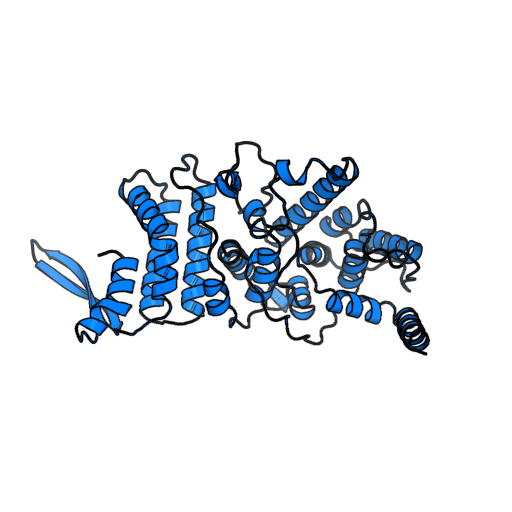6.69 353 ARG A C 1
ATOM 2737 O O . ARG A 1 353 ? 7.370 6.913 -12.350 1.00 96.69 353 ARG A O 1
ATOM 2744 N N . ILE A 1 354 ? 8.160 7.915 -14.195 1.00 96.38 354 ILE A N 1
ATOM 2745 C CA . ILE A 1 354 ? 8.632 6.696 -14.873 1.00 96.38 354 ILE A CA 1
ATOM 2746 C C . ILE A 1 354 ? 9.601 5.917 -13.975 1.00 96.38 354 ILE A C 1
ATOM 2748 O O . ILE A 1 354 ? 9.482 4.703 -13.838 1.00 96.38 354 ILE A O 1
ATOM 2752 N N . ALA A 1 355 ? 10.547 6.609 -13.340 1.00 94.88 355 ALA A N 1
ATOM 2753 C CA . ALA A 1 355 ? 11.492 5.982 -12.425 1.00 94.88 355 ALA A CA 1
ATOM 2754 C C . ALA A 1 355 ? 10.809 5.438 -11.158 1.00 94.88 355 ALA A C 1
ATOM 2756 O O . ALA A 1 355 ? 11.091 4.315 -10.750 1.00 94.88 355 ALA A O 1
ATOM 2757 N N . ALA A 1 356 ? 9.900 6.206 -10.551 1.00 96.06 356 ALA A N 1
ATOM 2758 C CA . ALA A 1 356 ? 9.147 5.790 -9.367 1.00 96.06 356 ALA A CA 1
ATOM 2759 C C . ALA A 1 356 ? 8.229 4.593 -9.651 1.00 96.06 356 ALA A C 1
ATOM 2761 O O . ALA A 1 356 ? 8.086 3.717 -8.801 1.00 96.06 356 ALA A O 1
ATOM 2762 N N . ALA A 1 357 ? 7.675 4.512 -10.862 1.00 96.31 357 ALA A N 1
ATOM 2763 C CA . ALA A 1 357 ? 6.807 3.426 -11.294 1.00 96.31 357 ALA A CA 1
ATOM 2764 C C . ALA A 1 357 ? 7.491 2.048 -11.2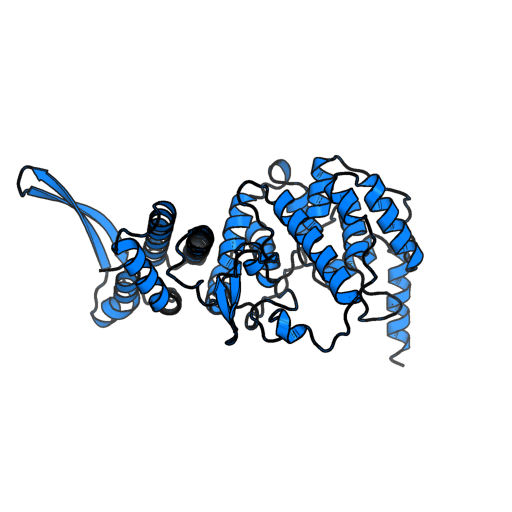65 1.00 96.31 357 ALA A C 1
ATOM 2766 O O . ALA A 1 357 ? 6.818 1.030 -11.131 1.00 96.31 357 ALA A O 1
ATOM 2767 N N . LEU A 1 358 ? 8.828 1.996 -11.320 1.00 91.69 358 LEU A N 1
ATOM 2768 C CA . LEU A 1 358 ? 9.594 0.752 -11.173 1.00 91.69 358 LEU A CA 1
ATOM 2769 C C . LEU A 1 358 ? 9.444 0.114 -9.780 1.00 91.69 358 LEU A C 1
ATOM 2771 O O . LEU A 1 358 ? 9.805 -1.045 -9.593 1.00 91.69 358 LEU A O 1
ATOM 2775 N N . ALA A 1 359 ? 8.928 0.851 -8.789 1.00 91.19 359 ALA A N 1
ATOM 2776 C CA . ALA A 1 359 ? 8.652 0.322 -7.456 1.00 91.19 359 ALA A CA 1
ATOM 2777 C C . ALA A 1 359 ? 7.476 -0.663 -7.441 1.00 91.19 359 ALA A C 1
ATOM 2779 O O . ALA A 1 359 ? 7.431 -1.529 -6.558 1.00 91.19 359 ALA A O 1
ATOM 2780 N N . PHE A 1 360 ? 6.549 -0.533 -8.397 1.00 91.94 360 PHE A N 1
ATOM 2781 C CA . PHE A 1 360 ? 5.384 -1.398 -8.514 1.00 91.94 360 PHE A CA 1
ATOM 2782 C C . PHE A 1 360 ? 5.788 -2.766 -9.078 1.00 91.94 360 PHE A C 1
ATOM 2784 O O . PHE A 1 360 ? 6.351 -2.841 -10.173 1.00 91.94 360 PHE A O 1
ATOM 2791 N N . PRO A 1 361 ? 5.498 -3.868 -8.367 1.00 87.75 361 PRO A N 1
ATOM 2792 C CA . PRO A 1 361 ? 5.774 -5.198 -8.883 1.00 87.75 361 PRO A CA 1
ATOM 2793 C C . PRO A 1 361 ? 4.916 -5.504 -10.112 1.00 87.75 361 PRO A C 1
ATOM 2795 O O . PRO A 1 361 ? 3.689 -5.421 -10.058 1.00 87.75 361 PRO A O 1
ATOM 2798 N N . LEU A 1 362 ? 5.563 -5.916 -11.200 1.00 85.06 362 LEU A N 1
ATOM 2799 C CA . LEU A 1 362 ? 4.901 -6.389 -12.413 1.00 85.06 362 LEU A CA 1
ATOM 2800 C C . LEU A 1 362 ? 4.839 -7.916 -12.432 1.00 85.06 362 LEU A C 1
ATOM 2802 O O . LEU A 1 362 ? 5.759 -8.589 -11.965 1.00 85.06 362 LEU A O 1
ATOM 2806 N N . ALA A 1 363 ? 3.754 -8.455 -12.982 1.00 81.75 363 ALA A N 1
ATOM 2807 C CA . ALA A 1 363 ? 3.631 -9.887 -13.219 1.00 81.75 363 ALA A CA 1
ATOM 2808 C C . ALA A 1 363 ? 4.603 -10.329 -14.337 1.00 81.75 363 ALA A C 1
ATOM 2810 O O . ALA A 1 363 ? 4.860 -9.533 -15.254 1.00 81.75 363 ALA A O 1
ATOM 2811 N N . PRO A 1 364 ? 5.129 -11.568 -14.312 1.00 78.94 364 PRO A N 1
ATOM 2812 C CA . PRO A 1 364 ? 5.991 -12.087 -15.378 1.00 78.94 364 PRO A CA 1
ATOM 2813 C C . PRO A 1 364 ? 5.372 -11.952 -16.777 1.00 78.94 364 PRO A C 1
ATOM 2815 O O . PRO A 1 364 ? 6.058 -11.602 -17.737 1.00 78.94 364 PRO A O 1
ATOM 2818 N N . GLU A 1 365 ? 4.055 -12.126 -16.891 1.00 81.50 365 GLU A N 1
ATOM 2819 C CA . GLU A 1 365 ? 3.302 -11.984 -18.138 1.00 81.50 365 GLU A CA 1
ATOM 2820 C C . GLU A 1 365 ? 3.325 -10.539 -18.656 1.00 81.50 365 GLU A C 1
ATOM 2822 O O . GLU A 1 365 ? 3.463 -10.304 -19.861 1.00 81.50 365 GLU A O 1
ATOM 2827 N N . SER A 1 366 ? 3.241 -9.557 -17.751 1.00 85.00 366 SER A N 1
ATOM 2828 C CA . SER A 1 366 ? 3.363 -8.136 -18.088 1.00 85.00 366 SER A CA 1
ATOM 2829 C C . SER A 1 366 ? 4.760 -7.823 -18.619 1.00 85.00 366 SER A C 1
ATOM 2831 O O . SER A 1 366 ? 4.879 -7.149 -19.640 1.00 85.00 366 SER A O 1
ATOM 2833 N N . LEU A 1 367 ? 5.818 -8.358 -17.998 1.00 81.81 367 LEU A N 1
ATOM 2834 C CA . LEU A 1 367 ? 7.194 -8.205 -18.489 1.00 81.81 367 LEU A CA 1
ATOM 2835 C C . LEU A 1 367 ? 7.385 -8.860 -19.866 1.00 81.81 367 LEU A C 1
ATOM 2837 O O . LEU A 1 367 ? 7.945 -8.240 -20.771 1.00 81.81 367 LEU A O 1
ATOM 2841 N N . GLY A 1 368 ? 6.857 -10.072 -20.064 1.00 81.69 368 GLY A N 1
ATOM 2842 C CA . GLY A 1 368 ? 6.867 -10.751 -21.363 1.00 81.69 368 GLY A CA 1
ATOM 2843 C C . GLY A 1 368 ? 6.120 -9.963 -22.443 1.00 81.69 368 GLY A C 1
ATOM 2844 O O . GLY A 1 368 ? 6.544 -9.907 -23.599 1.00 81.69 368 GLY A O 1
ATOM 2845 N N . ARG A 1 369 ? 5.033 -9.279 -22.078 1.00 84.50 369 ARG A N 1
ATOM 2846 C CA . ARG A 1 369 ? 4.315 -8.368 -22.975 1.00 84.50 369 ARG A CA 1
ATOM 2847 C C . ARG A 1 369 ? 5.143 -7.134 -23.336 1.00 84.50 369 ARG A C 1
ATOM 2849 O O . ARG A 1 369 ? 5.228 -6.817 -24.519 1.00 84.50 369 ARG A O 1
ATOM 2856 N N . LEU A 1 370 ? 5.797 -6.487 -22.368 1.00 86.56 370 LEU A N 1
ATOM 2857 C CA . LEU A 1 370 ? 6.714 -5.371 -22.643 1.00 86.56 370 LEU A CA 1
ATOM 2858 C C . LEU A 1 370 ? 7.843 -5.796 -23.589 1.00 86.56 370 LEU A C 1
ATOM 2860 O O . LEU A 1 370 ? 8.157 -5.078 -24.539 1.00 86.56 370 LEU A O 1
ATOM 2864 N N . LYS A 1 371 ? 8.409 -6.992 -23.372 1.00 84.19 371 LYS A N 1
ATOM 2865 C CA . LYS A 1 371 ? 9.434 -7.575 -24.246 1.00 84.19 371 LYS A CA 1
ATOM 2866 C C . LYS A 1 371 ? 8.911 -7.753 -25.674 1.00 84.19 371 LYS A C 1
ATOM 2868 O O . LYS A 1 371 ? 9.576 -7.308 -26.602 1.00 84.19 371 LYS A O 1
ATOM 2873 N N . ARG A 1 372 ? 7.711 -8.315 -25.858 1.00 84.62 372 ARG A N 1
ATOM 2874 C CA . ARG A 1 372 ? 7.079 -8.471 -27.185 1.00 84.62 372 ARG A CA 1
ATOM 2875 C C . ARG A 1 372 ? 6.806 -7.140 -27.881 1.00 84.62 372 ARG A C 1
ATOM 2877 O O . ARG A 1 372 ? 7.010 -7.035 -29.085 1.00 84.62 372 ARG A O 1
ATOM 2884 N N . MET A 1 373 ? 6.385 -6.125 -27.129 1.00 84.56 373 MET A N 1
ATOM 2885 C CA . MET A 1 373 ? 6.106 -4.790 -27.666 1.00 84.56 373 MET A CA 1
ATOM 2886 C C . MET A 1 373 ? 7.374 -4.074 -28.145 1.00 84.56 373 MET A C 1
ATOM 2888 O O . MET A 1 373 ? 7.353 -3.442 -29.196 1.00 84.56 373 MET A O 1
ATOM 2892 N N . LEU A 1 374 ? 8.478 -4.173 -27.395 1.00 83.50 374 LEU A N 1
ATOM 2893 C CA . LEU A 1 374 ? 9.739 -3.505 -27.743 1.00 83.50 374 LEU A CA 1
ATOM 2894 C C . LEU A 1 374 ? 10.619 -4.325 -28.700 1.00 83.50 374 LEU A C 1
ATOM 2896 O O . LEU A 1 374 ? 11.393 -3.744 -29.459 1.00 83.50 374 LEU A O 1
ATOM 2900 N N . PHE A 1 375 ? 10.501 -5.657 -28.683 1.00 81.75 375 PHE A N 1
ATOM 2901 C CA . PHE A 1 375 ? 11.325 -6.592 -29.459 1.00 81.75 375 PHE A CA 1
ATOM 2902 C C . PHE A 1 375 ? 10.465 -7.630 -30.209 1.00 81.75 375 PHE A C 1
ATOM 2904 O O . PHE A 1 375 ? 10.570 -8.838 -29.952 1.00 81.75 375 PHE A O 1
ATOM 2911 N N . PRO A 1 376 ? 9.627 -7.200 -31.170 1.00 70.88 376 PRO A N 1
ATOM 2912 C CA . PRO A 1 376 ? 8.715 -8.100 -31.878 1.00 70.88 376 PRO A CA 1
ATOM 2913 C C . PRO A 1 376 ? 9.445 -9.204 -32.660 1.00 70.88 376 PRO A C 1
ATOM 2915 O O . PRO A 1 376 ? 8.988 -10.340 -32.677 1.00 70.88 376 PRO A O 1
ATOM 2918 N N . ARG A 1 377 ? 10.619 -8.911 -33.241 1.00 63.84 377 ARG A N 1
ATOM 2919 C CA . ARG A 1 377 ? 11.399 -9.875 -34.046 1.00 63.84 377 ARG A CA 1
ATOM 2920 C C . ARG A 1 377 ? 12.082 -10.973 -33.226 1.00 63.84 377 ARG A C 1
ATOM 2922 O O . ARG A 1 377 ? 12.214 -12.088 -33.704 1.00 63.84 377 ARG A O 1
ATOM 2929 N N . VAL A 1 378 ? 12.511 -10.669 -31.999 1.00 60.53 378 VAL A N 1
ATOM 2930 C CA . VAL A 1 378 ? 13.173 -11.653 -31.117 1.00 60.53 378 VAL A CA 1
ATOM 2931 C C . VAL A 1 378 ? 12.150 -12.611 -30.510 1.00 60.53 378 VAL A C 1
ATOM 2933 O O . VAL A 1 378 ? 12.451 -13.775 -30.283 1.00 60.53 378 VAL A O 1
ATOM 2936 N N . SER A 1 379 ? 10.930 -12.126 -30.276 1.00 56.00 379 SER A N 1
ATOM 2937 C CA . SER A 1 379 ? 9.874 -12.916 -29.641 1.00 56.00 379 SER A CA 1
ATOM 2938 C C . SER A 1 379 ? 9.309 -14.006 -30.557 1.00 56.00 379 SER A C 1
ATOM 2940 O O . SER A 1 379 ? 8.858 -15.022 -30.055 1.00 56.00 379 SER A O 1
ATOM 2942 N N . GLN A 1 380 ? 9.375 -13.828 -31.882 1.00 48.94 380 GLN A N 1
ATOM 2943 C CA . GLN A 1 380 ? 8.912 -14.839 -32.839 1.00 48.94 380 GLN A CA 1
ATOM 2944 C C . GLN A 1 380 ? 9.804 -16.087 -32.855 1.00 48.94 380 GLN A C 1
ATOM 2946 O O . GLN A 1 380 ? 9.277 -17.182 -32.962 1.00 48.94 380 GLN A O 1
ATOM 2951 N N . ASN A 1 381 ? 11.126 -15.959 -32.682 1.00 45.62 381 ASN A N 1
ATOM 2952 C CA . ASN A 1 381 ? 12.033 -17.119 -32.688 1.00 45.62 381 ASN A CA 1
ATOM 2953 C C . ASN A 1 381 ? 11.902 -18.016 -31.446 1.00 45.62 381 ASN A C 1
ATOM 2955 O O . ASN A 1 381 ? 12.210 -19.197 -31.527 1.00 45.62 381 ASN A O 1
ATOM 2959 N N . THR A 1 382 ? 11.469 -17.476 -30.300 1.00 48.69 382 THR A N 1
ATOM 2960 C CA . THR A 1 382 ? 11.377 -18.254 -29.049 1.00 48.69 382 THR A CA 1
ATOM 2961 C C . THR A 1 382 ? 10.156 -19.178 -29.015 1.00 48.69 382 THR A C 1
ATOM 2963 O O . THR A 1 382 ? 10.204 -20.206 -28.350 1.00 48.69 382 THR A O 1
ATOM 2966 N N . ASP A 1 383 ? 9.086 -18.829 -29.739 1.00 42.94 383 ASP A N 1
ATOM 2967 C CA . ASP A 1 383 ? 7.881 -19.661 -29.837 1.00 42.94 383 ASP A CA 1
ATOM 2968 C C . ASP A 1 383 ? 8.112 -20.877 -30.765 1.00 42.94 383 ASP A C 1
ATOM 2970 O O . ASP A 1 383 ? 7.630 -21.964 -30.461 1.00 42.94 383 ASP A O 1
ATOM 2974 N N . TYR A 1 384 ? 8.932 -20.747 -31.820 1.00 38.69 384 TYR A N 1
ATOM 2975 C CA . TYR A 1 384 ? 9.285 -21.876 -32.703 1.00 38.69 384 TYR A CA 1
ATOM 2976 C C . TYR A 1 384 ? 10.202 -22.913 -32.028 1.00 38.69 384 TYR A C 1
ATOM 2978 O O . TYR A 1 384 ? 10.028 -24.109 -32.230 1.00 38.69 384 TYR A O 1
ATOM 2986 N N . GLU A 1 385 ? 11.142 -22.494 -31.173 1.00 40.25 385 GLU A N 1
ATOM 2987 C CA . GLU A 1 385 ? 12.040 -23.432 -30.473 1.00 40.25 385 GLU A CA 1
ATOM 2988 C C . GLU A 1 385 ? 11.338 -24.249 -29.368 1.00 40.25 385 GLU A C 1
ATOM 2990 O O . GLU A 1 385 ? 11.856 -25.286 -28.961 1.00 40.25 385 GLU A O 1
ATOM 2995 N N . GLN A 1 386 ? 10.169 -23.820 -28.870 1.00 39.31 386 GLN A N 1
ATOM 2996 C CA . GLN A 1 386 ? 9.392 -24.604 -27.897 1.00 39.31 386 GLN A CA 1
ATOM 2997 C C . GLN A 1 386 ? 8.490 -25.662 -28.548 1.00 39.31 386 GLN A C 1
ATOM 2999 O O . GLN A 1 386 ? 8.190 -26.665 -27.899 1.00 39.31 386 GLN A O 1
ATOM 3004 N N . GLU A 1 387 ? 8.092 -25.482 -29.811 1.00 36.78 387 GLU A N 1
ATOM 3005 C CA . GLU A 1 387 ? 7.318 -26.486 -30.558 1.00 36.78 387 GLU A CA 1
ATOM 3006 C C . GLU A 1 387 ? 8.187 -27.676 -31.008 1.00 36.78 387 GLU A C 1
ATOM 3008 O O . GLU A 1 387 ? 7.714 -28.812 -31.001 1.00 36.78 387 GLU A O 1
ATOM 3013 N N . ASP A 1 388 ? 9.480 -27.462 -31.272 1.00 41.22 388 ASP A N 1
ATOM 3014 C CA . ASP A 1 388 ? 10.405 -28.515 -31.732 1.00 41.22 388 ASP A CA 1
ATOM 3015 C C . ASP A 1 388 ? 10.954 -29.430 -30.612 1.00 41.22 388 ASP A C 1
ATOM 3017 O O . ASP A 1 388 ? 11.644 -30.409 -30.891 1.00 41.22 388 ASP A O 1
ATOM 3021 N N . VAL A 1 389 ? 10.643 -29.164 -29.336 1.00 44.75 389 VAL A N 1
ATOM 3022 C CA . VAL A 1 389 ? 11.077 -29.997 -28.186 1.00 44.75 389 VAL A CA 1
ATOM 3023 C C . VAL A 1 389 ? 9.977 -30.975 -27.723 1.00 44.75 389 VAL A C 1
ATOM 3025 O O . VAL A 1 389 ? 10.180 -31.755 -26.794 1.00 44.75 389 VAL A O 1
ATOM 3028 N N . GLN A 1 390 ? 8.812 -30.984 -28.383 1.00 38.19 390 GLN A N 1
ATOM 3029 C CA . GLN A 1 390 ? 7.729 -31.954 -28.150 1.00 38.19 390 GLN A CA 1
ATOM 3030 C C . GLN A 1 390 ? 7.506 -32.931 -29.320 1.00 38.19 390 GLN A C 1
ATOM 3032 O O . GLN A 1 390 ? 6.377 -33.377 -29.534 1.00 38.19 390 GLN A O 1
ATOM 3037 N N . GLN A 1 391 ? 8.564 -33.299 -30.049 1.00 35.56 391 GLN A N 1
ATOM 3038 C CA . GLN A 1 391 ? 8.531 -34.427 -30.993 1.00 35.56 391 GLN A CA 1
ATOM 3039 C C . GLN A 1 391 ? 9.459 -35.562 -30.575 1.00 35.56 391 GLN A C 1
ATOM 3041 O O . GLN A 1 391 ? 10.616 -35.280 -30.190 1.00 35.56 391 GLN A O 1
#

Sequence (391 aa):
MDSVDFARAISTLGVDRGVDEFVRYGFQKRFGRMFFAVPLGRWTVSNSKGADLLAEIDPWLNRLRGFVGSGKAPASVASATRRLEGAIMEACQRDEWATTLEILIALGEVESTLGRAKDRWLRPLPPLSKAWFYRTCNDPSPEYRLAASLASAGIRPRQRPIALDKHRRWDWASPGSKTMTWVDTASLVENLLSLLRRREVEDQQRKGRAPHRDAADLGITRDSPNVGHPRCWASLADVTAFIDGPEVSGIDEQRLEALMSGLSLIDWARVNPRPPRSEYAVPPAGFSLLALAHGLEDPARAGHLLPATSGMLANAAAGRLDVASRLAIQRLRASGLPFALDRLGDDRARARRIAAALAFPLAPESLGRLKRMLFPRVSQNTDYEQEDVQQ